Protein AF-A0A954L598-F1 (afdb_monomer)

Foldseek 3Di:
DQQLVVLVLLVVLQWAKAFDDQVVQGGPDPDCVVSLPEHDDSVRSCVGRVDGLFMKTFAWVSRQQKKKKKADPLNPCVVQLLVQLCVPCVVLSQQWWWKAALLNIIITMAHEPDTWDAKDQQAKDKDWDDDQDWDQDSNDTFGWDDDPPTTITIDRRIMMHGRRGMDTAPPNPRIGTPHDDSSDHYYDYPQSVLSSSVSSNVNHPDDDDADPDPDDPDDDAFFLLVQCLVDNDLVVVQVVQPWDFPDDDQKTFIAAHPDDDGGAWIQHPQKIAGQDCPRPVDHHRHIDGSLQSQCCRPPVNPSVVSRVVSVVVVGTDPPPDPDDDPCVVVVDDDDDDDDDDPDDDPPDDDDDDDPVPDDDDDFDAPDPPQGTPPDDHDDDDDPPPCSVLVVLLSQQLQQVQAADPVGRPDGGDRAAAEDEDDDDDVVPPNVVSNVVSVHPVVRYHYDPFDWDDDPVDIDTDHDDPVPCVVVVVVVVVD

Structure (mmCIF, N/CA/C/O backbone):
data_AF-A0A954L598-F1
#
_entry.id   AF-A0A954L598-F1
#
loop_
_atom_site.group_PDB
_atom_site.id
_atom_site.type_symbol
_atom_site.label_atom_id
_atom_site.label_alt_id
_atom_site.label_comp_id
_atom_site.label_asym_id
_atom_site.label_entity_id
_atom_site.label_seq_id
_atom_site.pdbx_PDB_ins_code
_atom_site.Cartn_x
_atom_site.Cartn_y
_atom_site.Cartn_z
_atom_site.occupancy
_atom_site.B_iso_or_equiv
_atom_site.auth_seq_id
_atom_site.auth_comp_id
_atom_site.auth_asym_id
_atom_site.auth_atom_id
_atom_site.pdbx_PDB_model_num
ATOM 1 N N . MET A 1 1 ? -14.228 8.601 32.302 1.00 66.19 1 MET A N 1
ATOM 2 C CA . MET A 1 1 ? -15.169 7.748 31.539 1.00 66.19 1 MET A CA 1
ATOM 3 C C . MET A 1 1 ? -14.746 6.294 31.733 1.00 66.19 1 MET A C 1
ATOM 5 O O . MET A 1 1 ? -13.554 6.066 31.870 1.00 66.19 1 MET A O 1
ATOM 9 N N . ASN A 1 2 ? -15.660 5.323 31.835 1.00 88.00 2 ASN A N 1
ATOM 10 C CA . ASN A 1 2 ? -15.264 3.919 32.021 1.00 88.00 2 ASN A CA 1
ATOM 11 C C . ASN A 1 2 ? -14.917 3.296 30.654 1.00 88.00 2 ASN A C 1
ATOM 13 O O . ASN A 1 2 ? -15.823 3.017 29.868 1.00 88.00 2 ASN A O 1
ATOM 17 N N . LEU A 1 3 ? -13.622 3.088 30.385 1.00 93.56 3 LEU A N 1
ATOM 18 C CA . LEU A 1 3 ? -13.125 2.556 29.108 1.00 93.56 3 LEU A CA 1
ATOM 19 C C . LEU A 1 3 ? -13.702 1.177 28.769 1.00 93.56 3 LEU A C 1
ATOM 21 O O . LEU A 1 3 ? -14.008 0.924 27.608 1.00 93.56 3 LEU A O 1
ATOM 25 N N . THR A 1 4 ? -13.938 0.321 29.769 1.00 95.69 4 THR A N 1
ATOM 26 C CA . THR A 1 4 ? -14.554 -0.999 29.550 1.00 95.69 4 THR A CA 1
ATOM 27 C C . THR A 1 4 ? -15.958 -0.857 28.959 1.00 95.69 4 THR A C 1
ATOM 29 O O . THR A 1 4 ? -16.292 -1.534 27.989 1.00 95.69 4 THR A O 1
ATOM 32 N N . ILE A 1 5 ? -16.776 0.058 29.492 1.00 94.88 5 ILE A N 1
ATOM 33 C CA . ILE A 1 5 ? -18.140 0.297 28.989 1.00 94.88 5 ILE A CA 1
ATOM 34 C C . ILE A 1 5 ? -18.102 0.850 27.558 1.00 94.88 5 ILE A C 1
ATOM 36 O O . ILE A 1 5 ? -18.894 0.427 26.715 1.00 94.88 5 ILE A O 1
ATOM 40 N N . CYS A 1 6 ? -17.190 1.779 27.263 1.00 95.06 6 CYS A N 1
ATOM 41 C CA . CYS A 1 6 ? -17.055 2.341 25.917 1.00 95.06 6 CYS A CA 1
ATOM 42 C C . CYS A 1 6 ? -16.589 1.290 24.904 1.00 95.06 6 CYS A C 1
ATOM 44 O O . CYS A 1 6 ? -17.212 1.146 23.854 1.00 95.06 6 CYS A O 1
ATOM 46 N N . ALA A 1 7 ? -15.583 0.485 25.254 1.00 96.94 7 ALA A N 1
ATOM 47 C CA . ALA A 1 7 ? -15.103 -0.601 24.408 1.00 96.94 7 ALA A CA 1
ATOM 48 C C . ALA A 1 7 ? -16.210 -1.626 24.109 1.00 96.94 7 ALA A C 1
ATOM 50 O O . ALA A 1 7 ? -16.426 -1.975 22.951 1.00 96.94 7 ALA A O 1
ATOM 51 N N . GLN A 1 8 ? -16.994 -2.033 25.115 1.00 96.88 8 GLN A N 1
ATOM 52 C CA . GLN A 1 8 ? -18.155 -2.911 24.910 1.00 96.88 8 GLN A CA 1
ATOM 53 C C . GLN A 1 8 ? -19.194 -2.291 23.964 1.00 96.88 8 GLN A C 1
ATOM 55 O O . GLN A 1 8 ? -19.768 -2.990 23.129 1.00 96.88 8 GLN A O 1
ATOM 60 N N . ARG A 1 9 ? -19.449 -0.979 24.064 1.00 96.69 9 ARG A N 1
ATOM 61 C CA . ARG A 1 9 ? -20.370 -0.281 23.150 1.00 96.69 9 ARG A CA 1
ATOM 62 C C . ARG A 1 9 ? -19.859 -0.278 21.712 1.00 96.69 9 ARG A C 1
ATOM 64 O O . ARG A 1 9 ? -20.655 -0.517 20.811 1.00 96.69 9 ARG A O 1
ATOM 71 N N . TYR A 1 10 ? -18.567 -0.043 21.504 1.00 97.62 10 TYR A N 1
ATOM 72 C CA . TYR A 1 10 ? -17.951 -0.055 20.175 1.00 97.62 10 TYR A CA 1
ATOM 73 C C . TYR A 1 10 ? -17.941 -1.464 19.564 1.00 97.62 10 TYR A C 1
ATOM 75 O O . TYR A 1 10 ? -18.291 -1.645 18.402 1.00 97.62 10 TYR A O 1
ATOM 83 N N . VAL A 1 11 ? -17.651 -2.501 20.353 1.00 97.88 11 VAL A N 1
ATOM 84 C CA . VAL A 1 11 ? -17.749 -3.890 19.874 1.00 97.88 11 VAL A CA 1
ATOM 85 C C . VAL A 1 11 ? -19.178 -4.230 19.453 1.00 97.88 11 VAL A C 1
ATOM 87 O O . VAL A 1 11 ? -19.388 -4.811 18.390 1.00 97.88 11 VAL A O 1
ATOM 90 N N . ARG A 1 12 ? -20.183 -3.793 20.223 1.00 97.44 12 ARG A N 1
ATOM 91 C CA . ARG A 1 12 ? -21.602 -3.972 19.870 1.00 97.44 12 ARG A CA 1
ATOM 92 C C . ARG A 1 12 ? -22.028 -3.199 18.619 1.00 97.44 12 ARG A C 1
ATOM 94 O O . ARG A 1 12 ? -22.969 -3.636 17.965 1.00 97.44 12 ARG A O 1
ATOM 101 N N . SER A 1 13 ? -21.356 -2.100 18.262 1.00 97.00 13 SER A N 1
ATOM 102 C CA . SER A 1 13 ? -21.560 -1.418 16.972 1.00 97.00 13 SER A CA 1
ATOM 103 C C . SER A 1 13 ? -20.771 -2.057 15.822 1.00 97.00 13 SER A C 1
ATOM 105 O O . SER A 1 13 ? -20.839 -1.585 14.684 1.00 97.00 13 SER A O 1
ATOM 107 N N . GLY A 1 14 ? -20.060 -3.158 16.083 1.00 97.75 14 GLY A N 1
ATOM 108 C CA . GLY A 1 14 ? -19.303 -3.916 15.092 1.00 97.75 14 GLY A CA 1
ATOM 109 C C . GLY A 1 14 ? -17.900 -3.369 14.849 1.00 97.75 14 GLY A C 1
ATOM 110 O O . GLY A 1 14 ? -17.445 -3.391 13.711 1.00 97.75 14 GLY A O 1
ATOM 111 N N . LEU A 1 15 ? -17.244 -2.822 15.875 1.00 98.44 15 LEU A N 1
ATOM 112 C CA . LEU A 1 15 ? -15.854 -2.363 15.813 1.00 98.44 15 LEU A CA 1
ATOM 113 C C . LEU A 1 15 ? -14.928 -3.329 16.552 1.00 98.44 15 LEU A C 1
ATOM 115 O O . LEU A 1 15 ? -15.213 -3.749 17.673 1.00 98.44 15 LEU A O 1
ATOM 119 N N . SER A 1 16 ? -13.791 -3.659 15.948 1.00 98.31 16 SER A N 1
ATOM 120 C CA . SER A 1 16 ? -12.743 -4.442 16.603 1.00 98.31 16 SER A CA 1
ATOM 121 C C . SER A 1 16 ? -11.878 -3.525 17.467 1.00 98.31 16 SER A C 1
ATOM 123 O O . SER A 1 16 ? -11.130 -2.704 16.941 1.00 98.31 16 SER A O 1
ATOM 125 N N . VAL A 1 17 ? -12.020 -3.624 18.791 1.00 97.88 17 VAL A N 1
ATOM 126 C CA . VAL A 1 17 ? -11.477 -2.656 19.761 1.00 97.88 17 VAL A CA 1
ATOM 127 C C . VAL A 1 17 ? -10.458 -3.315 20.679 1.00 97.88 17 VAL A C 1
ATOM 129 O O . VAL A 1 17 ? -10.731 -4.360 21.264 1.00 97.88 17 VAL A O 1
ATOM 132 N N . LEU A 1 18 ? -9.304 -2.682 20.863 1.00 97.88 18 LEU A N 1
ATOM 133 C CA . LEU A 1 18 ? -8.198 -3.217 21.653 1.00 97.88 18 LEU A CA 1
ATOM 134 C C . LEU A 1 18 ? -7.721 -2.193 22.680 1.00 97.88 18 LEU A C 1
ATOM 136 O O . LEU A 1 18 ? -7.722 -0.991 22.409 1.00 97.88 18 LEU A O 1
ATOM 140 N N . ALA A 1 19 ? -7.290 -2.668 23.849 1.00 97.38 19 ALA A N 1
ATOM 141 C CA . ALA A 1 19 ? -6.628 -1.815 24.830 1.00 97.38 19 ALA A CA 1
ATOM 142 C C . ALA A 1 19 ? -5.317 -1.282 24.243 1.00 97.38 19 ALA A C 1
ATOM 144 O O . ALA A 1 19 ? -4.569 -2.031 23.607 1.00 97.38 19 ALA A O 1
ATOM 145 N N . ALA A 1 20 ? -5.054 0.005 24.446 1.00 96.62 20 ALA A N 1
ATOM 146 C CA . ALA A 1 20 ? -3.918 0.703 23.865 1.00 96.62 20 ALA A CA 1
ATOM 147 C C . ALA A 1 20 ? -3.072 1.394 24.935 1.00 96.62 20 ALA A C 1
ATOM 149 O O . ALA A 1 20 ? -3.578 1.792 25.982 1.00 96.62 20 ALA A O 1
ATOM 150 N N . ASP A 1 21 ? -1.790 1.533 24.622 1.00 94.25 21 ASP A N 1
ATOM 151 C CA . ASP A 1 21 ? -0.814 2.372 25.306 1.00 94.25 21 ASP A CA 1
ATOM 152 C C . ASP A 1 21 ? -0.795 3.733 24.582 1.00 94.25 21 ASP A C 1
ATOM 154 O O . ASP A 1 21 ? -0.328 3.791 23.436 1.00 94.25 21 ASP A O 1
ATOM 158 N N . PRO A 1 22 ? -1.367 4.811 25.162 1.00 93.12 22 PRO A N 1
ATOM 159 C CA . PRO A 1 22 ? -1.463 6.098 24.474 1.00 93.12 22 PRO A CA 1
ATOM 160 C C . PRO A 1 22 ? -0.104 6.741 24.144 1.00 93.12 22 PRO A C 1
ATOM 162 O O . PRO A 1 22 ? 0.040 7.192 23.004 1.00 93.12 22 PRO A O 1
ATOM 165 N N . PRO A 1 23 ? 0.895 6.769 25.056 1.00 89.75 23 PRO A N 1
ATOM 166 C CA . PRO A 1 23 ? 2.250 7.226 24.731 1.00 89.75 23 PRO A CA 1
ATOM 167 C C . PRO A 1 23 ? 2.890 6.493 23.547 1.00 89.75 23 PRO A C 1
ATOM 169 O O . PRO A 1 23 ? 3.415 7.135 22.639 1.00 89.75 23 PRO A O 1
ATOM 172 N N . GLU A 1 24 ? 2.808 5.161 23.524 1.00 88.75 24 GLU A N 1
ATOM 173 C CA . GLU A 1 24 ? 3.436 4.336 22.479 1.00 88.75 24 GLU A CA 1
ATOM 174 C C . GLU A 1 24 ? 2.565 4.178 21.219 1.00 88.75 24 GLU A C 1
ATOM 176 O O . GLU A 1 24 ? 3.002 3.595 20.224 1.00 88.75 24 GLU A O 1
ATOM 181 N N . LYS A 1 25 ? 1.317 4.665 21.258 1.00 89.38 25 LYS A N 1
ATOM 182 C CA . LYS A 1 25 ? 0.313 4.580 20.184 1.00 89.38 25 LYS A CA 1
ATOM 183 C C . LYS A 1 25 ? 0.142 3.164 19.614 1.00 89.38 25 LYS A C 1
ATOM 185 O O . LYS A 1 25 ? 0.029 2.979 18.402 1.00 89.38 25 LYS A O 1
ATOM 190 N N . ARG A 1 26 ? 0.112 2.146 20.482 1.00 91.62 26 ARG A N 1
ATOM 191 C CA . ARG A 1 26 ? 0.008 0.728 20.080 1.00 91.62 26 ARG A CA 1
ATOM 192 C C . ARG A 1 26 ? -0.887 -0.094 21.012 1.00 91.62 26 ARG A C 1
ATOM 194 O O . ARG A 1 26 ? -1.046 0.282 22.172 1.00 91.62 26 ARG A O 1
ATOM 201 N N . PRO A 1 27 ? -1.436 -1.236 20.556 1.00 95.00 27 PRO A N 1
ATOM 202 C CA . PRO A 1 27 ? -2.149 -2.155 21.434 1.00 95.00 27 PRO A CA 1
ATOM 203 C C . PRO A 1 27 ? -1.236 -2.706 22.537 1.00 95.00 27 PRO A C 1
ATOM 205 O O . PRO A 1 27 ? -0.077 -3.026 22.276 1.00 95.00 27 PRO A O 1
ATOM 208 N N . THR A 1 28 ? -1.767 -2.891 23.746 1.00 95.25 28 THR A N 1
ATOM 209 C CA . THR A 1 28 ? -1.032 -3.503 24.875 1.00 95.25 28 THR A CA 1
ATOM 210 C C . THR A 1 28 ? -0.975 -5.032 24.796 1.00 95.25 28 THR A C 1
ATOM 212 O O . THR A 1 28 ? -0.297 -5.684 25.590 1.00 95.25 28 THR A O 1
ATOM 215 N N . LEU A 1 29 ? -1.693 -5.627 23.841 1.00 92.50 29 LEU A N 1
ATOM 216 C CA . LEU A 1 29 ? -1.797 -7.072 23.682 1.00 92.50 29 LEU A CA 1
ATOM 217 C C . LEU A 1 29 ? -0.501 -7.665 23.091 1.00 92.50 29 LEU A C 1
ATOM 219 O O . LEU A 1 29 ? 0.036 -7.108 22.132 1.00 92.50 29 LEU A O 1
ATOM 223 N N . PRO A 1 30 ? -0.060 -8.859 23.543 1.00 87.62 30 PRO A N 1
ATOM 224 C CA . PRO A 1 30 ? 1.108 -9.547 22.976 1.00 87.62 30 PRO A CA 1
ATOM 225 C C . PRO A 1 30 ? 0.971 -9.872 21.482 1.00 87.62 30 PRO A C 1
ATOM 227 O O . PRO A 1 30 ? 1.957 -9.923 20.751 1.00 87.62 30 PRO A O 1
ATOM 230 N N . SER A 1 31 ? -0.259 -10.118 21.025 1.00 91.38 31 SER A N 1
ATOM 231 C CA . SER A 1 31 ? -0.584 -10.334 19.618 1.00 91.38 31 SER A CA 1
ATOM 232 C C . SER A 1 31 ? -1.977 -9.801 19.329 1.00 91.38 31 SER A C 1
ATOM 234 O O . SER A 1 31 ? -2.950 -10.216 19.958 1.00 91.38 31 SER A O 1
ATOM 236 N N . TRP A 1 32 ? -2.070 -8.892 18.361 1.00 93.94 32 TRP A N 1
ATOM 237 C CA . TRP A 1 32 ? -3.334 -8.279 17.959 1.00 93.94 32 TRP A CA 1
ATOM 238 C C . TRP A 1 32 ? -3.793 -8.677 16.549 1.00 93.94 32 TRP A C 1
ATOM 240 O O . TRP A 1 32 ? -4.948 -8.454 16.195 1.00 93.94 32 TRP A O 1
ATOM 250 N N . LYS A 1 33 ? -2.927 -9.326 15.755 1.00 94.25 33 LYS A N 1
ATOM 251 C CA . LYS A 1 33 ? -3.237 -9.771 14.383 1.00 94.25 33 LYS A CA 1
ATOM 252 C C . LYS A 1 33 ? -4.537 -10.581 14.262 1.00 94.25 33 LYS A C 1
ATOM 254 O O . LYS A 1 33 ? -5.265 -10.341 13.305 1.00 94.25 33 LYS A O 1
ATOM 259 N N . PRO A 1 34 ? -4.899 -11.484 15.201 1.00 96.75 34 PRO A N 1
ATOM 260 C CA . PRO A 1 34 ? -6.174 -12.202 15.115 1.00 96.75 34 PRO A CA 1
ATOM 261 C C . PRO A 1 34 ? -7.403 -11.281 15.059 1.00 96.75 34 PRO A C 1
ATOM 263 O O . PRO A 1 34 ? -8.409 -11.635 14.449 1.00 96.75 34 PRO A O 1
ATOM 266 N N . PHE A 1 35 ? -7.320 -10.085 15.648 1.00 97.38 35 PHE A N 1
ATOM 267 C CA . PHE A 1 35 ? -8.411 -9.106 15.692 1.00 97.38 35 PHE A CA 1
ATOM 268 C C . PHE A 1 35 ? -8.533 -8.260 14.420 1.00 97.38 35 PHE A C 1
ATOM 270 O O . PHE A 1 35 ? -9.409 -7.403 14.344 1.00 97.38 35 PHE A O 1
ATOM 277 N N . GLN A 1 36 ? -7.708 -8.535 13.403 1.00 96.62 36 GLN A N 1
ATOM 278 C CA . GLN A 1 36 ? -7.957 -8.111 12.021 1.00 96.62 36 GLN A CA 1
ATOM 279 C C . GLN A 1 36 ? -9.009 -8.989 11.325 1.00 96.62 36 GLN A C 1
ATOM 281 O O . GLN A 1 36 ? -9.460 -8.656 10.236 1.00 96.62 36 GLN A O 1
ATOM 286 N N . HIS A 1 37 ? -9.409 -10.114 11.931 1.00 96.81 37 HIS A N 1
ATOM 287 C CA . HIS A 1 37 ? -10.336 -11.074 11.317 1.00 96.81 37 HIS A CA 1
ATOM 288 C C . HIS A 1 37 ? -11.535 -11.441 12.198 1.00 96.81 37 HIS A C 1
ATOM 290 O O . HIS A 1 37 ? -12.454 -12.112 11.733 1.00 96.81 37 HIS A O 1
ATOM 296 N N . ARG A 1 38 ? -11.556 -11.014 13.465 1.00 97.62 38 ARG A N 1
ATOM 297 C CA . ARG A 1 38 ? -12.697 -11.201 14.369 1.00 97.62 38 ARG A CA 1
ATOM 298 C C . ARG A 1 38 ? -12.819 -10.055 15.362 1.00 97.62 38 ARG A C 1
ATOM 300 O O . ARG A 1 38 ? -11.821 -9.433 15.718 1.00 97.62 38 ARG A O 1
ATOM 307 N N . LEU A 1 39 ? -14.027 -9.866 15.879 1.00 98.31 39 LEU A N 1
ATOM 308 C CA . LEU A 1 39 ? -14.262 -8.994 17.022 1.00 98.31 39 LEU A CA 1
ATOM 309 C C . LEU A 1 39 ? -13.761 -9.655 18.323 1.00 98.31 39 LEU A C 1
ATOM 311 O O . LEU A 1 39 ? -13.785 -10.890 18.448 1.00 98.31 39 LEU A O 1
ATOM 315 N N . PRO A 1 40 ? -13.297 -8.859 19.298 1.00 97.56 40 PRO A N 1
ATOM 316 C CA . PRO A 1 40 ? -13.027 -9.348 20.642 1.00 97.56 40 PRO A CA 1
ATOM 317 C C . PRO A 1 40 ? -14.329 -9.717 21.365 1.00 97.56 40 PRO A C 1
ATOM 319 O O . PRO A 1 40 ? -15.397 -9.167 21.096 1.00 97.56 40 PRO A O 1
ATOM 322 N N . THR A 1 41 ? -14.242 -10.664 22.291 1.00 97.12 41 THR A N 1
ATOM 323 C CA . THR A 1 41 ? -15.366 -11.093 23.134 1.00 97.12 41 THR A CA 1
ATOM 324 C C . THR A 1 41 ? -15.552 -10.169 24.340 1.00 97.12 41 THR A C 1
ATOM 326 O O . THR A 1 41 ? -14.618 -9.491 24.764 1.00 97.12 41 THR A O 1
ATOM 329 N N . ASP A 1 42 ? -16.732 -10.188 24.966 1.00 95.25 42 ASP A N 1
ATOM 330 C CA . ASP A 1 42 ? -16.986 -9.403 26.186 1.00 95.25 42 ASP A CA 1
ATOM 331 C C . ASP A 1 42 ? -15.999 -9.744 27.318 1.00 95.25 42 ASP A C 1
ATOM 333 O O . ASP A 1 42 ? -15.532 -8.848 28.018 1.00 95.25 42 ASP A O 1
ATOM 337 N N . SER A 1 43 ? -15.633 -11.025 27.467 1.00 95.69 43 SER A N 1
ATOM 338 C CA . SER A 1 43 ? -14.649 -11.464 28.467 1.00 95.69 43 SER A CA 1
ATOM 339 C C . SER A 1 43 ? -13.258 -10.899 28.189 1.00 95.69 43 SER A C 1
ATOM 341 O O . SER A 1 43 ? -12.576 -10.465 29.115 1.00 95.69 43 SER A O 1
ATOM 343 N N . GLU A 1 44 ? -12.839 -10.903 26.923 1.00 96.56 44 GLU A N 1
ATOM 344 C CA . GLU A 1 44 ? -11.575 -10.311 26.485 1.00 96.56 44 GLU A CA 1
ATOM 345 C C . GLU A 1 44 ? -11.553 -8.800 26.762 1.00 96.56 44 GLU A C 1
ATOM 347 O O . GLU A 1 44 ? -10.612 -8.300 27.375 1.00 96.56 44 GLU A O 1
ATOM 352 N N . ILE A 1 45 ? -12.628 -8.083 26.414 1.00 97.00 45 ILE A N 1
ATOM 353 C CA . ILE A 1 45 ? -12.760 -6.646 26.690 1.00 97.00 45 ILE A CA 1
ATOM 354 C C . ILE A 1 45 ? -12.677 -6.358 28.192 1.00 97.00 45 ILE A C 1
ATOM 356 O O . ILE A 1 45 ? -11.906 -5.494 28.606 1.00 97.00 45 ILE A O 1
ATOM 360 N N . THR A 1 46 ? -13.427 -7.083 29.025 1.00 94.94 46 THR A N 1
ATOM 361 C CA . THR A 1 46 ? -13.377 -6.899 30.483 1.00 94.94 46 THR A CA 1
ATOM 362 C C . THR A 1 46 ? -11.982 -7.166 31.044 1.00 94.94 46 THR A C 1
ATOM 364 O O . THR A 1 46 ? -11.533 -6.433 31.924 1.00 94.94 46 THR A O 1
ATOM 367 N N . GLN A 1 47 ? -11.277 -8.173 30.523 1.00 94.81 47 GLN A N 1
ATOM 368 C CA . GLN A 1 47 ? -9.915 -8.480 30.947 1.00 94.81 47 GLN A CA 1
ATOM 369 C C . GLN A 1 47 ? -8.929 -7.365 30.576 1.00 94.81 47 GLN A C 1
ATOM 371 O O . GLN A 1 47 ? -8.121 -6.968 31.412 1.00 94.81 47 GLN A O 1
ATOM 376 N N . TRP A 1 48 ? -8.965 -6.864 29.340 1.00 95.69 48 TRP A N 1
ATOM 377 C CA . TRP A 1 48 ? -7.964 -5.904 28.865 1.00 95.69 48 TRP A CA 1
ATOM 378 C C . TRP A 1 48 ? -8.199 -4.489 29.388 1.00 95.69 48 TRP A C 1
ATOM 380 O O . TRP A 1 48 ? -7.247 -3.796 29.735 1.00 95.69 48 TRP A O 1
ATOM 390 N N . PHE A 1 49 ? -9.459 -4.055 29.469 1.00 95.19 49 PHE A N 1
ATOM 391 C CA . PHE A 1 49 ? -9.809 -2.673 29.806 1.00 95.19 49 PHE A CA 1
ATOM 392 C C . PHE A 1 49 ? -9.957 -2.401 31.306 1.00 95.19 49 PHE A C 1
ATOM 394 O O . PHE A 1 49 ? -10.207 -1.258 31.689 1.00 95.19 49 PHE A O 1
ATOM 401 N N . GLY A 1 50 ? -9.766 -3.411 32.162 1.00 86.19 50 GLY A N 1
ATOM 402 C CA . GLY A 1 50 ? -9.758 -3.232 33.616 1.00 86.19 50 GLY A CA 1
ATOM 403 C C . GLY A 1 50 ? -8.608 -2.352 34.128 1.00 86.19 50 GLY A C 1
ATOM 404 O O . GLY A 1 50 ? -8.740 -1.746 35.188 1.00 86.19 50 GLY A O 1
ATOM 405 N N . ALA A 1 51 ? -7.509 -2.259 33.371 1.00 85.75 51 ALA A N 1
ATOM 406 C CA . ALA A 1 51 ? -6.326 -1.457 33.698 1.00 85.75 51 ALA A CA 1
ATOM 407 C C . ALA A 1 51 ? -5.749 -0.712 32.476 1.00 85.75 51 ALA A C 1
ATOM 409 O O . ALA A 1 51 ? -4.570 -0.378 32.463 1.00 85.75 51 ALA A O 1
ATOM 410 N N . ALA A 1 52 ? -6.547 -0.511 31.423 1.00 92.12 52 ALA A N 1
ATOM 411 C CA . ALA A 1 52 ? -6.087 0.167 30.213 1.00 92.12 52 ALA A CA 1
ATOM 412 C C . ALA A 1 52 ? -6.142 1.691 30.367 1.00 92.12 52 ALA A C 1
ATOM 414 O O . ALA A 1 52 ? -7.111 2.220 30.911 1.00 92.12 52 ALA A O 1
ATOM 415 N N . ASP A 1 53 ? -5.156 2.378 29.792 1.00 92.75 53 ASP A N 1
ATOM 416 C CA . ASP A 1 53 ? -5.086 3.845 29.748 1.00 92.75 53 ASP A CA 1
ATOM 417 C C . ASP A 1 53 ? -5.633 4.430 28.435 1.00 92.75 53 ASP A C 1
ATOM 419 O O . ASP A 1 53 ? -5.801 5.641 28.301 1.00 92.75 53 ASP A O 1
ATOM 423 N N . GLY A 1 54 ? -5.946 3.575 27.459 1.00 96.19 54 GLY A N 1
ATOM 424 C CA . GLY A 1 54 ? -6.506 3.970 26.174 1.00 96.19 54 GLY A CA 1
ATOM 425 C C . GLY A 1 54 ? -7.125 2.815 25.405 1.00 96.19 54 GLY A C 1
ATOM 426 O O . GLY A 1 54 ? -7.069 1.651 25.812 1.00 96.19 54 GLY A O 1
ATOM 427 N N . LEU A 1 55 ? -7.717 3.153 24.265 1.00 96.81 55 LEU A N 1
ATOM 428 C CA . LEU A 1 55 ? -8.324 2.212 23.338 1.00 96.81 55 LEU A CA 1
ATOM 429 C C . LEU A 1 55 ? -7.950 2.553 21.896 1.00 96.81 55 LEU A C 1
ATOM 431 O O . LEU A 1 55 ? -7.728 3.708 21.540 1.00 96.81 55 LEU A O 1
ATOM 435 N N . CYS A 1 56 ? -7.907 1.530 21.056 1.00 97.56 56 CYS A N 1
ATOM 436 C CA . CYS A 1 56 ? -7.747 1.685 19.620 1.00 97.56 56 CYS A CA 1
ATOM 437 C C . CYS A 1 56 ? -8.713 0.775 18.862 1.00 97.56 56 CYS A C 1
ATOM 439 O O . CYS A 1 56 ? -9.173 -0.238 19.392 1.00 97.56 56 CYS A O 1
ATOM 441 N N . ILE A 1 57 ? -9.021 1.148 17.623 1.00 98.31 57 ILE A N 1
ATOM 442 C CA . ILE A 1 57 ? -9.873 0.390 16.710 1.00 98.31 57 ILE A CA 1
ATOM 443 C C . ILE A 1 57 ? -9.010 -0.161 15.576 1.00 98.31 57 ILE A C 1
ATOM 445 O O . ILE A 1 57 ? -8.210 0.568 14.986 1.00 98.31 57 ILE A O 1
ATOM 449 N N . VAL A 1 58 ? -9.200 -1.440 15.247 1.00 98.38 58 VAL A N 1
ATOM 450 C CA . VAL A 1 58 ? -8.658 -2.046 14.025 1.00 98.38 58 VAL A CA 1
ATOM 451 C C . VAL A 1 58 ? -9.558 -1.660 12.854 1.00 98.38 58 VAL A C 1
ATOM 453 O O . VAL A 1 58 ? -10.752 -1.962 12.863 1.00 98.38 58 VAL A O 1
ATOM 456 N N . THR A 1 59 ? -9.012 -0.983 11.851 1.00 98.44 59 THR A N 1
ATOM 457 C CA . THR A 1 59 ? -9.747 -0.532 10.659 1.00 98.44 59 THR A CA 1
ATOM 458 C C . THR A 1 59 ? -9.831 -1.642 9.601 1.00 98.44 59 THR A C 1
ATOM 460 O O . THR A 1 59 ? -9.119 -2.647 9.670 1.00 98.44 59 THR A O 1
ATOM 463 N N . GLY A 1 60 ? -10.727 -1.491 8.623 1.00 96.88 60 GLY A N 1
ATOM 464 C CA . GLY A 1 60 ? -10.970 -2.483 7.574 1.00 96.88 60 GLY A CA 1
ATOM 465 C C . GLY A 1 60 ? -12.242 -3.311 7.744 1.00 96.88 60 GLY A C 1
ATOM 466 O O . GLY A 1 60 ? -13.175 -2.936 8.463 1.00 96.88 60 GLY A O 1
ATOM 467 N N . ALA A 1 61 ? -12.278 -4.451 7.056 1.00 97.19 61 ALA A N 1
ATOM 468 C CA . ALA A 1 61 ? -13.419 -5.353 6.939 1.00 97.19 61 ALA A CA 1
ATOM 469 C C . ALA A 1 61 ? -13.932 -5.835 8.303 1.00 97.19 61 ALA A C 1
ATOM 471 O O . ALA A 1 61 ? -15.144 -5.877 8.520 1.00 97.19 61 ALA A O 1
ATOM 472 N N . VAL A 1 62 ? -13.030 -6.113 9.254 1.00 98.19 62 VAL A N 1
ATOM 473 C CA . VAL A 1 62 ? -13.395 -6.558 10.612 1.00 98.19 62 VAL A CA 1
ATOM 474 C C . VAL A 1 62 ? -14.259 -5.548 11.371 1.00 98.19 62 VAL A C 1
ATOM 476 O O . VAL A 1 62 ? -15.060 -5.944 12.213 1.00 98.19 62 VAL A O 1
ATOM 479 N N . SER A 1 63 ? -14.133 -4.261 11.039 1.00 98.56 63 SER A N 1
ATOM 480 C CA . SER A 1 63 ? -14.886 -3.158 11.644 1.00 98.56 63 SER A CA 1
ATOM 481 C C . SER A 1 63 ? -15.987 -2.614 10.721 1.00 98.56 63 SER A C 1
ATOM 483 O O . SER A 1 63 ? -16.438 -1.473 10.867 1.00 98.56 63 SER A O 1
ATOM 485 N N . GLY A 1 64 ? -16.432 -3.430 9.757 1.00 97.56 64 GLY A N 1
ATOM 486 C CA . GLY A 1 64 ? -17.474 -3.080 8.791 1.00 97.56 64 GLY A CA 1
ATOM 487 C C . GLY A 1 64 ? -16.978 -2.157 7.681 1.00 97.56 64 GLY A C 1
ATOM 488 O O . GLY A 1 64 ? -17.646 -1.176 7.372 1.00 97.56 64 GLY A O 1
ATOM 489 N N . ASN A 1 65 ? -15.801 -2.451 7.116 1.00 97.19 65 ASN A N 1
ATOM 490 C CA . ASN A 1 65 ? -15.102 -1.617 6.126 1.00 97.19 65 ASN A CA 1
ATOM 491 C C . ASN A 1 65 ? -14.828 -0.194 6.639 1.00 97.19 65 ASN A C 1
ATOM 493 O O . ASN A 1 65 ? -14.987 0.781 5.901 1.00 97.19 65 ASN A O 1
ATOM 497 N N . LEU A 1 66 ? -14.462 -0.074 7.918 1.00 98.69 66 LEU A N 1
ATOM 498 C CA . LEU A 1 66 ? -14.070 1.201 8.514 1.00 98.69 66 LEU A CA 1
ATOM 499 C C . LEU A 1 66 ? -12.787 1.705 7.852 1.00 98.69 66 LEU A C 1
ATOM 501 O O . LEU A 1 66 ? -11.796 0.978 7.797 1.00 98.69 66 LEU A O 1
ATOM 505 N N . GLU A 1 67 ? -12.790 2.959 7.429 1.00 98.25 67 GLU A N 1
ATOM 506 C CA . GLU A 1 67 ? -11.600 3.687 7.012 1.00 98.25 67 GLU A CA 1
ATOM 507 C C . GLU A 1 67 ? -11.574 5.043 7.713 1.00 98.25 67 GLU A C 1
ATOM 509 O O . GLU A 1 67 ? -12.613 5.670 7.940 1.00 98.25 67 GLU A O 1
ATOM 514 N N . VAL A 1 68 ? -10.377 5.475 8.098 1.00 98.69 68 VAL A N 1
ATOM 515 C CA . VAL A 1 68 ? -10.178 6.749 8.794 1.00 98.69 68 VAL A CA 1
ATOM 516 C C . VAL A 1 68 ? -9.174 7.583 8.023 1.00 98.69 68 VAL A C 1
ATOM 518 O O . VAL A 1 68 ? -8.088 7.100 7.718 1.00 98.69 68 VAL A O 1
ATOM 521 N N . LEU A 1 69 ? -9.526 8.823 7.700 1.00 98.50 69 LEU A N 1
ATOM 522 C CA . LEU A 1 69 ? -8.571 9.818 7.225 1.00 98.50 69 LEU A CA 1
ATOM 523 C C . LEU A 1 69 ? -7.861 10.428 8.428 1.00 98.50 69 LEU A C 1
ATOM 525 O O . LEU A 1 69 ? -8.513 10.990 9.303 1.00 98.50 69 LEU A O 1
ATOM 529 N N . ASP A 1 70 ? -6.543 10.303 8.453 1.00 97.94 70 ASP A N 1
ATOM 530 C CA . ASP A 1 70 ? -5.649 10.814 9.485 1.00 97.94 70 ASP A CA 1
ATOM 531 C C . ASP A 1 70 ? -4.975 12.088 8.958 1.00 97.94 70 ASP A C 1
ATOM 533 O O . ASP A 1 70 ? -4.141 12.033 8.046 1.00 97.94 70 ASP A O 1
ATOM 537 N N . PHE A 1 71 ? -5.415 13.238 9.472 1.00 97.69 71 PHE A N 1
ATOM 538 C CA . PHE A 1 71 ? -4.884 14.563 9.164 1.00 97.69 71 PHE A CA 1
ATOM 539 C C . PHE A 1 71 ? -3.784 14.903 10.164 1.00 97.69 71 PHE A C 1
ATOM 541 O O . PHE A 1 71 ? -4.047 15.322 11.294 1.00 97.69 71 PHE A O 1
ATOM 548 N N . ASP A 1 72 ? -2.548 14.754 9.709 1.00 92.69 72 ASP A N 1
ATOM 549 C CA . ASP A 1 72 ? -1.340 15.024 10.475 1.00 92.69 72 ASP A CA 1
ATOM 550 C C . ASP A 1 72 ? -0.974 16.524 10.451 1.00 92.69 72 ASP A C 1
ATOM 552 O O . ASP A 1 72 ? -1.733 17.366 9.968 1.00 92.69 72 ASP A O 1
ATOM 556 N N . ALA A 1 73 ? 0.189 16.883 11.011 1.00 90.12 73 ALA A N 1
ATOM 557 C CA . ALA A 1 73 ? 0.718 18.255 11.015 1.00 90.12 73 ALA A CA 1
ATOM 558 C C . ALA A 1 73 ? -0.286 19.294 11.564 1.00 90.12 73 ALA A C 1
ATOM 560 O O . ALA A 1 73 ? -0.573 20.305 10.924 1.00 90.12 73 ALA A O 1
ATOM 561 N N . ALA A 1 74 ? -0.841 19.012 12.750 1.00 91.19 74 ALA A N 1
ATOM 562 C CA . ALA A 1 74 ? -1.872 19.823 13.409 1.00 91.19 74 ALA A CA 1
ATOM 563 C C . ALA A 1 74 ? -3.131 20.061 12.548 1.00 91.19 74 ALA A C 1
ATOM 565 O O . ALA A 1 74 ? -3.823 21.069 12.701 1.00 91.19 74 ALA A O 1
ATOM 566 N N . GLY A 1 75 ? -3.409 19.154 11.605 1.00 92.00 75 GLY A N 1
ATOM 567 C CA . GLY A 1 75 ? -4.600 19.209 10.770 1.00 92.00 75 GLY A CA 1
ATOM 568 C C . GLY A 1 75 ? -4.613 20.376 9.785 1.00 92.00 75 GLY A C 1
ATOM 569 O O . GLY A 1 75 ? -5.690 20.790 9.364 1.00 92.00 75 GLY A O 1
ATOM 570 N N . GLU A 1 76 ? -3.457 20.923 9.395 1.00 95.25 76 GLU A N 1
ATOM 571 C CA . GLU A 1 76 ? -3.387 22.125 8.545 1.00 95.25 76 GLU A CA 1
ATOM 572 C C . GLU A 1 76 ? -4.145 21.986 7.208 1.00 95.25 76 GLU A C 1
ATOM 574 O O . GLU A 1 76 ? -4.670 22.969 6.682 1.00 95.25 76 GLU A O 1
ATOM 579 N N . LEU A 1 77 ? -4.258 20.759 6.679 1.00 97.00 77 LEU A N 1
ATOM 580 C CA . LEU A 1 77 ? -4.999 20.468 5.451 1.00 97.00 77 LEU A CA 1
ATOM 581 C C . LEU A 1 77 ? -6.479 20.118 5.674 1.00 97.00 77 LEU A C 1
ATOM 583 O O . LEU A 1 77 ? -7.212 19.968 4.698 1.00 97.00 77 LEU A O 1
ATOM 587 N N . PHE A 1 78 ? -6.954 20.025 6.918 1.00 98.00 78 PHE A N 1
ATOM 588 C CA . PHE A 1 78 ? -8.349 19.686 7.209 1.00 98.00 78 PHE A CA 1
ATOM 589 C C . PHE A 1 78 ? -9.317 20.757 6.700 1.00 98.00 78 PHE A C 1
ATOM 591 O O . PHE A 1 78 ? -10.248 20.438 5.972 1.00 98.00 78 PHE A O 1
ATOM 598 N N . SER A 1 79 ? -9.086 22.033 7.018 1.00 97.50 79 SER A N 1
ATOM 599 C CA . SER A 1 79 ? -9.961 23.134 6.587 1.00 97.50 79 SER A CA 1
ATOM 600 C C . SER A 1 79 ? -10.111 23.247 5.059 1.00 97.50 79 SER A C 1
ATOM 602 O O . SER A 1 79 ? -11.251 23.303 4.588 1.00 97.50 79 SER A O 1
ATOM 604 N N . PRO A 1 80 ? -9.027 23.265 4.248 1.00 97.56 80 PRO A N 1
ATOM 605 C CA . PRO A 1 80 ? -9.171 23.289 2.791 1.00 97.56 80 PRO A CA 1
ATOM 606 C C . PRO A 1 80 ? -9.809 22.005 2.241 1.00 97.56 80 PRO A C 1
ATOM 608 O O . PRO A 1 80 ? -10.602 22.085 1.303 1.00 97.56 80 PRO A O 1
ATOM 611 N N . TRP A 1 81 ? -9.529 20.842 2.838 1.00 98.19 81 TRP A N 1
ATOM 612 C CA . TRP A 1 81 ? -10.173 19.581 2.466 1.00 98.19 81 TRP A CA 1
ATOM 613 C C . TRP A 1 81 ? -11.681 19.607 2.729 1.00 98.19 81 TRP A C 1
ATOM 615 O O . TRP A 1 81 ? -12.470 19.317 1.830 1.00 98.19 81 TRP A O 1
ATOM 625 N N . TYR A 1 82 ? -12.083 20.022 3.932 1.00 97.88 82 TYR A N 1
ATOM 626 C CA . TYR A 1 82 ? -13.477 20.115 4.355 1.00 97.88 82 TYR A CA 1
ATOM 627 C C . TYR A 1 82 ? -14.251 21.040 3.420 1.00 97.88 82 TYR A C 1
ATOM 629 O O . TYR A 1 82 ? -15.304 20.664 2.915 1.00 97.88 82 TYR A O 1
ATOM 637 N N . ALA A 1 83 ? -13.708 22.226 3.124 1.00 97.44 83 ALA A N 1
ATOM 638 C CA . ALA A 1 83 ? -14.330 23.169 2.200 1.00 97.44 83 ALA A CA 1
ATOM 639 C C . ALA A 1 83 ? -14.497 22.578 0.786 1.00 97.44 83 ALA A C 1
ATOM 641 O O . ALA A 1 83 ? -15.548 22.750 0.165 1.00 97.44 83 ALA A O 1
ATOM 642 N N . ALA A 1 84 ? -13.492 21.848 0.285 1.00 94.25 84 ALA A N 1
ATOM 643 C CA . ALA A 1 84 ? -13.545 21.208 -1.028 1.00 94.25 84 ALA A CA 1
ATOM 644 C C . ALA A 1 84 ? -14.610 20.100 -1.101 1.00 94.25 84 ALA A C 1
ATOM 646 O O . ALA A 1 84 ? -15.345 20.031 -2.090 1.00 94.25 84 ALA A O 1
ATOM 647 N N . VAL A 1 85 ? -14.733 19.271 -0.058 1.00 96.62 85 VAL A N 1
ATOM 648 C CA . VAL A 1 85 ? -15.783 18.242 0.040 1.00 96.62 85 VAL A CA 1
ATOM 649 C C . VAL A 1 85 ? -17.157 18.890 0.190 1.00 96.62 85 VAL A C 1
ATOM 651 O O . VAL A 1 85 ? -18.045 18.595 -0.604 1.00 96.62 85 VAL A O 1
ATOM 654 N N . ALA A 1 86 ? -17.322 19.824 1.130 1.00 96.69 86 ALA A N 1
ATOM 655 C CA . ALA A 1 86 ? -18.591 20.499 1.406 1.00 96.69 86 ALA A CA 1
ATOM 656 C C . ALA A 1 86 ? -19.150 21.238 0.180 1.00 96.69 86 ALA A C 1
ATOM 658 O O . ALA A 1 86 ? -20.359 21.284 -0.023 1.00 96.69 86 ALA A O 1
ATOM 659 N N . SER A 1 87 ? -18.276 21.787 -0.671 1.00 94.81 87 SER A N 1
ATOM 660 C CA . SER A 1 87 ? -18.690 22.454 -1.912 1.00 94.81 87 SER A CA 1
ATOM 661 C C . SER A 1 87 ? -19.298 21.507 -2.958 1.00 94.81 87 SER A C 1
ATOM 663 O O . SER A 1 87 ? -20.043 21.957 -3.826 1.00 94.81 87 SER A O 1
ATOM 665 N N . GLN A 1 88 ? -18.981 20.212 -2.883 1.00 92.44 88 GLN A N 1
ATOM 666 C CA . GLN A 1 88 ? -19.408 19.188 -3.841 1.00 92.44 88 GLN A CA 1
ATOM 667 C C . GLN A 1 88 ? -20.489 18.265 -3.263 1.00 92.44 88 GLN A C 1
ATOM 669 O O . GLN A 1 88 ? -21.380 17.838 -3.992 1.00 92.44 88 GLN A O 1
ATOM 674 N N . ALA A 1 89 ? -20.415 17.969 -1.965 1.00 93.56 89 ALA A N 1
ATOM 675 C CA . ALA A 1 89 ? -21.322 17.091 -1.238 1.00 93.56 89 ALA A CA 1
ATOM 676 C C . ALA A 1 89 ? -21.479 17.579 0.221 1.00 93.56 89 ALA A C 1
ATOM 678 O O . ALA A 1 89 ? -20.876 17.004 1.131 1.00 93.56 89 ALA A O 1
ATOM 679 N N . PRO A 1 90 ? -22.265 18.645 0.471 1.00 93.62 90 PRO A N 1
ATOM 680 C CA . PRO A 1 90 ? -22.463 19.183 1.821 1.00 93.62 90 PRO A CA 1
ATOM 681 C C . PRO A 1 90 ? -23.113 18.151 2.755 1.00 93.62 90 PRO A C 1
ATOM 683 O O . PRO A 1 90 ? -22.629 17.931 3.859 1.00 93.62 90 PRO A O 1
ATOM 686 N N . ASP A 1 91 ? -24.107 17.409 2.261 1.00 95.06 91 ASP A N 1
ATOM 687 C CA . ASP A 1 91 ? -24.765 16.356 3.040 1.00 95.06 91 ASP A CA 1
ATOM 688 C C . ASP A 1 91 ? -23.804 15.226 3.436 1.00 95.06 91 ASP A C 1
ATOM 690 O O . ASP A 1 91 ? -24.045 14.545 4.424 1.00 95.06 91 ASP A O 1
ATOM 694 N N . LEU A 1 92 ? -22.716 14.995 2.687 1.00 95.88 92 LEU A N 1
ATOM 695 C CA . LEU A 1 92 ? -21.726 13.970 3.023 1.00 95.88 92 LEU A CA 1
ATOM 696 C C . LEU A 1 92 ? -20.868 14.397 4.211 1.00 95.88 92 LEU A C 1
ATOM 698 O O . LEU A 1 92 ? -20.611 13.576 5.087 1.00 95.88 92 LEU A O 1
ATOM 702 N N . VAL A 1 93 ? -20.398 15.646 4.236 1.00 95.38 93 VAL A N 1
ATOM 703 C CA . VAL A 1 93 ? -19.449 16.090 5.263 1.00 95.38 93 VAL A CA 1
ATOM 704 C C . VAL A 1 93 ? -20.105 16.192 6.645 1.00 95.38 93 VAL A C 1
ATOM 706 O O . VAL A 1 93 ? -19.473 15.848 7.643 1.00 95.38 93 VAL A O 1
ATOM 709 N N . ASP A 1 94 ? -21.393 16.542 6.696 1.00 94.94 94 ASP A N 1
ATOM 710 C CA . ASP A 1 94 ? -22.157 16.727 7.939 1.00 94.94 94 ASP A CA 1
ATOM 711 C C . ASP A 1 94 ? -22.397 15.418 8.717 1.00 94.94 94 ASP A C 1
ATOM 713 O O . ASP A 1 94 ? -22.646 15.444 9.919 1.00 94.94 94 ASP A O 1
ATOM 717 N N . ARG A 1 95 ? -22.306 14.257 8.052 1.00 96.69 95 ARG A N 1
ATOM 718 C CA . ARG A 1 95 ? -22.509 12.925 8.669 1.00 96.69 95 ARG A CA 1
ATOM 719 C C . ARG A 1 95 ? -21.216 12.229 9.082 1.00 96.69 95 ARG A C 1
ATOM 721 O O . ARG A 1 95 ? -21.289 11.166 9.695 1.00 96.69 95 ARG A O 1
ATOM 728 N N . LEU A 1 96 ? -20.046 12.755 8.714 1.00 98.06 96 LEU A N 1
ATOM 729 C CA . LEU A 1 96 ? -18.764 12.122 9.044 1.00 98.06 96 LEU A CA 1
ATOM 730 C C . LEU A 1 96 ? -18.493 12.189 10.549 1.00 98.06 96 LEU A C 1
ATOM 732 O O . LEU A 1 96 ? -18.865 13.156 11.211 1.00 98.06 96 LEU A O 1
ATOM 736 N N . VAL A 1 97 ? -17.813 11.174 11.087 1.00 98.50 97 VAL A N 1
ATOM 737 C CA . VAL A 1 97 ? -17.315 11.219 12.467 1.00 98.50 97 VAL A CA 1
ATOM 738 C C . VAL A 1 97 ? -15.992 11.962 12.463 1.00 98.50 97 VAL A C 1
ATOM 740 O O . VAL A 1 97 ? -15.076 11.554 11.753 1.00 98.50 97 VAL A O 1
ATOM 743 N N . ILE A 1 98 ? -15.891 13.041 13.236 1.00 98.38 98 ILE A N 1
ATOM 744 C CA . ILE A 1 98 ? -14.692 13.881 13.300 1.00 98.38 98 ILE A CA 1
ATOM 745 C C . ILE A 1 98 ? -14.232 13.957 14.748 1.00 98.38 98 ILE A C 1
ATOM 747 O O . ILE A 1 98 ? -15.003 14.338 15.630 1.00 98.38 98 ILE A O 1
ATOM 751 N N . GLU A 1 99 ? -12.972 13.622 14.994 1.00 97.62 99 GLU A N 1
ATOM 752 C CA . GLU A 1 99 ? -12.330 13.803 16.295 1.00 97.62 99 GLU A CA 1
ATOM 753 C C . GLU A 1 99 ? -10.996 14.530 16.151 1.00 97.62 99 GLU A C 1
ATOM 755 O O . GLU A 1 99 ? -10.286 14.391 15.153 1.00 97.62 99 GLU A O 1
ATOM 760 N N . ARG A 1 100 ? -10.650 15.302 17.177 1.00 97.62 100 ARG A N 1
ATOM 761 C CA . ARG A 1 100 ? -9.329 15.901 17.338 1.00 97.62 100 ARG A CA 1
ATOM 762 C C . ARG A 1 100 ? -8.420 14.918 18.069 1.00 97.62 100 ARG A C 1
ATOM 764 O O . ARG A 1 100 ? -8.848 14.274 19.021 1.00 97.62 100 ARG A O 1
ATOM 771 N N . SER A 1 101 ? -7.170 14.827 17.632 1.00 94.75 101 SER A N 1
ATOM 772 C CA . SER A 1 101 ? -6.107 14.038 18.262 1.00 94.75 101 SER A CA 1
ATOM 773 C C . SER A 1 101 ? -5.273 14.881 19.249 1.00 94.75 101 SER A C 1
ATOM 775 O O . SER A 1 101 ? -5.290 16.113 19.167 1.00 94.75 101 SER A O 1
ATOM 777 N N . PRO A 1 102 ? -4.435 14.260 20.106 1.00 92.62 102 PRO A N 1
ATOM 778 C CA . PRO A 1 102 ? -3.599 14.984 21.072 1.00 92.62 102 PRO A CA 1
ATOM 779 C C . PRO A 1 102 ? -2.554 15.926 20.453 1.00 92.62 102 PRO A C 1
ATOM 781 O O . PRO A 1 102 ? -1.991 16.765 21.148 1.00 92.62 102 PRO A O 1
ATOM 784 N N . SER A 1 103 ? -2.241 15.752 19.167 1.00 90.31 103 SER A N 1
ATOM 785 C CA . SER A 1 103 ? -1.259 16.558 18.430 1.00 90.31 103 SER A CA 1
ATOM 786 C C . SER A 1 103 ? -1.927 17.617 17.544 1.00 90.31 103 SER A C 1
ATOM 788 O O . SER A 1 103 ? -1.339 18.033 16.549 1.00 90.31 103 SER A O 1
ATOM 790 N N . ASP A 1 104 ? -3.177 17.982 17.852 1.00 92.44 104 ASP A N 1
ATOM 791 C CA . ASP A 1 104 ? -4.048 18.876 17.072 1.00 92.44 104 ASP A CA 1
ATOM 792 C C . ASP A 1 104 ? -4.377 18.402 15.643 1.00 92.44 104 ASP A C 1
ATOM 794 O O . ASP A 1 104 ? -5.086 19.088 14.911 1.00 92.44 104 ASP A O 1
ATOM 798 N N . GLY A 1 105 ? -3.920 17.210 15.247 1.00 95.06 105 GLY A N 1
ATOM 799 C CA . GLY A 1 105 ? -4.401 16.526 14.047 1.00 95.06 105 GLY A CA 1
ATOM 800 C C . GLY A 1 105 ? -5.870 16.120 14.176 1.00 95.06 105 GLY A C 1
ATOM 801 O O . GLY A 1 105 ? -6.422 16.143 15.280 1.00 95.06 105 GLY A O 1
ATOM 802 N N . LEU A 1 106 ? -6.490 15.703 13.076 1.00 97.88 106 LEU A N 1
ATOM 803 C CA . LEU A 1 106 ? -7.880 15.239 13.067 1.00 97.88 106 LEU A CA 1
ATOM 804 C C . LEU A 1 106 ? -8.005 13.841 12.478 1.00 97.88 106 LEU A C 1
ATOM 806 O O . LEU A 1 106 ? -7.335 13.506 11.506 1.00 97.88 106 LEU A O 1
ATOM 810 N N . HIS A 1 107 ? -8.928 13.056 13.018 1.00 98.50 107 HIS A N 1
ATOM 811 C CA . HIS A 1 107 ? -9.415 11.853 12.364 1.00 98.50 107 HIS A CA 1
ATOM 812 C C . HIS A 1 107 ? -10.801 12.110 11.782 1.00 98.50 107 HIS A C 1
ATOM 814 O O . HIS A 1 107 ? -11.667 12.671 12.454 1.00 98.50 107 HIS A O 1
ATOM 820 N N . VAL A 1 108 ? -11.020 11.650 10.551 1.00 98.62 108 VAL A N 1
ATOM 821 C CA . VAL A 1 108 ? -12.341 11.617 9.918 1.00 98.62 108 VAL A CA 1
ATOM 822 C C . VAL A 1 108 ? -12.691 10.175 9.578 1.00 98.62 108 VAL A C 1
ATOM 824 O O . VAL A 1 108 ? -12.073 9.574 8.700 1.00 98.62 108 VAL A O 1
ATOM 827 N N . ALA A 1 109 ? -13.664 9.608 10.285 1.00 98.62 109 ALA A N 1
ATOM 828 C CA . ALA A 1 109 ? -14.008 8.193 10.226 1.00 98.62 109 ALA A CA 1
ATOM 829 C C . ALA A 1 109 ? -15.356 7.939 9.535 1.00 98.62 109 ALA A C 1
ATOM 831 O O . ALA A 1 109 ? -16.342 8.651 9.746 1.00 98.62 109 ALA A O 1
ATOM 832 N N . TYR A 1 110 ? -15.395 6.882 8.723 1.00 98.62 110 TYR A N 1
ATOM 833 C CA . TYR A 1 110 ? -16.586 6.408 8.017 1.00 98.62 110 TYR A CA 1
ATOM 834 C C . TYR A 1 110 ? -16.479 4.912 7.688 1.00 98.62 110 TYR A C 1
ATOM 836 O O . TYR A 1 110 ? -15.397 4.327 7.691 1.00 98.62 110 TYR A O 1
ATOM 844 N N . ARG A 1 111 ? -17.606 4.270 7.371 1.00 98.56 111 ARG A N 1
ATOM 845 C CA . ARG A 1 111 ? -17.637 2.926 6.772 1.00 98.56 111 ARG A CA 1
ATOM 846 C C . ARG A 1 111 ? -17.858 3.025 5.275 1.00 98.56 111 ARG A C 1
ATOM 848 O O . ARG A 1 111 ? -18.638 3.857 4.837 1.00 98.56 111 ARG A O 1
ATOM 855 N N . CYS A 1 112 ? -17.234 2.154 4.494 1.00 93.25 112 CYS A N 1
ATOM 856 C CA . CYS A 1 112 ? -17.490 2.048 3.057 1.00 93.25 112 CYS A CA 1
ATOM 857 C C . CYS A 1 112 ? -18.478 0.906 2.750 1.00 93.25 112 CYS A C 1
ATOM 859 O O . CYS A 1 112 ? -18.399 -0.172 3.344 1.00 93.25 112 CYS A O 1
ATOM 861 N N . GLU A 1 113 ? -19.372 1.091 1.775 1.00 92.62 113 GLU A N 1
ATOM 862 C CA . GLU A 1 113 ? -20.245 0.011 1.269 1.00 92.62 113 GLU A CA 1
ATOM 863 C C . GLU A 1 113 ? -19.458 -1.198 0.729 1.00 92.62 113 GLU A C 1
ATOM 865 O O . GLU A 1 113 ? -19.949 -2.329 0.725 1.00 92.62 113 GLU A O 1
ATOM 870 N N . HIS A 1 114 ? -18.220 -0.973 0.287 1.00 83.81 114 HIS A N 1
ATOM 871 C CA . HIS A 1 114 ? -17.336 -1.994 -0.266 1.00 83.81 114 HIS A CA 1
ATOM 872 C C . HIS A 1 114 ? -16.044 -2.135 0.546 1.00 83.81 114 HIS A C 1
ATOM 874 O O . HIS A 1 114 ? -15.629 -1.175 1.201 1.00 83.81 114 HIS A O 1
ATOM 880 N N . PRO A 1 115 ? -15.367 -3.299 0.468 1.00 84.19 115 PRO A N 1
ATOM 881 C CA . PRO A 1 115 ? -14.064 -3.488 1.092 1.00 84.19 115 PRO A CA 1
ATOM 882 C C . PRO A 1 115 ? -13.075 -2.382 0.716 1.00 84.19 115 PRO A C 1
ATOM 884 O O . PRO A 1 115 ? -12.957 -2.001 -0.453 1.00 84.19 115 PRO A O 1
ATOM 887 N N . VAL A 1 116 ? -12.357 -1.887 1.719 1.00 83.50 116 VAL A N 1
ATOM 888 C CA . VAL A 1 116 ? -11.284 -0.903 1.550 1.00 83.50 116 VAL A CA 1
ATOM 889 C C . VAL A 1 116 ? -9.943 -1.616 1.395 1.00 83.50 116 VAL A C 1
ATOM 891 O O . VAL A 1 116 ? -9.774 -2.756 1.822 1.00 83.50 116 VAL A O 1
ATOM 894 N N . CYS A 1 117 ? -8.979 -0.967 0.747 1.00 82.69 117 CYS A N 1
ATOM 895 C CA . CYS A 1 117 ? -7.608 -1.472 0.695 1.00 82.69 117 CYS A CA 1
ATOM 896 C C . CYS A 1 117 ? -6.841 -1.099 1.969 1.00 82.69 117 CYS A C 1
ATOM 898 O O . CYS A 1 117 ? -7.377 -0.425 2.846 1.00 82.69 117 CYS A O 1
ATOM 900 N N . GLY A 1 118 ? -5.573 -1.507 2.059 1.00 84.75 118 GLY A N 1
ATOM 901 C CA . GLY A 1 118 ? -4.668 -1.007 3.095 1.00 84.75 118 GLY A CA 1
ATOM 902 C C . GLY A 1 118 ? -4.471 0.514 3.027 1.00 84.75 118 GLY A C 1
ATOM 903 O O . GLY A 1 118 ? -4.917 1.178 2.088 1.00 84.75 118 GLY A O 1
ATOM 904 N N . SER A 1 119 ? -3.782 1.047 4.033 1.00 89.00 119 SER A N 1
ATOM 905 C CA . SER A 1 119 ? -3.513 2.478 4.200 1.00 89.00 119 SER A CA 1
ATOM 906 C C . SER A 1 119 ? -2.871 3.136 2.973 1.00 89.00 119 SER A C 1
ATOM 908 O O . SER A 1 119 ? -1.895 2.629 2.416 1.00 89.00 119 SER A O 1
ATOM 910 N N . LEU A 1 120 ? -3.395 4.299 2.586 1.00 86.69 120 LEU A N 1
ATOM 911 C CA . LEU A 1 120 ? -2.934 5.103 1.456 1.00 86.69 120 LEU A CA 1
ATOM 912 C C . LEU A 1 120 ? -2.367 6.434 1.946 1.00 86.69 120 LEU A C 1
ATOM 914 O O . LEU A 1 120 ? -2.975 7.095 2.779 1.00 86.69 120 LEU A O 1
ATOM 918 N N . LYS A 1 121 ? -1.252 6.885 1.370 1.00 88.81 121 LYS A N 1
ATOM 919 C CA . LYS A 1 121 ? -0.777 8.264 1.559 1.00 88.81 121 LYS A CA 1
ATOM 920 C C . LYS A 1 121 ? -1.459 9.153 0.531 1.00 88.81 121 LYS A C 1
ATOM 922 O O . LYS A 1 121 ? -1.311 8.898 -0.660 1.00 88.81 121 LYS A O 1
ATOM 927 N N . LEU A 1 122 ? -2.207 10.155 0.984 1.00 89.00 122 LEU A N 1
ATOM 928 C CA . LEU A 1 122 ? -3.030 10.992 0.110 1.00 89.00 122 LEU A CA 1
ATOM 929 C C . LEU A 1 122 ? -2.395 12.354 -0.150 1.00 89.00 122 LEU A C 1
ATOM 931 O O . LEU A 1 122 ? -2.341 12.791 -1.290 1.00 89.00 122 LEU A O 1
ATOM 935 N N . ALA A 1 123 ? -1.873 13.005 0.886 1.00 92.62 123 ALA A N 1
ATOM 936 C CA . ALA A 1 123 ? -1.199 14.290 0.749 1.00 92.62 123 ALA A CA 1
ATOM 937 C C . ALA A 1 123 ? 0.176 14.232 1.400 1.00 92.62 123 ALA A C 1
ATOM 939 O O . ALA A 1 123 ? 0.317 13.766 2.534 1.00 92.62 123 ALA A O 1
ATOM 940 N N . GLN A 1 124 ? 1.195 14.700 0.681 1.00 92.81 124 GLN A N 1
ATOM 941 C CA . GLN A 1 124 ? 2.562 14.741 1.182 1.00 92.81 124 GLN A CA 1
ATOM 942 C C . GLN A 1 124 ? 3.242 16.076 0.880 1.00 92.81 124 GLN A C 1
ATOM 944 O O . GLN A 1 124 ? 2.976 16.695 -0.149 1.00 92.81 124 GLN A O 1
ATOM 949 N N . ARG A 1 125 ? 4.178 16.475 1.747 1.00 92.69 125 ARG A N 1
ATOM 950 C CA . ARG A 1 125 ? 5.093 17.608 1.547 1.00 92.69 125 ARG A CA 1
ATOM 951 C C . ARG A 1 125 ? 6.528 17.109 1.487 1.00 92.69 125 ARG A C 1
ATOM 953 O O . ARG A 1 125 ? 6.959 16.316 2.323 1.00 92.69 125 ARG A O 1
ATOM 960 N N . ARG A 1 126 ? 7.281 17.598 0.503 1.00 91.38 126 ARG A N 1
ATOM 961 C CA . ARG A 1 126 ? 8.725 17.374 0.407 1.00 91.38 126 ARG A CA 1
ATOM 962 C C . ARG A 1 126 ? 9.455 18.471 1.170 1.00 91.38 126 ARG A C 1
ATOM 964 O O . ARG A 1 126 ? 9.240 19.647 0.902 1.00 91.38 126 ARG A O 1
ATOM 971 N N . MET A 1 127 ? 10.359 18.076 2.055 1.00 92.25 127 MET A N 1
ATOM 972 C CA . MET A 1 127 ? 11.271 18.985 2.739 1.00 92.25 127 MET A CA 1
ATOM 973 C C . MET A 1 127 ? 12.709 18.575 2.464 1.00 92.25 127 MET A C 1
ATOM 975 O O . MET A 1 127 ? 13.091 17.436 2.733 1.00 92.25 127 MET A O 1
ATOM 979 N N . ASP A 1 128 ? 13.497 19.509 1.939 1.00 93.31 128 ASP A N 1
ATOM 980 C CA . ASP A 1 128 ? 14.940 19.342 1.815 1.00 93.31 128 ASP A CA 1
ATOM 981 C C . ASP A 1 128 ? 15.574 19.527 3.204 1.00 93.31 128 ASP A C 1
ATOM 983 O O . ASP A 1 128 ? 15.257 20.476 3.924 1.00 93.31 128 ASP A O 1
ATOM 987 N N . VAL A 1 129 ? 16.470 18.620 3.582 1.00 93.31 129 VAL A N 1
ATOM 988 C CA . VAL A 1 129 ? 17.198 18.642 4.856 1.00 93.31 129 VAL A CA 1
ATOM 989 C C . VAL A 1 129 ? 18.707 18.583 4.597 1.00 93.31 129 VAL A C 1
ATOM 991 O O . VAL A 1 129 ? 19.134 18.093 3.549 1.00 93.31 129 VAL A O 1
ATOM 994 N N . PRO A 1 130 ? 19.543 19.118 5.503 1.00 91.62 130 PRO A N 1
ATOM 995 C CA . PRO A 1 130 ? 20.970 19.274 5.228 1.00 91.62 130 PRO A CA 1
ATOM 996 C C . PRO A 1 130 ? 21.748 17.950 5.256 1.00 91.62 130 PRO A C 1
ATOM 998 O O . PRO A 1 130 ? 22.756 17.829 4.560 1.00 91.62 130 PRO A O 1
ATOM 1001 N N . THR A 1 131 ? 21.309 16.962 6.043 1.00 92.38 131 THR A N 1
ATOM 1002 C CA . THR A 1 131 ? 22.020 15.689 6.246 1.00 92.38 131 THR A CA 1
ATOM 1003 C C . THR A 1 131 ? 21.070 14.491 6.193 1.00 92.38 131 THR A C 1
ATOM 1005 O O . THR A 1 131 ? 19.849 14.644 6.168 1.00 92.38 131 THR A O 1
ATOM 1008 N N . GLY A 1 132 ? 21.642 13.285 6.150 1.00 90.94 132 GLY A N 1
ATOM 1009 C CA . GLY A 1 132 ? 20.898 12.024 6.233 1.00 90.94 132 GLY A CA 1
ATOM 1010 C C . GLY A 1 132 ? 20.583 11.577 7.662 1.00 90.94 132 GLY A C 1
ATOM 1011 O O . GLY A 1 132 ? 20.061 10.479 7.847 1.00 90.94 132 GLY A O 1
ATOM 1012 N N . ASP A 1 133 ? 20.924 12.392 8.662 1.00 93.75 133 ASP A N 1
ATOM 1013 C CA . ASP A 1 133 ? 20.667 12.083 10.067 1.00 93.75 133 ASP A CA 1
ATOM 1014 C C . ASP A 1 133 ? 19.171 12.181 10.371 1.00 93.75 133 ASP 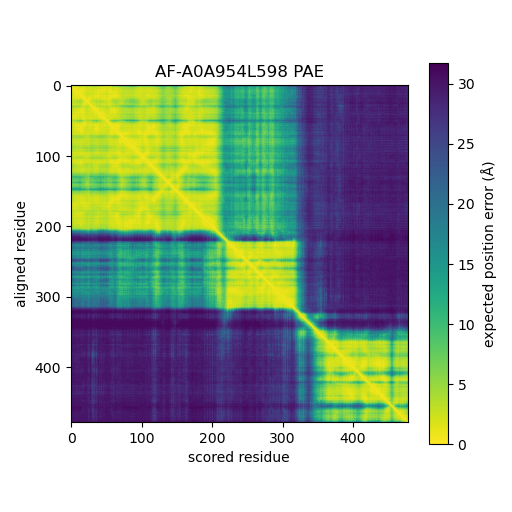A C 1
ATOM 1016 O O . ASP A 1 133 ? 18.426 12.878 9.682 1.00 93.75 133 ASP A O 1
ATOM 1020 N N . GLN A 1 134 ? 18.712 11.485 11.412 1.00 93.69 134 GLN A N 1
ATOM 1021 C CA . GLN A 1 134 ? 17.316 11.602 11.822 1.00 93.69 134 GLN A CA 1
ATOM 1022 C C . GLN A 1 134 ? 16.993 13.040 12.229 1.00 93.69 134 GLN A C 1
ATOM 1024 O O . GLN A 1 134 ? 17.734 13.664 12.988 1.00 93.69 134 GLN A O 1
ATOM 1029 N N . VAL A 1 135 ? 15.858 13.538 11.747 1.00 93.00 135 VAL A N 1
ATOM 1030 C CA . VAL A 1 135 ? 15.374 14.888 12.037 1.00 93.00 135 VAL A CA 1
ATOM 1031 C C . VAL A 1 135 ? 14.009 14.813 12.700 1.00 93.00 135 VAL A C 1
ATOM 1033 O O . VAL A 1 135 ? 13.145 14.042 12.279 1.00 93.00 135 VAL A O 1
ATOM 1036 N N . GLU A 1 136 ? 13.810 15.621 13.733 1.00 92.25 136 GLU A N 1
ATOM 1037 C CA . GLU A 1 136 ? 12.499 15.800 14.343 1.00 92.25 136 GLU A CA 1
ATOM 1038 C C . GLU A 1 136 ? 11.735 16.882 13.581 1.00 92.25 136 GLU A C 1
ATOM 1040 O O . GLU A 1 136 ? 12.213 18.009 13.431 1.00 92.25 136 GLU A O 1
ATOM 1045 N N . ILE A 1 137 ? 10.551 16.544 13.077 1.00 87.56 137 ILE A N 1
ATOM 1046 C CA . ILE A 1 137 ? 9.660 17.487 12.402 1.00 87.56 137 ILE A CA 1
ATOM 1047 C C . ILE A 1 137 ? 8.268 17.317 13.001 1.00 87.56 137 ILE A C 1
ATOM 1049 O O . ILE A 1 137 ? 7.742 16.208 13.050 1.00 87.56 137 ILE A O 1
ATOM 1053 N N . ALA A 1 138 ? 7.687 18.417 13.487 1.00 79.00 138 ALA A N 1
ATOM 1054 C CA . ALA A 1 138 ? 6.373 18.429 14.137 1.00 79.00 138 ALA A CA 1
ATOM 1055 C C . ALA A 1 138 ? 6.217 17.360 15.246 1.00 79.00 138 ALA A C 1
ATOM 1057 O O . ALA A 1 138 ? 5.179 16.709 15.353 1.00 79.00 138 ALA A O 1
ATOM 1058 N N . GLY A 1 139 ? 7.264 17.149 16.056 1.00 78.56 139 GLY A N 1
ATOM 1059 C CA . GLY A 1 139 ? 7.246 16.192 17.169 1.00 78.56 139 GLY A CA 1
ATOM 1060 C C . GLY A 1 139 ? 7.388 14.719 16.768 1.00 78.56 139 GLY A C 1
ATOM 1061 O O . GLY A 1 139 ? 7.241 13.841 17.616 1.00 78.56 139 GLY A O 1
ATOM 1062 N N . LYS A 1 140 ? 7.645 14.417 15.487 1.00 83.44 140 LYS A N 1
ATOM 1063 C CA . LYS A 1 140 ? 7.883 13.056 14.988 1.00 83.44 140 LYS A CA 1
ATOM 1064 C C . LYS A 1 140 ? 9.300 12.937 14.432 1.00 83.44 140 LYS A C 1
ATOM 1066 O O . LYS A 1 140 ? 9.791 13.827 13.742 1.00 83.44 140 LYS A O 1
ATOM 1071 N N . MET A 1 141 ? 9.951 11.810 14.710 1.00 89.19 141 MET A N 1
ATOM 1072 C CA . MET A 1 141 ? 11.261 11.495 14.141 1.00 89.19 141 MET A CA 1
ATOM 1073 C C . MET A 1 141 ? 11.109 10.978 12.712 1.00 89.19 141 MET A C 1
ATOM 1075 O O . MET A 1 141 ? 10.381 10.017 12.456 1.00 89.19 141 MET A O 1
ATOM 1079 N N . HIS A 1 142 ? 11.837 11.587 11.784 1.00 89.94 142 HIS A N 1
ATOM 1080 C CA . HIS A 1 142 ? 11.868 11.205 10.381 1.00 89.94 142 HIS A CA 1
ATOM 1081 C C . HIS A 1 142 ? 13.277 10.785 9.969 1.00 89.94 142 HIS A C 1
ATOM 1083 O O . HIS A 1 142 ? 14.268 11.392 10.369 1.00 89.94 142 HIS A O 1
ATOM 1089 N N . VAL A 1 143 ? 13.353 9.749 9.130 1.00 92.19 143 VAL A N 1
ATOM 1090 C CA . VAL A 1 143 ? 14.597 9.303 8.494 1.00 92.19 143 VAL A CA 1
ATOM 1091 C C . VAL A 1 143 ? 14.645 9.896 7.085 1.00 92.19 143 VAL A C 1
ATOM 1093 O O . VAL A 1 143 ? 13.831 9.491 6.242 1.00 92.19 143 VAL A O 1
ATOM 1096 N N . PRO A 1 144 ? 15.553 10.847 6.806 1.00 93.69 144 PRO A N 1
ATOM 1097 C CA . PRO A 1 144 ? 15.713 11.385 5.467 1.00 93.69 144 PRO A CA 1
ATOM 1098 C C . PRO A 1 144 ? 16.125 10.308 4.467 1.00 93.69 144 PRO A C 1
ATOM 1100 O O . PRO A 1 144 ? 16.811 9.337 4.788 1.00 93.69 144 PRO A O 1
ATOM 1103 N N . ARG A 1 145 ? 15.720 10.497 3.217 1.00 90.19 145 ARG A N 1
ATOM 1104 C CA . ARG A 1 145 ? 16.101 9.648 2.089 1.00 90.19 145 ARG A CA 1
ATOM 1105 C C . ARG A 1 145 ? 16.941 10.456 1.121 1.00 90.19 145 ARG A C 1
ATOM 1107 O O . ARG A 1 145 ? 16.750 11.662 0.984 1.00 90.19 145 ARG A O 1
ATOM 1114 N N . ARG A 1 146 ? 17.874 9.788 0.451 1.00 87.38 146 ARG A N 1
ATOM 1115 C CA . ARG A 1 146 ? 18.691 10.423 -0.577 1.00 87.38 146 ARG A CA 1
ATOM 1116 C C . ARG A 1 146 ? 17.884 10.540 -1.864 1.00 87.38 146 ARG A C 1
ATOM 1118 O O . ARG A 1 146 ? 17.379 9.533 -2.353 1.00 87.38 146 ARG A O 1
ATOM 1125 N N . ASP A 1 147 ? 17.793 11.749 -2.401 1.00 81.88 147 ASP A N 1
ATOM 1126 C CA . ASP A 1 147 ? 17.200 12.029 -3.706 1.00 81.88 147 ASP A CA 1
ATOM 1127 C C . ASP A 1 147 ? 18.136 12.948 -4.504 1.00 81.88 147 ASP A C 1
ATOM 1129 O O . ASP A 1 147 ? 18.253 14.148 -4.235 1.00 81.88 147 ASP A O 1
ATOM 1133 N N . GLY A 1 148 ? 18.879 12.347 -5.437 1.00 82.88 148 GLY A N 1
ATOM 1134 C CA . GLY A 1 148 ? 20.014 12.985 -6.103 1.00 82.88 148 GLY A CA 1
ATOM 1135 C C . GLY A 1 148 ? 21.106 13.404 -5.109 1.00 82.88 148 GLY A C 1
ATOM 1136 O O . GLY A 1 148 ? 21.608 12.590 -4.324 1.00 82.88 148 GLY A O 1
ATOM 1137 N N . ASP A 1 149 ? 21.455 14.689 -5.146 1.00 85.75 149 ASP A N 1
ATOM 1138 C CA . ASP A 1 149 ? 22.460 15.306 -4.269 1.00 85.75 149 ASP A CA 1
ATOM 1139 C C . ASP A 1 149 ? 21.871 15.862 -2.962 1.00 85.75 149 ASP A C 1
ATOM 1141 O O . ASP A 1 149 ? 22.596 16.438 -2.152 1.00 85.75 149 ASP A O 1
ATOM 1145 N N . LYS A 1 150 ? 20.560 15.703 -2.742 1.00 90.12 150 LYS A N 1
ATOM 1146 C CA . LYS A 1 150 ? 19.858 16.233 -1.571 1.00 90.12 150 LYS A CA 1
ATOM 1147 C C . LYS A 1 150 ? 19.369 15.120 -0.652 1.00 90.12 150 LYS A C 1
ATOM 1149 O O . LYS A 1 150 ? 19.068 14.006 -1.086 1.00 90.12 150 LYS A O 1
ATOM 1154 N N . TRP A 1 151 ? 19.235 15.459 0.624 1.00 93.44 151 TRP A N 1
ATOM 1155 C CA . TRP A 1 151 ? 18.493 14.661 1.590 1.00 93.44 151 TRP A CA 1
ATOM 1156 C C . TRP A 1 151 ? 17.091 15.224 1.728 1.00 93.44 151 TRP A C 1
ATOM 1158 O O . TRP A 1 151 ? 16.911 16.439 1.797 1.00 93.44 151 TRP A O 1
ATOM 1168 N N . VAL A 1 152 ? 16.095 14.344 1.731 1.00 92.62 152 VAL A N 1
ATOM 1169 C CA . VAL A 1 152 ? 14.693 14.752 1.748 1.00 92.62 152 VAL A CA 1
ATOM 1170 C C . VAL A 1 152 ? 13.877 13.960 2.745 1.00 92.62 152 VAL A C 1
ATOM 1172 O O . VAL A 1 152 ? 14.048 12.751 2.901 1.00 92.62 152 VAL A O 1
ATOM 1175 N N . VAL A 1 153 ? 12.929 14.642 3.370 1.00 93.06 153 VAL A N 1
ATOM 1176 C CA . VAL A 1 153 ? 11.844 14.027 4.126 1.00 93.06 153 VAL A CA 1
ATOM 1177 C C . VAL A 1 153 ? 10.547 14.232 3.354 1.00 93.06 153 VAL A C 1
ATOM 1179 O O . VAL A 1 153 ? 10.243 15.336 2.906 1.00 93.06 153 VAL A O 1
ATOM 1182 N N . LEU A 1 154 ? 9.781 13.153 3.192 1.00 90.38 154 LEU A N 1
ATOM 1183 C CA . LEU A 1 154 ? 8.404 13.218 2.714 1.00 90.38 154 LEU A CA 1
ATOM 1184 C C . LEU A 1 154 ? 7.481 13.145 3.925 1.00 90.38 154 LEU A C 1
ATOM 1186 O O . LEU A 1 154 ? 7.238 12.058 4.455 1.00 90.38 154 LEU A O 1
ATOM 1190 N N . LEU A 1 155 ? 6.995 14.302 4.362 1.00 92.31 155 LEU A N 1
ATOM 1191 C CA . LEU A 1 155 ? 5.979 14.382 5.400 1.00 92.31 155 LEU A CA 1
ATOM 1192 C C . LEU A 1 155 ? 4.649 13.909 4.828 1.00 92.31 155 LEU A C 1
ATOM 1194 O O . LEU A 1 155 ? 4.227 14.391 3.779 1.00 92.31 155 LEU A O 1
ATOM 1198 N N . THR A 1 156 ? 3.998 12.972 5.506 1.00 93.06 156 THR A N 1
ATOM 1199 C CA . THR A 1 156 ? 2.605 12.621 5.226 1.00 93.06 156 THR A CA 1
ATOM 1200 C C . THR A 1 156 ? 1.716 13.617 5.965 1.00 93.06 156 THR A C 1
ATOM 1202 O O . THR A 1 156 ? 1.851 13.758 7.174 1.00 93.06 156 THR A O 1
ATOM 1205 N N . LEU A 1 157 ? 0.859 14.328 5.235 1.00 95.44 157 LEU A N 1
ATOM 1206 C CA . LEU A 1 157 ? -0.077 15.315 5.783 1.00 95.44 157 LEU A CA 1
ATOM 1207 C C . LEU A 1 157 ? -1.489 14.739 5.911 1.00 95.44 157 LEU A C 1
ATOM 1209 O O . LEU A 1 157 ? -2.208 15.069 6.846 1.00 95.44 157 LEU A O 1
ATOM 1213 N N . ILE A 1 158 ? -1.878 13.876 4.969 1.00 96.62 158 ILE A N 1
ATOM 1214 C CA . ILE A 1 158 ? -3.129 13.117 5.025 1.00 96.62 158 ILE A CA 1
ATOM 1215 C C . ILE A 1 158 ? -2.832 11.679 4.603 1.00 96.62 158 ILE A C 1
ATOM 1217 O O . ILE A 1 158 ? -2.248 11.449 3.536 1.00 96.62 158 ILE A O 1
ATOM 1221 N N . GLU A 1 159 ? -3.260 10.707 5.401 1.00 95.56 159 GLU A N 1
ATOM 1222 C CA . GLU A 1 159 ? -3.286 9.291 5.024 1.00 95.56 159 GLU A CA 1
ATOM 1223 C C . GLU A 1 159 ? -4.608 8.622 5.388 1.00 95.56 159 GLU A C 1
ATOM 1225 O O . GLU A 1 159 ? -5.361 9.121 6.215 1.00 95.56 159 GLU A O 1
ATOM 1230 N N . THR A 1 160 ? -4.903 7.481 4.768 1.00 96.44 160 THR A N 1
ATOM 1231 C CA . THR A 1 160 ? -5.963 6.594 5.245 1.00 96.44 160 THR A CA 1
ATOM 1232 C C . THR A 1 160 ? -5.399 5.572 6.222 1.00 96.44 160 THR A C 1
ATOM 1234 O O . THR A 1 160 ? -4.273 5.091 6.086 1.00 96.44 160 THR A O 1
ATOM 1237 N N . ARG A 1 161 ? -6.222 5.168 7.181 1.00 97.69 161 ARG A N 1
ATOM 1238 C CA . ARG A 1 161 ? -6.078 3.946 7.967 1.00 97.69 161 ARG A CA 1
ATOM 1239 C C . ARG A 1 161 ? -7.119 2.968 7.434 1.00 97.69 161 ARG A C 1
ATOM 1241 O O . ARG A 1 161 ? -8.295 3.054 7.781 1.00 97.69 161 ARG A O 1
ATOM 1248 N N . GLY A 1 162 ? -6.678 2.129 6.497 1.00 93.62 162 GLY A N 1
ATOM 1249 C CA . GLY A 1 162 ? -7.513 1.181 5.753 1.00 93.62 162 GLY A CA 1
ATOM 1250 C C . GLY A 1 162 ? -7.483 -0.232 6.344 1.00 93.62 162 GLY A C 1
ATOM 1251 O O . GLY A 1 162 ? -7.353 -0.404 7.552 1.00 93.62 162 GLY A O 1
ATOM 1252 N N . GLU A 1 163 ? -7.579 -1.260 5.507 1.00 94.38 163 GLU A N 1
ATOM 1253 C CA . GLU A 1 163 ? -7.540 -2.669 5.922 1.00 94.38 163 GLU A CA 1
ATOM 1254 C C . GLU A 1 163 ? -6.318 -2.990 6.796 1.00 94.38 163 GLU A C 1
ATOM 1256 O O . GLU A 1 163 ? -5.176 -2.736 6.403 1.00 94.38 163 GLU A O 1
ATOM 1261 N N . GLY A 1 164 ? -6.564 -3.544 7.988 1.00 93.69 164 GLY A N 1
ATOM 1262 C CA . GLY A 1 164 ? -5.520 -3.930 8.942 1.00 93.69 164 GLY A CA 1
ATOM 1263 C C . GLY A 1 164 ? -4.830 -2.758 9.651 1.00 93.69 164 GLY A C 1
ATOM 1264 O O . GLY A 1 164 ? -3.865 -2.981 10.386 1.00 93.69 164 GLY A O 1
ATOM 1265 N N . GLY A 1 165 ? -5.298 -1.526 9.439 1.00 95.06 165 GLY A N 1
ATOM 1266 C CA . GLY A 1 165 ? -4.825 -0.337 10.142 1.00 95.06 165 GLY A CA 1
ATOM 1267 C C . GLY A 1 165 ? -5.291 -0.276 11.600 1.00 95.06 165 GLY A C 1
ATOM 1268 O O . GLY A 1 165 ? -6.119 -1.066 12.055 1.00 95.06 165 GLY A O 1
ATOM 1269 N N . LEU A 1 166 ? -4.730 0.676 12.344 1.00 95.75 166 LEU A N 1
ATOM 1270 C CA . LEU A 1 166 ? -5.053 0.945 13.742 1.00 95.75 166 LEU A CA 1
ATOM 1271 C C . LEU A 1 166 ? -5.200 2.451 13.949 1.00 95.75 166 LEU A C 1
ATOM 1273 O O . LEU A 1 166 ? -4.370 3.218 13.461 1.00 95.75 166 LEU A O 1
ATOM 1277 N N . VAL A 1 167 ? -6.217 2.851 14.710 1.00 97.12 167 VAL A N 1
ATOM 1278 C CA . VAL A 1 167 ? -6.409 4.233 15.174 1.00 97.12 167 VAL A CA 1
ATOM 1279 C C . VAL A 1 167 ? -6.690 4.249 16.665 1.00 97.12 167 VAL A C 1
ATOM 1281 O O . VAL A 1 167 ? -7.513 3.474 17.145 1.00 97.12 167 VAL A O 1
ATOM 1284 N N . LEU A 1 168 ? -6.012 5.120 17.409 1.00 97.31 168 LEU A N 1
ATOM 1285 C CA . LEU A 1 168 ? -6.480 5.513 18.738 1.00 97.31 168 LEU A CA 1
ATOM 1286 C C . LEU A 1 168 ? -7.625 6.512 18.550 1.00 97.31 168 LEU A C 1
ATOM 1288 O O . LEU A 1 168 ? -7.605 7.283 17.596 1.00 97.31 168 LEU A O 1
ATOM 1292 N N . CYS A 1 169 ? -8.613 6.480 19.436 1.00 96.44 169 CYS A N 1
ATOM 1293 C CA . CYS A 1 169 ? -9.787 7.344 19.336 1.00 96.44 169 CYS A CA 1
ATOM 1294 C C . CYS A 1 169 ? -10.422 7.604 20.706 1.00 96.44 169 CYS A C 1
ATOM 1296 O O . CYS A 1 169 ? -10.004 7.029 21.723 1.00 96.44 169 CYS A O 1
ATOM 1298 N N . ASP A 1 170 ? -11.440 8.463 20.733 1.00 95.44 170 ASP A N 1
ATOM 1299 C CA . ASP A 1 170 ? -12.252 8.731 21.921 1.00 95.44 170 ASP A CA 1
ATOM 1300 C C . ASP A 1 170 ? -12.794 7.433 22.570 1.00 95.44 170 ASP A C 1
ATOM 1302 O O . ASP A 1 170 ? -13.278 6.538 21.861 1.00 95.44 170 ASP A O 1
ATOM 1306 N N . PRO A 1 171 ? -12.782 7.313 23.917 1.00 95.38 171 PRO A N 1
ATOM 1307 C CA . PRO A 1 171 ? -12.337 8.307 24.912 1.00 95.38 171 PRO A CA 1
ATOM 1308 C C . PRO A 1 171 ? -10.895 8.120 25.419 1.00 95.38 171 PRO A C 1
ATOM 1310 O O . PRO A 1 171 ? -10.625 8.318 26.608 1.00 95.38 171 PRO A O 1
ATOM 1313 N N . THR A 1 172 ? -9.959 7.699 24.566 1.00 96.56 172 THR A N 1
ATOM 1314 C CA . THR A 1 172 ? -8.529 7.714 24.927 1.00 96.56 172 THR A CA 1
ATOM 1315 C C . THR A 1 172 ? -8.096 9.143 25.280 1.00 96.56 172 THR A C 1
ATOM 1317 O O . THR A 1 172 ? -8.463 10.064 24.550 1.00 96.56 172 THR A O 1
ATOM 1320 N N . PRO A 1 173 ? -7.317 9.374 26.357 1.00 94.94 173 PRO A N 1
ATOM 1321 C CA . PRO A 1 173 ? -6.921 10.722 26.756 1.00 94.94 173 PRO A CA 1
ATOM 1322 C C . PRO A 1 173 ? -6.308 11.541 25.609 1.00 94.94 173 PRO A C 1
ATOM 1324 O O . PRO A 1 173 ? -5.376 11.093 24.941 1.00 94.94 173 PRO A O 1
ATOM 1327 N N . GLY A 1 174 ? -6.841 12.749 25.402 1.00 93.75 174 GLY A N 1
ATOM 1328 C CA . GLY A 1 174 ? -6.425 13.684 24.353 1.00 93.75 174 GLY A CA 1
ATOM 1329 C C . GLY A 1 174 ? -7.081 13.471 22.983 1.00 93.75 174 GLY A C 1
ATOM 1330 O O . GLY A 1 174 ? -6.820 14.262 22.082 1.00 93.75 174 GLY A O 1
ATOM 1331 N N . TYR A 1 175 ? -7.923 12.445 22.820 1.00 96.44 175 TYR A N 1
ATOM 1332 C CA . TYR A 1 175 ? -8.822 12.325 21.671 1.00 96.44 175 TYR A CA 1
ATOM 1333 C C . TYR A 1 175 ? -10.197 12.877 22.041 1.00 96.44 175 TYR A C 1
ATOM 1335 O O . TYR A 1 175 ? -10.766 12.480 23.057 1.00 96.44 175 TYR A O 1
ATOM 1343 N N . GLU A 1 176 ? -10.718 13.795 21.232 1.00 96.50 176 GLU A N 1
ATOM 1344 C CA . GLU A 1 176 ? -11.967 14.507 21.515 1.00 96.50 176 GLU A CA 1
ATOM 1345 C C . GLU A 1 176 ? -12.890 14.483 20.296 1.00 96.50 176 GLU A C 1
ATOM 1347 O O . GLU A 1 176 ? -12.581 15.074 19.257 1.00 96.50 176 GLU A O 1
ATOM 1352 N N . LEU A 1 177 ? -14.047 13.825 20.425 1.00 96.81 177 LEU A N 1
ATOM 1353 C CA . LEU A 1 177 ? -15.089 13.847 19.397 1.00 96.81 177 LEU A CA 1
ATOM 1354 C C . LEU A 1 177 ? -15.635 15.268 19.213 1.00 96.81 177 LEU A C 1
ATOM 1356 O O . LEU A 1 177 ? -16.101 15.902 20.159 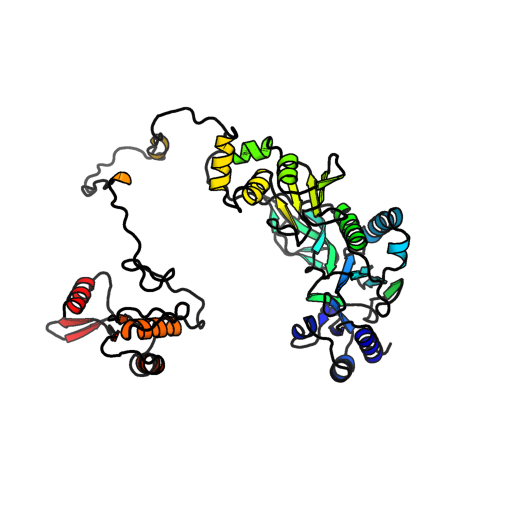1.00 96.81 177 LEU A O 1
ATOM 1360 N N . GLN A 1 178 ? -15.607 15.741 17.970 1.00 96.8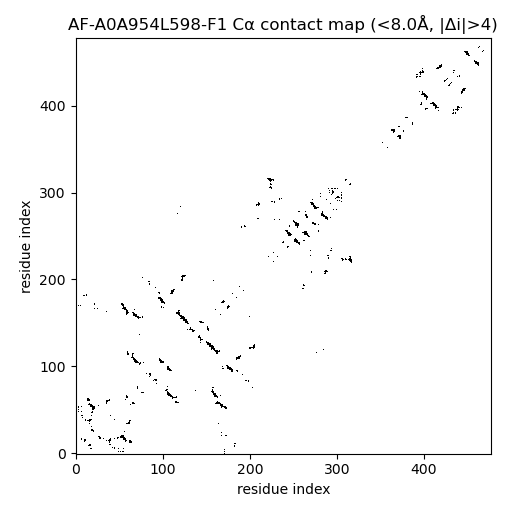8 178 GLN A N 1
ATOM 1361 C CA . GLN A 1 178 ? -16.125 17.045 17.559 1.00 96.88 178 GLN A CA 1
ATOM 1362 C C . GLN A 1 178 ? -17.446 16.921 16.793 1.00 96.88 178 GLN A C 1
ATOM 1364 O O . GLN A 1 178 ? -18.283 17.818 16.872 1.00 96.88 178 GLN A O 1
ATOM 1369 N N . GLN A 1 179 ? -17.633 15.816 16.069 1.00 97.06 179 GLN A N 1
ATOM 1370 C CA . GLN A 1 179 ? -18.808 15.560 15.243 1.00 97.06 179 GLN A CA 1
ATOM 1371 C C . GLN A 1 179 ? -19.147 14.066 15.240 1.00 97.06 179 GLN A C 1
ATOM 1373 O O . GLN A 1 179 ? -18.258 13.228 15.072 1.00 97.06 179 GLN A O 1
ATOM 1378 N N . GLU A 1 180 ? -20.437 13.753 15.384 1.00 95.81 180 GLU A N 1
ATOM 1379 C CA . GLU A 1 180 ? -20.980 12.390 15.413 1.00 95.81 180 GLU A CA 1
ATOM 1380 C C . GLU A 1 180 ? -20.274 11.454 16.425 1.00 95.81 180 GLU A C 1
ATOM 1382 O O . GLU A 1 180 ? -19.659 11.891 17.398 1.00 95.81 180 GLU A O 1
ATOM 1387 N N . SER A 1 181 ? -20.454 10.137 16.289 1.00 94.69 181 SER A N 1
ATOM 1388 C CA . SER A 1 181 ? -19.902 9.140 17.211 1.00 94.69 181 SER A CA 1
ATOM 1389 C C . SER A 1 181 ? -19.517 7.855 16.487 1.00 94.69 181 SER A C 1
ATOM 1391 O O . SER A 1 181 ? -20.246 7.385 15.616 1.00 94.69 181 SER A O 1
ATOM 1393 N N . TYR A 1 182 ? -18.447 7.197 16.944 1.00 96.19 182 TYR A N 1
ATOM 1394 C CA . TYR A 1 182 ? -18.028 5.871 16.465 1.00 96.19 182 TYR A CA 1
ATOM 1395 C C . TYR A 1 182 ? -19.093 4.769 16.619 1.00 96.19 182 TYR A C 1
ATOM 1397 O O . TYR A 1 182 ? -19.027 3.736 15.951 1.00 96.19 182 TYR A O 1
ATOM 1405 N N . VAL A 1 183 ? -20.105 4.966 17.471 1.00 95.69 183 VAL A N 1
ATOM 1406 C CA . VAL A 1 183 ? -21.230 4.022 17.598 1.00 95.69 183 VAL A CA 1
ATOM 1407 C C . VAL A 1 183 ? -22.173 4.092 16.388 1.00 95.69 183 VAL A C 1
ATOM 1409 O O . VAL A 1 183 ? -22.822 3.097 16.074 1.00 95.69 183 VAL A O 1
ATOM 1412 N N . ASN A 1 184 ? -22.232 5.236 15.699 1.00 93.25 184 ASN A N 1
ATOM 1413 C CA . ASN A 1 184 ? -23.121 5.500 14.567 1.00 93.25 184 ASN A CA 1
ATOM 1414 C C . ASN A 1 184 ? -22.327 5.991 13.346 1.00 93.25 184 ASN A C 1
ATOM 1416 O O . ASN A 1 184 ? -22.560 7.081 12.831 1.00 93.25 184 ASN A O 1
ATOM 1420 N N . LEU A 1 185 ? -21.354 5.192 12.904 1.00 97.19 185 LEU A N 1
ATOM 1421 C CA . LEU A 1 185 ? -20.553 5.530 11.729 1.00 97.19 185 LEU A CA 1
ATOM 1422 C C . LEU A 1 185 ? -21.425 5.573 10.465 1.00 97.19 185 LEU A C 1
ATOM 1424 O O . LEU A 1 185 ? -22.134 4.595 10.190 1.00 97.19 185 LEU A O 1
ATOM 1428 N N . PRO A 1 186 ? -21.334 6.640 9.652 1.00 97.56 186 PRO A N 1
ATOM 1429 C CA . PRO A 1 186 ? -22.008 6.674 8.366 1.00 97.56 186 PRO A CA 1
ATOM 1430 C C . PRO A 1 186 ? -21.432 5.600 7.442 1.00 97.56 186 PRO A C 1
ATOM 1432 O O . PRO A 1 186 ? -20.221 5.379 7.402 1.00 97.56 186 PRO A O 1
ATOM 1435 N N . VAL A 1 187 ? -22.302 4.968 6.657 1.00 98.12 187 VAL A N 1
ATOM 1436 C CA . VAL A 1 187 ? -21.883 4.174 5.499 1.00 98.12 187 VAL A CA 1
ATOM 1437 C C . VAL A 1 187 ? -21.867 5.098 4.286 1.00 98.12 187 VAL A C 1
ATOM 1439 O O . VAL A 1 187 ? -22.890 5.717 3.988 1.00 98.12 187 VAL A O 1
ATOM 1442 N N . VAL A 1 188 ? -20.713 5.233 3.638 1.00 96.12 188 VAL A N 1
ATOM 1443 C CA . VAL A 1 188 ? -20.505 6.033 2.427 1.00 96.12 188 VAL A CA 1
ATOM 1444 C C . VAL A 1 188 ? -20.430 5.129 1.201 1.00 96.12 188 VAL A C 1
ATOM 1446 O O . VAL A 1 188 ? -19.872 4.026 1.250 1.00 96.12 188 VAL A O 1
ATOM 1449 N N . THR A 1 189 ? -20.975 5.618 0.094 1.00 90.75 189 THR A N 1
ATOM 1450 C CA . THR A 1 189 ? -20.916 4.949 -1.206 1.00 90.75 189 THR A CA 1
ATOM 1451 C C . THR A 1 189 ? -19.501 4.978 -1.783 1.00 90.75 189 THR A C 1
ATOM 1453 O O . THR A 1 189 ? -18.636 5.750 -1.356 1.00 90.75 189 THR A O 1
ATOM 1456 N N . ALA A 1 190 ? -19.255 4.168 -2.815 1.00 78.25 190 ALA A N 1
ATOM 1457 C CA . ALA A 1 190 ? -17.983 4.194 -3.540 1.00 78.25 190 ALA A CA 1
ATOM 1458 C C . ALA A 1 190 ? -17.645 5.591 -4.097 1.00 78.25 190 ALA A C 1
ATOM 1460 O O . ALA A 1 190 ? -16.495 6.019 -4.018 1.00 78.25 190 ALA A O 1
ATOM 1461 N N . ALA A 1 191 ? -18.646 6.300 -4.626 1.00 76.56 191 ALA A N 1
ATOM 1462 C CA . ALA A 1 191 ? -18.479 7.627 -5.211 1.00 76.56 191 ALA A CA 1
ATOM 1463 C C . ALA A 1 191 ? -18.182 8.694 -4.148 1.00 76.56 191 ALA A C 1
ATOM 1465 O O . ALA A 1 191 ? -17.294 9.524 -4.335 1.00 76.56 191 ALA A O 1
ATOM 1466 N N . GLU A 1 192 ? -18.871 8.637 -3.006 1.00 91.50 192 GLU A N 1
ATOM 1467 C CA . GLU A 1 192 ? -18.588 9.506 -1.861 1.00 91.50 192 GLU A CA 1
ATOM 1468 C C . GLU A 1 192 ? -17.175 9.263 -1.324 1.00 91.50 192 GLU A C 1
ATOM 1470 O O . GLU A 1 192 ? -16.418 10.211 -1.134 1.00 91.50 192 GLU A O 1
ATOM 1475 N N . ARG A 1 193 ? -16.769 7.997 -1.154 1.00 90.44 193 ARG A N 1
ATOM 1476 C CA . ARG A 1 193 ? -15.397 7.655 -0.758 1.00 90.44 193 ARG A CA 1
ATOM 1477 C C . ARG A 1 193 ? -14.374 8.210 -1.746 1.00 90.44 193 ARG A C 1
ATOM 1479 O O . ARG A 1 193 ? -13.383 8.804 -1.331 1.00 90.44 193 ARG A O 1
ATOM 1486 N N . ASP A 1 194 ? -14.598 8.024 -3.044 1.00 80.00 194 ASP A N 1
ATOM 1487 C CA . ASP A 1 194 ? -13.705 8.548 -4.078 1.00 80.00 194 ASP A CA 1
ATOM 1488 C C . ASP A 1 194 ? -13.564 10.071 -3.999 1.00 80.00 194 ASP A C 1
ATOM 1490 O O . ASP A 1 194 ? -12.451 10.576 -4.148 1.00 80.00 194 ASP A O 1
ATOM 1494 N N . LEU A 1 195 ? -14.659 10.789 -3.727 1.00 85.00 195 LEU A N 1
ATOM 1495 C CA . LEU A 1 195 ? -14.637 12.232 -3.502 1.00 85.00 195 LEU A CA 1
ATOM 1496 C C . LEU A 1 195 ? -13.765 12.589 -2.289 1.00 85.00 195 LEU A C 1
ATOM 1498 O O . LEU A 1 195 ? -12.880 13.430 -2.426 1.00 85.00 195 LEU A O 1
ATOM 1502 N N . LEU A 1 196 ? -13.951 11.925 -1.140 1.00 93.69 196 LEU A N 1
ATOM 1503 C CA . LEU A 1 196 ? -13.160 12.168 0.080 1.00 93.69 196 LEU A CA 1
ATOM 1504 C C . LEU A 1 196 ? -11.654 11.963 -0.153 1.00 93.69 196 LEU A C 1
ATOM 1506 O O . LEU A 1 196 ? -10.833 12.762 0.303 1.00 93.69 196 LEU A O 1
ATOM 1510 N N . LEU A 1 197 ? -11.289 10.890 -0.864 1.00 88.19 197 LEU A N 1
ATOM 1511 C CA . LEU A 1 197 ? -9.891 10.574 -1.161 1.00 88.19 197 LEU A CA 1
ATOM 1512 C C . LEU A 1 197 ? -9.296 11.514 -2.209 1.00 88.19 197 LEU A C 1
ATOM 1514 O O . LEU A 1 197 ? -8.139 11.916 -2.084 1.00 88.19 197 LEU A O 1
ATOM 1518 N N . GLN A 1 198 ? -10.062 11.874 -3.240 1.00 81.19 198 GLN A N 1
ATOM 1519 C CA . GLN A 1 198 ? -9.599 12.796 -4.271 1.00 81.19 198 GLN A CA 1
ATOM 1520 C C . GLN A 1 198 ? -9.344 14.183 -3.699 1.00 81.19 198 GLN A C 1
ATOM 1522 O O . GLN A 1 198 ? -8.288 14.746 -3.975 1.00 81.19 198 GLN A O 1
ATOM 1527 N N . THR A 1 199 ? -10.282 14.752 -2.942 1.00 89.19 199 THR A N 1
ATOM 1528 C CA . THR A 1 199 ? -10.102 16.100 -2.389 1.00 89.19 199 THR A CA 1
ATOM 1529 C C . THR A 1 199 ? -8.877 16.155 -1.484 1.00 89.19 199 THR A C 1
ATOM 1531 O O . THR A 1 199 ? -8.158 17.147 -1.503 1.00 89.19 199 THR A O 1
ATOM 1534 N N . ALA A 1 200 ? -8.571 15.075 -0.756 1.00 92.12 200 ALA A N 1
ATOM 1535 C CA . ALA A 1 200 ? -7.330 14.959 0.009 1.00 92.12 200 ALA A CA 1
ATOM 1536 C C . ALA A 1 200 ? -6.100 14.877 -0.908 1.00 92.12 200 ALA A C 1
ATOM 1538 O O . ALA A 1 200 ? -5.121 15.587 -0.690 1.00 92.12 200 ALA A O 1
ATOM 1539 N N . TRP A 1 201 ? -6.162 14.060 -1.964 1.00 84.75 201 TRP A N 1
ATOM 1540 C CA . TRP A 1 201 ? -5.088 13.927 -2.950 1.00 84.75 201 TRP A CA 1
ATOM 1541 C C . TRP A 1 201 ? -4.758 15.245 -3.665 1.00 84.75 201 TRP A C 1
ATOM 1543 O O . TRP A 1 201 ? -3.594 15.554 -3.911 1.00 84.75 201 TRP A O 1
ATOM 1553 N N . GLU A 1 202 ? -5.767 16.052 -3.996 1.00 85.19 202 GLU A N 1
ATOM 1554 C CA . GLU A 1 202 ? -5.585 17.333 -4.688 1.00 85.19 202 GLU A CA 1
ATOM 1555 C C . GLU A 1 202 ? -4.825 18.374 -3.856 1.00 85.19 202 GLU A C 1
ATOM 1557 O O . GLU A 1 202 ? -4.244 19.294 -4.433 1.00 85.19 202 GLU A O 1
ATOM 1562 N N . LEU A 1 203 ? -4.757 18.192 -2.534 1.00 90.88 203 LEU A N 1
ATOM 1563 C CA . LEU A 1 203 ? -3.986 19.035 -1.620 1.00 90.88 203 LEU A CA 1
ATOM 1564 C C . LEU A 1 203 ? -2.522 18.600 -1.478 1.00 90.88 203 LEU A C 1
ATOM 1566 O O . LEU A 1 203 ? -1.770 19.235 -0.741 1.00 90.88 203 LEU A O 1
ATOM 1570 N N . THR A 1 204 ? -2.090 17.529 -2.156 1.00 89.25 204 THR A N 1
ATOM 1571 C CA . THR A 1 204 ? -0.690 17.102 -2.089 1.00 89.25 204 THR A CA 1
ATOM 1572 C C . THR A 1 204 ? 0.250 18.163 -2.670 1.00 89.25 204 THR A C 1
ATOM 1574 O O . THR A 1 204 ? 0.076 18.639 -3.795 1.00 89.25 204 THR A O 1
ATOM 1577 N N . GLU A 1 205 ? 1.301 18.497 -1.924 1.00 90.00 205 GLU A N 1
ATOM 1578 C CA . GLU A 1 205 ? 2.369 19.401 -2.373 1.00 90.00 205 GLU A CA 1
ATOM 1579 C C . GLU A 1 205 ? 3.480 18.645 -3.106 1.00 90.00 205 GLU A C 1
ATOM 1581 O O . GLU A 1 205 ? 4.248 19.217 -3.880 1.00 90.00 205 GLU A O 1
ATOM 1586 N N . TYR A 1 206 ? 3.565 17.336 -2.876 1.00 82.56 206 TYR A N 1
ATOM 1587 C CA . TYR A 1 206 ? 4.504 16.443 -3.526 1.00 82.56 206 TYR A CA 1
ATOM 1588 C C . TYR A 1 206 ? 3.781 15.524 -4.506 1.00 82.56 206 TYR A C 1
ATOM 1590 O O . TYR A 1 206 ? 2.840 14.810 -4.150 1.00 82.56 206 TYR A O 1
ATOM 1598 N N . ARG A 1 207 ? 4.270 15.506 -5.747 1.00 74.25 207 ARG A N 1
ATOM 1599 C CA . ARG A 1 207 ? 3.878 14.525 -6.757 1.00 74.25 207 ARG A CA 1
ATOM 1600 C C . ARG A 1 207 ? 5.062 13.601 -7.020 1.00 74.25 207 ARG A C 1
ATOM 1602 O O . ARG A 1 207 ? 6.142 14.104 -7.341 1.00 74.25 207 ARG A O 1
ATOM 1609 N N . PRO A 1 208 ? 4.892 12.279 -6.878 1.00 66.88 208 PRO A N 1
ATOM 1610 C CA . PRO A 1 208 ? 5.968 11.348 -7.154 1.00 66.88 208 PRO A CA 1
ATOM 1611 C C . PRO A 1 208 ? 6.350 11.418 -8.631 1.00 66.88 208 PRO A C 1
ATOM 1613 O O . PRO A 1 208 ? 5.499 11.401 -9.522 1.00 66.88 208 PRO A O 1
ATOM 1616 N N . VAL A 1 209 ? 7.652 11.498 -8.875 1.00 68.75 209 VAL A N 1
ATOM 1617 C CA . VAL A 1 209 ? 8.228 11.332 -10.209 1.00 68.75 209 VAL A CA 1
ATOM 1618 C C . VAL A 1 209 ? 8.263 9.826 -10.495 1.00 68.75 209 VAL A C 1
ATOM 1620 O O . VAL A 1 209 ? 8.525 9.058 -9.565 1.00 68.75 209 VAL A O 1
ATOM 1623 N N . PRO A 1 210 ? 7.987 9.367 -11.730 1.00 68.38 210 PRO A N 1
ATOM 1624 C CA . PRO A 1 210 ? 8.159 7.963 -12.079 1.00 68.38 210 PRO A CA 1
ATOM 1625 C C . PRO A 1 210 ? 9.557 7.493 -11.697 1.00 68.38 210 PRO A C 1
ATOM 1627 O O . PRO A 1 210 ? 10.536 8.192 -11.969 1.00 68.38 210 PRO A O 1
ATOM 1630 N N . GLU A 1 211 ? 9.656 6.311 -11.090 1.00 62.50 211 GLU A N 1
ATOM 1631 C CA . GLU A 1 211 ? 10.961 5.709 -10.843 1.00 62.50 211 GLU A CA 1
ATOM 1632 C C . GLU A 1 211 ? 11.711 5.587 -12.177 1.00 62.50 211 GLU A C 1
ATOM 1634 O O . GLU A 1 211 ? 11.146 5.079 -13.156 1.00 62.50 211 GLU A O 1
ATOM 1639 N N . PRO A 1 212 ? 12.967 6.057 -12.257 1.00 55.53 212 PRO A N 1
ATOM 1640 C CA . PRO A 1 212 ? 13.751 5.874 -13.460 1.00 55.53 212 PRO A CA 1
ATOM 1641 C C . PRO A 1 212 ? 13.958 4.375 -13.682 1.00 55.53 212 PRO A C 1
ATOM 1643 O O . PRO A 1 212 ? 14.534 3.679 -12.847 1.00 55.53 212 PRO A O 1
ATOM 1646 N N . THR A 1 213 ? 13.493 3.872 -14.825 1.00 53.22 213 THR A N 1
ATOM 1647 C CA . THR A 1 213 ? 13.810 2.513 -15.284 1.00 53.22 213 THR A CA 1
ATOM 1648 C C . THR A 1 213 ? 15.333 2.326 -15.256 1.00 53.22 213 THR A C 1
ATOM 1650 O O . THR A 1 213 ? 16.024 3.222 -15.750 1.00 53.22 213 THR A O 1
ATOM 1653 N N . PRO A 1 214 ? 15.883 1.212 -14.729 1.00 44.06 214 PRO A N 1
ATOM 1654 C CA . PRO A 1 214 ? 17.324 0.974 -14.709 1.00 44.06 214 PRO A CA 1
ATOM 1655 C C . PRO A 1 214 ? 17.921 1.177 -16.103 1.00 44.06 214 PRO A C 1
ATOM 1657 O O . PRO A 1 214 ? 17.600 0.447 -17.040 1.00 44.06 214 PRO A O 1
ATOM 1660 N N . ILE A 1 215 ? 18.750 2.210 -16.252 1.00 45.62 215 ILE A N 1
ATOM 1661 C CA . ILE A 1 215 ? 19.352 2.586 -17.530 1.00 45.62 215 ILE A CA 1
ATOM 1662 C C . ILE A 1 215 ? 20.608 1.722 -17.733 1.00 45.62 215 ILE A C 1
ATOM 1664 O O . ILE A 1 215 ? 21.543 1.829 -16.935 1.00 45.62 215 ILE A O 1
ATOM 1668 N N . PRO A 1 216 ? 20.699 0.892 -18.791 1.00 45.88 216 PRO A N 1
ATOM 1669 C CA . PRO A 1 216 ? 21.991 0.383 -19.247 1.00 45.88 216 PRO A CA 1
ATOM 1670 C C . PRO A 1 216 ? 22.882 1.575 -19.627 1.00 45.88 216 PRO A C 1
ATOM 1672 O O . PRO A 1 216 ? 22.389 2.512 -20.246 1.00 45.88 216 PRO A O 1
ATOM 1675 N N . ARG A 1 217 ? 24.174 1.551 -19.265 1.00 41.12 217 ARG A N 1
ATOM 1676 C CA . ARG A 1 217 ? 25.156 2.660 -19.382 1.00 41.12 217 ARG A CA 1
ATOM 1677 C C . ARG A 1 217 ? 25.516 3.101 -20.826 1.00 41.12 217 ARG A C 1
ATOM 1679 O O . ARG A 1 217 ? 26.685 3.332 -21.115 1.00 41.12 217 ARG A O 1
ATOM 1686 N N . SER A 1 218 ? 24.561 3.213 -21.742 1.00 46.34 218 SER A N 1
ATOM 1687 C CA . SER A 1 218 ? 24.755 3.794 -23.077 1.00 46.34 218 SER A CA 1
ATOM 1688 C C . SER A 1 218 ? 24.099 5.173 -23.162 1.00 46.34 218 SER A C 1
ATOM 1690 O O . SER A 1 218 ? 23.035 5.379 -22.578 1.00 46.34 218 SER A O 1
ATOM 1692 N N . GLU A 1 219 ? 24.727 6.102 -23.886 1.00 46.06 219 GLU A N 1
ATOM 1693 C CA . GLU A 1 219 ? 24.268 7.489 -24.028 1.00 46.06 219 GLU A CA 1
ATOM 1694 C C . GLU A 1 219 ? 22.816 7.622 -24.550 1.00 46.06 219 GLU A C 1
ATOM 1696 O O . GLU A 1 219 ? 22.323 6.728 -25.242 1.00 46.06 219 GLU A O 1
ATOM 1701 N N . PRO A 1 220 ? 22.110 8.728 -24.233 1.00 47.41 220 PRO A N 1
ATOM 1702 C CA . PRO A 1 220 ? 20.648 8.830 -24.333 1.00 47.41 220 PRO A CA 1
ATOM 1703 C C . PRO A 1 220 ? 20.069 9.008 -25.748 1.00 47.41 220 PRO A C 1
ATOM 1705 O O . PRO A 1 220 ? 18.852 9.111 -25.887 1.00 47.41 220 PRO A O 1
ATOM 1708 N N . MET A 1 221 ? 20.881 9.110 -26.803 1.00 52.75 221 MET A N 1
ATOM 1709 C CA . MET A 1 221 ? 20.359 9.494 -28.122 1.00 52.75 221 MET A CA 1
ATOM 1710 C C . MET A 1 221 ? 19.677 8.323 -28.846 1.00 52.75 221 MET A C 1
ATOM 1712 O O . MET A 1 221 ? 20.249 7.250 -29.022 1.00 52.75 221 MET A O 1
ATOM 1716 N N . GLY A 1 222 ? 18.422 8.541 -29.258 1.00 68.88 222 GLY A N 1
ATOM 1717 C CA . GLY A 1 222 ? 17.723 7.716 -30.249 1.00 68.88 222 GLY A CA 1
ATOM 1718 C C . GLY A 1 222 ? 16.987 6.464 -29.751 1.00 68.88 222 GLY A C 1
ATOM 1719 O O . GLY A 1 222 ? 16.581 5.639 -30.576 1.00 68.88 222 GLY A O 1
ATOM 1720 N N . ARG A 1 223 ? 16.775 6.274 -28.440 1.00 82.62 223 ARG A N 1
ATOM 1721 C CA . ARG A 1 223 ? 16.066 5.083 -27.926 1.00 82.62 223 ARG A CA 1
ATOM 1722 C C . ARG A 1 223 ? 14.543 5.178 -28.144 1.00 82.62 223 ARG A C 1
ATOM 1724 O O . ARG A 1 223 ? 13.950 6.192 -27.780 1.00 82.62 223 ARG A O 1
ATOM 1731 N N . PRO A 1 224 ? 13.876 4.108 -28.628 1.00 90.56 224 PRO A N 1
ATOM 1732 C CA . PRO A 1 224 ? 12.425 4.109 -28.852 1.00 90.56 224 PRO A CA 1
ATOM 1733 C C . PRO A 1 224 ? 11.593 4.458 -27.612 1.00 90.56 224 PRO A C 1
ATOM 1735 O O . PRO A 1 224 ? 10.601 5.171 -27.721 1.00 90.56 224 PRO A O 1
ATOM 1738 N N . GLY A 1 225 ? 12.003 3.987 -26.429 1.00 89.25 225 GLY A N 1
ATOM 1739 C CA . GLY A 1 225 ? 11.314 4.292 -25.172 1.00 89.25 225 GLY A CA 1
ATOM 1740 C C . GLY A 1 225 ? 11.410 5.767 -24.772 1.00 89.25 225 GLY A C 1
ATOM 1741 O O . GLY A 1 225 ? 10.417 6.340 -24.334 1.00 89.25 225 GLY A O 1
ATOM 1742 N N . ASP A 1 226 ? 12.566 6.406 -24.976 1.00 88.19 226 ASP A N 1
ATOM 1743 C CA . ASP A 1 226 ? 12.752 7.834 -24.676 1.00 88.19 226 ASP A CA 1
ATOM 1744 C C . ASP A 1 226 ? 11.966 8.710 -25.655 1.00 88.19 226 ASP A C 1
ATOM 1746 O O . ASP A 1 226 ? 11.296 9.657 -25.246 1.00 88.19 226 ASP A O 1
ATOM 1750 N N . ASP A 1 227 ? 11.973 8.349 -26.939 1.00 90.00 227 ASP A N 1
ATOM 1751 C CA . ASP A 1 227 ? 11.162 9.024 -27.953 1.00 90.00 227 ASP A CA 1
ATOM 1752 C C . ASP A 1 227 ? 9.658 8.865 -27.658 1.00 90.00 227 ASP A C 1
ATOM 1754 O O . ASP A 1 227 ? 8.893 9.829 -27.700 1.00 90.00 227 ASP A O 1
ATOM 1758 N N . PHE A 1 228 ? 9.209 7.680 -27.234 1.00 92.94 228 PHE A N 1
ATOM 1759 C CA . PHE A 1 228 ? 7.823 7.496 -26.798 1.00 92.94 228 PHE A CA 1
ATOM 1760 C C . PHE A 1 228 ? 7.494 8.285 -25.522 1.00 92.94 228 PHE A C 1
ATOM 1762 O O . PHE A 1 228 ? 6.418 8.882 -25.423 1.00 92.94 228 PHE A O 1
ATOM 1769 N N . ASN A 1 229 ? 8.428 8.380 -24.572 1.00 91.00 229 ASN A N 1
ATOM 1770 C CA . ASN A 1 229 ? 8.294 9.275 -23.424 1.00 91.00 229 ASN A CA 1
ATOM 1771 C C . ASN A 1 229 ? 8.113 10.732 -23.859 1.00 91.00 229 ASN A C 1
ATOM 1773 O O . ASN A 1 229 ? 7.263 11.416 -23.292 1.00 91.00 229 ASN A O 1
ATOM 1777 N N . ALA A 1 230 ? 8.823 11.181 -24.896 1.00 88.44 230 ALA A N 1
ATOM 1778 C CA . ALA A 1 230 ? 8.761 12.550 -25.396 1.00 88.44 230 ALA A CA 1
ATOM 1779 C C . ALA A 1 230 ? 7.494 12.863 -26.212 1.00 88.44 230 ALA A C 1
ATOM 1781 O O . ALA A 1 230 ? 6.888 13.915 -26.009 1.00 88.44 230 ALA A O 1
ATOM 1782 N N . ARG A 1 231 ? 7.067 11.971 -27.120 1.00 92.19 231 ARG A N 1
ATOM 1783 C CA . ARG A 1 231 ? 5.978 12.262 -28.082 1.00 92.19 231 ARG A CA 1
ATOM 1784 C C . ARG A 1 231 ? 4.896 11.187 -28.237 1.00 92.19 231 ARG A C 1
ATOM 1786 O O . ARG A 1 231 ? 3.962 11.388 -29.006 1.00 92.19 231 ARG A O 1
ATOM 1793 N N . GLY A 1 232 ? 4.979 10.057 -27.537 1.00 91.19 232 GLY A N 1
ATOM 1794 C CA . GLY A 1 232 ? 3.938 9.020 -27.537 1.00 91.19 232 GLY A CA 1
ATOM 1795 C C . GLY A 1 232 ? 2.581 9.542 -27.048 1.00 91.19 232 GLY A C 1
ATOM 1796 O O . GLY A 1 232 ? 2.531 10.427 -26.191 1.00 91.19 232 GLY A O 1
ATOM 1797 N N . ASN A 1 233 ? 1.477 9.017 -27.585 1.00 92.94 233 ASN A N 1
ATOM 1798 C CA . ASN A 1 233 ? 0.128 9.415 -27.172 1.00 92.94 233 ASN A CA 1
ATOM 1799 C C . ASN A 1 233 ? -0.401 8.469 -26.082 1.00 92.94 233 ASN A C 1
ATOM 1801 O O . ASN A 1 233 ? -1.016 7.445 -26.375 1.00 92.94 233 ASN A O 1
ATOM 1805 N N . VAL A 1 234 ? -0.137 8.815 -24.820 1.00 93.62 234 VAL A N 1
ATOM 1806 C CA . VAL A 1 234 ? -0.540 8.000 -23.660 1.00 93.62 234 VAL A CA 1
ATOM 1807 C C . VAL A 1 234 ? -2.050 7.988 -23.469 1.00 93.62 234 VAL A C 1
ATOM 1809 O O . VAL A 1 234 ? -2.609 6.950 -23.140 1.00 93.62 234 VAL A O 1
ATOM 1812 N N . SER A 1 235 ? -2.724 9.112 -23.709 1.00 93.44 235 SER A N 1
ATOM 1813 C CA . SER A 1 235 ? -4.175 9.219 -23.558 1.00 93.44 235 SER A CA 1
ATOM 1814 C C . SER A 1 235 ? -4.903 8.271 -24.519 1.00 93.44 235 SER A C 1
ATOM 1816 O O . SER A 1 235 ? -5.791 7.530 -24.101 1.00 93.44 235 SER A O 1
ATOM 1818 N N . ALA A 1 236 ? -4.475 8.209 -25.785 1.00 94.19 236 ALA A N 1
ATOM 1819 C CA . ALA A 1 236 ? -5.028 7.261 -26.754 1.00 94.19 236 ALA A CA 1
ATOM 1820 C C . ALA A 1 236 ? -4.753 5.799 -26.364 1.00 94.19 236 ALA A C 1
ATOM 1822 O O . ALA A 1 236 ? -5.633 4.951 -26.500 1.00 94.19 236 ALA A O 1
ATOM 1823 N N . LEU A 1 237 ? -3.557 5.515 -25.838 1.00 95.50 237 LEU A N 1
ATOM 1824 C CA . LEU A 1 237 ? -3.197 4.190 -25.334 1.00 95.50 237 LEU A CA 1
ATOM 1825 C C . LEU A 1 237 ? -4.070 3.779 -24.135 1.00 95.50 237 LEU A C 1
ATOM 1827 O O . LEU A 1 237 ? -4.564 2.662 -24.074 1.00 95.50 237 LEU A O 1
ATOM 1831 N N . LEU A 1 238 ? -4.318 4.676 -23.183 1.00 96.25 238 LEU A N 1
ATOM 1832 C CA . LEU A 1 238 ? -5.212 4.391 -22.059 1.00 96.25 238 LEU A CA 1
ATOM 1833 C C . LEU A 1 238 ? -6.638 4.093 -22.547 1.00 96.25 238 LEU A C 1
ATOM 1835 O O . LEU A 1 238 ? -7.252 3.119 -22.106 1.00 96.25 238 LEU A O 1
ATOM 1839 N N . GLN A 1 239 ? -7.142 4.880 -23.501 1.00 96.38 239 GLN A N 1
ATOM 1840 C CA . GLN A 1 239 ? -8.462 4.670 -24.102 1.00 96.38 239 GLN A CA 1
ATOM 1841 C C . GLN A 1 239 ? -8.587 3.321 -24.813 1.00 96.38 239 GLN A C 1
ATOM 1843 O O . GLN A 1 239 ? -9.612 2.656 -24.654 1.00 96.38 239 GLN A O 1
ATOM 1848 N N . SER A 1 240 ? -7.562 2.884 -25.557 1.00 95.81 240 SER A N 1
ATOM 1849 C CA . SER A 1 240 ? -7.591 1.575 -26.225 1.00 95.81 240 SER A CA 1
ATOM 1850 C C . SER A 1 240 ? -7.646 0.409 -25.235 1.00 95.81 240 SER A C 1
ATOM 1852 O O . SER A 1 240 ? -8.165 -0.651 -25.571 1.00 95.81 240 SER A O 1
ATOM 1854 N N . HIS A 1 241 ? -7.189 0.628 -23.999 1.00 95.88 241 HIS A N 1
ATOM 1855 C CA . HIS A 1 241 ? -7.257 -0.323 -22.885 1.00 95.88 241 HIS A CA 1
ATOM 1856 C C . HIS A 1 241 ? -8.443 -0.070 -21.938 1.00 95.88 241 HIS A C 1
ATOM 1858 O O . HIS A 1 241 ? -8.431 -0.501 -20.786 1.00 95.88 241 HIS A O 1
ATOM 1864 N N . GLY A 1 242 ? -9.487 0.622 -22.409 1.00 94.06 242 GLY A N 1
ATOM 1865 C CA . GLY A 1 242 ? -10.764 0.770 -21.701 1.00 94.06 242 GLY A CA 1
ATOM 1866 C C . GLY A 1 242 ? -10.772 1.807 -20.576 1.00 94.06 242 GLY A C 1
ATOM 1867 O O . GLY A 1 242 ? -11.712 1.841 -19.779 1.00 94.06 242 GLY A O 1
ATOM 1868 N N . TRP A 1 243 ? -9.739 2.643 -20.474 1.00 95.94 243 TRP A N 1
ATOM 1869 C CA . TRP A 1 243 ? -9.764 3.782 -19.564 1.00 95.94 243 TRP A CA 1
ATOM 1870 C C . TRP A 1 243 ? -10.559 4.936 -20.168 1.00 95.94 243 TRP A C 1
ATOM 1872 O O . TRP A 1 243 ? -10.502 5.210 -21.367 1.00 95.94 243 TRP A O 1
ATOM 1882 N N . HIS A 1 244 ? -11.271 5.667 -19.317 1.00 95.06 244 HIS A N 1
ATOM 1883 C CA . HIS A 1 244 ? -12.111 6.780 -19.744 1.00 95.06 244 HIS A CA 1
ATOM 1884 C C . HIS A 1 244 ? -11.651 8.083 -19.107 1.00 95.06 244 HIS A C 1
ATOM 1886 O O . HIS A 1 244 ? -11.491 8.160 -17.889 1.00 95.06 244 HIS A O 1
ATOM 1892 N N . ILE A 1 245 ? -11.503 9.126 -19.920 1.00 93.88 245 ILE A N 1
ATOM 1893 C CA . ILE A 1 245 ? -11.286 10.477 -19.410 1.00 93.88 245 ILE A CA 1
ATOM 1894 C C . ILE A 1 245 ? -12.578 10.981 -18.753 1.00 93.88 245 ILE A C 1
ATOM 1896 O O . ILE A 1 245 ? -13.656 10.923 -19.343 1.00 93.88 245 ILE A O 1
ATOM 1900 N N . VAL A 1 246 ? -12.470 11.432 -17.507 1.00 88.38 246 VAL A N 1
ATOM 1901 C CA . VAL A 1 246 ? -13.573 12.006 -16.719 1.00 88.38 246 VAL A CA 1
ATOM 1902 C C . VAL A 1 246 ? -13.500 13.528 -16.738 1.00 88.38 246 VAL A C 1
ATOM 1904 O O . VAL A 1 246 ? -14.519 14.196 -16.881 1.00 88.38 246 VAL A O 1
ATOM 1907 N N . ARG A 1 247 ? -12.285 14.079 -16.641 1.00 84.88 247 ARG A N 1
ATOM 1908 C CA . ARG A 1 247 ? -12.007 15.516 -16.746 1.00 84.88 247 ARG A CA 1
ATOM 1909 C C . ARG A 1 247 ? -10.730 15.721 -17.553 1.00 84.88 247 ARG A C 1
ATOM 1911 O O . ARG A 1 247 ? -9.723 15.086 -17.257 1.00 84.88 247 ARG A O 1
ATOM 1918 N N . GLY A 1 248 ? -10.784 16.574 -18.573 1.00 82.56 248 GLY A N 1
ATOM 1919 C CA . GLY A 1 248 ? -9.612 16.990 -19.351 1.00 82.56 248 GLY A CA 1
ATOM 1920 C C . GLY A 1 248 ? -8.983 18.283 -18.825 1.00 82.56 248 GLY A C 1
ATOM 1921 O O . GLY A 1 248 ? -9.492 18.883 -17.879 1.00 82.56 248 GLY A O 1
ATOM 1922 N N . GLY A 1 249 ? -7.899 18.724 -19.462 1.00 80.56 249 GLY A N 1
ATOM 1923 C CA . GLY A 1 249 ? -7.151 19.934 -19.102 1.00 80.56 249 GLY A CA 1
ATOM 1924 C C . GLY A 1 249 ? -5.671 19.631 -18.865 1.00 80.56 249 GLY A C 1
ATOM 1925 O O . GLY A 1 249 ? -5.187 18.589 -19.291 1.00 80.56 249 GLY A O 1
ATOM 1926 N N . GLU A 1 250 ? -4.956 20.521 -18.167 1.00 76.62 250 GLU A N 1
ATOM 1927 C CA . GLU A 1 250 ? -3.544 20.290 -17.793 1.00 76.62 250 GLU A CA 1
ATOM 1928 C C . GLU A 1 250 ? -3.362 19.069 -16.876 1.00 76.62 250 GLU A C 1
ATOM 1930 O O . GLU A 1 250 ? -2.350 18.375 -16.944 1.00 76.62 250 GLU A O 1
ATOM 1935 N N . ASN A 1 251 ? -4.357 18.805 -16.025 1.00 79.25 251 ASN A N 1
ATOM 1936 C CA . ASN A 1 251 ? -4.480 17.579 -15.247 1.00 79.25 251 ASN A CA 1
ATOM 1937 C C . ASN A 1 251 ? -5.644 16.776 -15.819 1.00 79.25 251 ASN A C 1
ATOM 1939 O O . ASN A 1 251 ? -6.803 17.129 -15.590 1.00 79.25 251 ASN A O 1
ATOM 1943 N N . GLU A 1 252 ? -5.354 15.698 -16.536 1.00 90.06 252 GLU A N 1
ATOM 1944 C CA . GLU A 1 252 ? -6.389 14.776 -16.988 1.00 90.06 252 GLU A CA 1
ATOM 1945 C C . GLU A 1 252 ? -6.724 13.773 -15.879 1.00 90.06 252 GLU A C 1
ATOM 1947 O O . GLU A 1 252 ? -5.839 13.264 -15.189 1.00 90.06 252 GLU A O 1
ATOM 1952 N N . TYR A 1 253 ? -8.004 13.455 -15.726 1.00 86.50 253 TYR A N 1
ATOM 1953 C CA . TYR A 1 253 ? -8.522 12.540 -14.713 1.00 86.50 253 TYR A CA 1
ATOM 1954 C C . TYR A 1 253 ? -9.107 11.315 -15.399 1.00 86.50 253 TYR A C 1
ATOM 1956 O O . TYR A 1 253 ? -9.991 11.433 -16.248 1.00 86.50 253 TYR A O 1
ATOM 1964 N N . TRP A 1 254 ? -8.616 10.140 -15.021 1.00 93.19 254 TRP A N 1
ATOM 1965 C CA . TRP A 1 254 ? -8.806 8.898 -15.759 1.00 93.19 254 TRP A CA 1
ATOM 1966 C C . TRP A 1 254 ? -9.486 7.835 -14.907 1.00 93.19 254 TRP A C 1
ATOM 1968 O O . TRP A 1 254 ? -8.973 7.429 -13.865 1.00 93.19 254 TRP A O 1
ATOM 1978 N N . ARG A 1 255 ? -10.642 7.353 -15.357 1.00 92.75 255 ARG A N 1
ATOM 1979 C CA . ARG A 1 255 ? -11.392 6.250 -14.750 1.00 92.75 255 ARG A CA 1
ATOM 1980 C C . ARG A 1 255 ? -10.941 4.925 -15.344 1.00 92.75 255 ARG A C 1
ATOM 1982 O O . ARG A 1 255 ? -10.885 4.782 -16.564 1.00 92.75 255 ARG A O 1
ATOM 1989 N N . ARG A 1 256 ? -10.638 3.969 -14.465 1.00 92.56 256 ARG A N 1
ATOM 1990 C CA . ARG A 1 256 ? -10.205 2.623 -14.853 1.00 92.56 256 ARG A CA 1
ATOM 1991 C C . ARG A 1 256 ? -11.344 1.801 -15.477 1.00 92.56 256 ARG A C 1
ATOM 1993 O O . ARG A 1 256 ? -12.509 2.052 -15.146 1.00 92.56 256 ARG A O 1
ATOM 2000 N N . PRO A 1 257 ? -11.024 0.774 -16.283 1.00 91.81 257 PRO A N 1
ATOM 2001 C CA . PRO A 1 257 ? -12.002 -0.191 -16.771 1.00 91.81 257 PRO A CA 1
ATOM 2002 C C . PRO A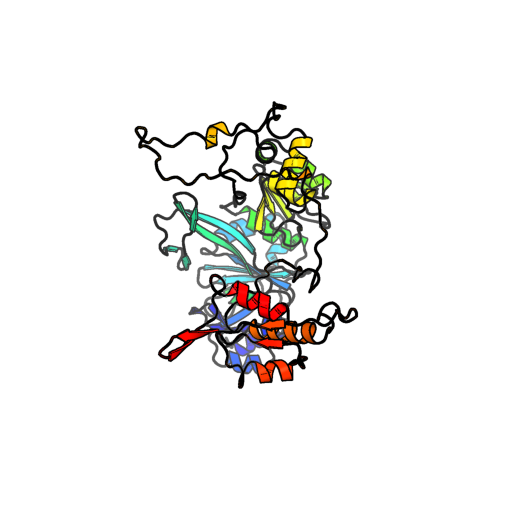 1 257 ? -12.813 -0.820 -15.629 1.00 91.81 257 PRO A C 1
ATOM 2004 O O . PRO A 1 257 ? -12.272 -1.169 -14.577 1.00 91.81 257 PRO A O 1
ATOM 2007 N N . GLY A 1 258 ? -14.123 -0.961 -15.834 1.00 83.50 258 GLY A N 1
ATOM 2008 C CA . GLY A 1 258 ? -15.035 -1.578 -14.864 1.00 83.50 258 GLY A CA 1
ATOM 2009 C C . GLY A 1 258 ? -15.440 -0.695 -13.676 1.00 83.50 258 GLY A C 1
ATOM 2010 O O . GLY A 1 258 ? -16.217 -1.146 -12.840 1.00 83.50 258 GLY A O 1
ATOM 2011 N N . LYS A 1 259 ? -14.958 0.553 -13.584 1.00 82.75 259 LYS A N 1
ATOM 2012 C CA . LYS A 1 259 ? -15.448 1.541 -12.609 1.00 82.75 259 LYS A CA 1
ATOM 2013 C C . LYS A 1 259 ? -16.549 2.399 -13.246 1.00 82.75 259 LYS A C 1
ATOM 2015 O O . LYS A 1 259 ? -16.387 2.853 -14.377 1.00 82.75 259 LYS A O 1
ATOM 2020 N N . THR A 1 260 ? -17.655 2.627 -12.536 1.00 75.38 260 THR A N 1
ATOM 2021 C CA . THR A 1 260 ? -18.827 3.363 -13.050 1.00 75.38 260 THR A CA 1
ATOM 2022 C C . THR A 1 260 ? -18.797 4.856 -12.740 1.00 75.38 260 THR A C 1
ATOM 2024 O O . THR A 1 260 ? -19.232 5.640 -13.575 1.00 75.38 260 THR A O 1
ATOM 2027 N N . GLU A 1 261 ? -18.222 5.283 -11.616 1.00 70.38 261 GLU A N 1
ATOM 2028 C CA . GLU A 1 261 ? -18.169 6.692 -11.184 1.00 70.38 261 GLU A CA 1
ATOM 2029 C C . GLU A 1 261 ? -16.773 7.077 -10.666 1.00 70.38 261 GLU A C 1
ATOM 2031 O O . GLU A 1 261 ? -15.934 6.205 -10.452 1.00 70.38 261 GLU A O 1
ATOM 2036 N N . GLY A 1 262 ? -16.485 8.377 -10.538 1.00 69.88 262 GLY A N 1
ATOM 2037 C CA . GLY A 1 262 ? -15.164 8.890 -10.140 1.00 69.88 262 GLY A CA 1
ATOM 2038 C C . GLY A 1 262 ? -14.036 8.592 -11.144 1.00 69.88 262 GLY A C 1
ATOM 2039 O O . GLY A 1 262 ? -14.266 8.127 -12.258 1.00 69.88 262 GLY A O 1
ATOM 2040 N N . TRP A 1 263 ? -12.782 8.838 -10.761 1.00 82.88 263 TRP A N 1
ATOM 2041 C CA . TRP A 1 263 ? -11.585 8.426 -11.518 1.00 82.88 263 TRP A CA 1
ATOM 2042 C C . TRP A 1 263 ? -10.642 7.614 -10.614 1.00 82.88 263 TRP A C 1
ATOM 2044 O O . TRP A 1 263 ? -10.919 7.353 -9.443 1.00 82.88 263 TRP A O 1
ATOM 2054 N N . SER A 1 264 ? -9.564 7.104 -11.194 1.00 86.50 264 SER A N 1
ATOM 2055 C CA . SER A 1 264 ? -8.631 6.141 -10.591 1.00 86.50 264 SER A CA 1
ATOM 2056 C C . SER A 1 264 ? -7.165 6.520 -10.782 1.00 86.50 264 SER A C 1
ATOM 2058 O O . SER A 1 264 ? -6.292 5.942 -10.133 1.00 86.50 264 SER A O 1
ATOM 2060 N N . ALA A 1 265 ? -6.904 7.457 -11.688 1.00 89.06 265 ALA A N 1
ATOM 2061 C CA . ALA A 1 265 ? -5.582 7.951 -12.004 1.00 89.06 265 ALA A CA 1
ATOM 2062 C C . ALA A 1 265 ? -5.651 9.405 -12.482 1.00 89.06 265 ALA A C 1
ATOM 2064 O O . ALA A 1 265 ? -6.704 9.880 -12.918 1.00 89.06 265 ALA A O 1
ATOM 2065 N N . THR A 1 266 ? -4.515 10.089 -12.433 1.00 87.00 266 THR A N 1
ATOM 2066 C CA . THR A 1 266 ? -4.317 11.390 -13.081 1.00 87.00 266 THR A CA 1
ATOM 2067 C C . THR A 1 266 ? -3.186 11.297 -14.091 1.00 87.00 266 THR A C 1
ATOM 2069 O O . THR A 1 266 ? -2.169 10.677 -13.791 1.00 87.00 266 THR A O 1
ATOM 2072 N N . LEU A 1 267 ? -3.326 11.947 -15.244 1.00 88.38 267 LEU A N 1
ATOM 2073 C CA . LEU A 1 267 ? -2.246 12.147 -16.207 1.00 88.38 267 LEU A CA 1
ATOM 2074 C C . LEU A 1 267 ? -1.904 13.642 -16.231 1.00 88.38 267 LEU A C 1
ATOM 2076 O O . LEU A 1 267 ? -2.716 14.461 -16.657 1.00 88.38 267 LEU A O 1
ATOM 2080 N N . LYS A 1 268 ? -0.719 13.993 -15.726 1.00 84.00 268 LYS A N 1
ATOM 2081 C CA . LYS A 1 268 ? -0.175 15.362 -15.721 1.00 84.00 268 LYS A CA 1
ATOM 2082 C C . LYS A 1 268 ? 1.272 15.314 -16.181 1.00 84.00 268 LYS A C 1
ATOM 2084 O O . LYS A 1 268 ? 1.990 14.408 -15.774 1.00 84.00 268 LYS A O 1
ATOM 2089 N N . ASP A 1 269 ? 1.705 16.269 -17.002 1.00 83.44 269 ASP A N 1
ATOM 2090 C CA . ASP A 1 269 ? 3.102 16.370 -17.455 1.00 83.44 269 ASP A CA 1
ATOM 2091 C C . ASP A 1 269 ? 3.604 15.040 -18.052 1.00 83.44 269 ASP A C 1
ATOM 2093 O O . ASP A 1 269 ? 4.752 14.636 -17.881 1.00 83.44 269 ASP A O 1
ATOM 2097 N N . ARG A 1 270 ? 2.694 14.331 -18.743 1.00 86.94 270 ARG A N 1
ATOM 2098 C CA . ARG A 1 270 ? 2.889 13.000 -19.351 1.00 86.94 270 ARG A CA 1
ATOM 2099 C C . ARG A 1 270 ? 3.144 11.857 -18.354 1.00 86.94 270 ARG A C 1
ATOM 2101 O O . ARG A 1 270 ? 3.435 10.744 -18.782 1.00 86.94 270 ARG A O 1
ATOM 2108 N N . VAL A 1 271 ? 2.987 12.093 -17.054 1.00 88.62 271 VAL A N 1
ATOM 2109 C CA . VAL A 1 271 ? 3.099 11.088 -15.992 1.00 88.62 271 VAL A CA 1
ATOM 2110 C C . VAL A 1 271 ? 1.719 10.600 -15.579 1.00 88.62 271 VAL A C 1
ATOM 2112 O O . VAL A 1 271 ? 0.888 11.383 -15.114 1.00 88.62 271 VAL A O 1
ATOM 2115 N N . LEU A 1 272 ? 1.487 9.295 -15.721 1.00 90.75 272 LEU A N 1
ATOM 2116 C CA . LEU A 1 272 ? 0.295 8.646 -15.192 1.00 90.75 272 LEU A CA 1
ATOM 2117 C C . LEU A 1 272 ? 0.539 8.291 -13.726 1.00 90.75 272 LEU A C 1
ATOM 2119 O O . LEU A 1 272 ? 1.385 7.453 -13.428 1.00 90.75 272 LEU A O 1
ATOM 2123 N N . TYR A 1 273 ? -0.212 8.893 -12.813 1.00 85.31 273 TYR A N 1
ATOM 2124 C CA . TYR A 1 273 ? -0.222 8.505 -11.409 1.00 85.31 273 TYR A CA 1
ATOM 2125 C C . TYR A 1 273 ? -1.487 7.722 -11.088 1.00 85.31 273 TYR A C 1
ATOM 2127 O O . TYR A 1 273 ? -2.591 8.247 -11.239 1.00 85.31 273 TYR A O 1
ATOM 2135 N N . VAL A 1 274 ? -1.329 6.478 -10.639 1.00 83.81 274 VAL A N 1
ATOM 2136 C CA . VAL A 1 274 ? -2.445 5.585 -10.321 1.00 83.81 274 VAL A CA 1
ATOM 2137 C C . VAL A 1 274 ? -2.550 5.446 -8.813 1.00 83.81 274 VAL A C 1
ATOM 2139 O O . VAL A 1 274 ? -1.647 4.921 -8.176 1.00 83.81 274 VAL A O 1
ATOM 2142 N N . PHE A 1 275 ? -3.660 5.892 -8.232 1.00 74.44 275 PHE A N 1
ATOM 2143 C CA . PHE A 1 275 ? -3.915 5.786 -6.788 1.00 74.44 275 PHE A CA 1
ATOM 2144 C C . PHE A 1 275 ? -4.949 4.703 -6.444 1.00 74.44 275 PHE A C 1
ATOM 2146 O O . PHE A 1 275 ? -5.152 4.382 -5.278 1.00 74.44 275 PHE A O 1
ATOM 2153 N N . SER A 1 276 ? -5.611 4.116 -7.445 1.00 79.38 276 SER A N 1
ATOM 2154 C CA . SER A 1 276 ? -6.579 3.039 -7.228 1.00 79.38 276 SER A CA 1
ATOM 2155 C C . SER A 1 276 ? -5.894 1.678 -7.077 1.00 79.38 276 SER A C 1
ATOM 2157 O O . SER A 1 276 ? -5.105 1.278 -7.925 1.00 79.38 276 SER A O 1
ATOM 2159 N N . SER A 1 277 ? -6.263 0.929 -6.037 1.00 68.81 277 SER A N 1
ATOM 2160 C CA . SER A 1 277 ? -5.775 -0.431 -5.749 1.00 68.81 277 SER A CA 1
ATOM 2161 C C . SER A 1 277 ? -6.287 -1.516 -6.699 1.00 68.81 277 SER A C 1
ATOM 2163 O O . SER A 1 277 ? -5.714 -2.596 -6.749 1.00 68.81 277 SER A O 1
ATOM 2165 N N . ASN A 1 278 ? -7.321 -1.225 -7.494 1.00 77.31 278 ASN A N 1
ATOM 2166 C CA . ASN A 1 278 ? -7.938 -2.166 -8.435 1.00 77.31 278 ASN A CA 1
ATOM 2167 C C . ASN A 1 278 ? -7.680 -1.778 -9.898 1.00 77.31 278 ASN A C 1
ATOM 2169 O O . ASN A 1 278 ? -8.560 -1.911 -10.747 1.00 77.31 278 ASN A O 1
ATOM 2173 N N . ALA A 1 279 ? -6.493 -1.250 -10.191 1.00 85.44 279 ALA A N 1
ATOM 2174 C CA . ALA A 1 279 ? -6.128 -0.708 -11.499 1.00 85.44 279 ALA A CA 1
ATOM 2175 C C . ALA A 1 279 ? -5.067 -1.546 -12.234 1.00 85.44 279 ALA A C 1
ATOM 2177 O O . ALA A 1 279 ? -4.258 -0.988 -12.969 1.00 85.44 279 ALA A O 1
ATOM 2178 N N . ALA A 1 280 ? -5.080 -2.874 -12.061 1.00 84.19 280 ALA A N 1
ATOM 2179 C CA . ALA A 1 280 ? -4.164 -3.779 -12.758 1.00 84.19 280 ALA A CA 1
ATOM 2180 C C . ALA A 1 280 ? -4.096 -3.465 -14.274 1.00 84.19 280 ALA A C 1
ATOM 2182 O O . ALA A 1 280 ? -5.139 -3.205 -14.882 1.00 84.19 280 ALA A O 1
ATOM 2183 N N . PRO A 1 281 ? -2.898 -3.469 -14.890 1.00 92.19 281 PRO A N 1
ATOM 2184 C CA . PRO A 1 281 ? -1.606 -3.908 -14.345 1.00 92.19 281 PRO A CA 1
ATOM 2185 C C . PRO A 1 281 ? -0.873 -2.868 -13.475 1.00 92.19 281 PRO A C 1
ATOM 2187 O O . PRO A 1 281 ? 0.258 -3.112 -13.066 1.00 92.19 281 PRO A O 1
ATOM 2190 N N . PHE A 1 282 ? -1.477 -1.713 -13.191 1.00 92.00 282 PHE A N 1
ATOM 2191 C CA . PHE A 1 282 ? -0.848 -0.674 -12.382 1.00 92.00 282 PHE A CA 1
ATOM 2192 C C . PHE A 1 282 ? -1.009 -0.933 -10.882 1.00 92.00 282 PHE A C 1
ATOM 2194 O O . PHE A 1 282 ? -2.100 -1.213 -10.382 1.00 92.00 282 PHE A O 1
ATOM 2201 N N . GLU A 1 283 ? 0.091 -0.769 -10.160 1.00 81.88 283 GLU A N 1
ATOM 2202 C CA . GLU A 1 283 ? 0.144 -0.707 -8.704 1.00 81.88 283 GLU A CA 1
ATOM 2203 C C . GLU A 1 283 ? -0.408 0.631 -8.180 1.00 81.88 283 GLU A C 1
ATOM 2205 O O . GLU A 1 283 ? -0.129 1.684 -8.773 1.00 81.88 283 GLU A O 1
ATOM 2210 N N . PRO A 1 284 ? -1.152 0.611 -7.058 1.00 73.94 284 PRO A N 1
ATOM 2211 C CA . PRO A 1 284 ? -1.623 1.820 -6.397 1.00 73.94 284 PRO A CA 1
ATOM 2212 C C . PRO A 1 284 ? -0.471 2.636 -5.818 1.00 73.94 284 PRO A C 1
ATOM 2214 O O . PRO A 1 284 ? 0.511 2.104 -5.307 1.00 73.94 284 PRO A O 1
ATOM 2217 N N . GLY A 1 285 ? -0.641 3.951 -5.835 1.00 71.62 285 GLY A N 1
ATOM 2218 C CA . GLY A 1 285 ? 0.317 4.897 -5.290 1.00 71.62 285 GLY A CA 1
ATOM 2219 C C . GLY A 1 285 ? 1.551 5.112 -6.170 1.00 71.62 285 GLY A C 1
ATOM 2220 O O . GLY A 1 285 ? 2.525 5.695 -5.690 1.00 71.62 285 GLY A O 1
ATOM 2221 N N . ARG A 1 286 ? 1.538 4.656 -7.433 1.00 79.50 286 ARG A N 1
ATOM 2222 C CA . ARG A 1 286 ? 2.715 4.638 -8.315 1.00 79.50 286 ARG A CA 1
ATOM 2223 C C . ARG A 1 286 ? 2.566 5.558 -9.528 1.00 79.50 286 ARG A C 1
ATOM 2225 O O . ARG A 1 286 ? 1.497 5.669 -10.130 1.00 79.50 286 ARG A O 1
ATOM 2232 N N . ALA A 1 287 ? 3.672 6.213 -9.877 1.00 85.88 287 ALA A N 1
ATOM 2233 C CA . ALA A 1 287 ? 3.819 7.037 -11.070 1.00 85.88 287 ALA A CA 1
ATOM 2234 C C . ALA A 1 287 ? 4.469 6.233 -12.207 1.00 85.88 287 ALA A C 1
ATOM 2236 O O . ALA A 1 287 ? 5.462 5.537 -11.991 1.00 85.88 287 ALA A O 1
ATOM 2237 N N . TYR A 1 288 ? 3.946 6.380 -13.421 1.00 90.94 288 TYR A N 1
ATOM 2238 C CA . TYR A 1 288 ? 4.411 5.698 -14.625 1.00 90.94 288 TYR A CA 1
ATOM 2239 C C . TYR A 1 288 ? 4.731 6.711 -15.722 1.00 90.94 288 TYR A C 1
ATOM 2241 O O . TYR A 1 288 ? 3.967 7.646 -15.978 1.00 90.94 288 TYR A O 1
ATOM 2249 N N . SER A 1 289 ? 5.861 6.503 -16.396 1.00 93.19 289 SER A N 1
ATOM 2250 C CA . SER A 1 289 ? 6.196 7.205 -17.635 1.00 93.19 289 SER A CA 1
ATOM 2251 C C . SER A 1 289 ? 5.337 6.690 -18.801 1.00 93.19 289 SER A C 1
ATOM 2253 O O . SER A 1 289 ? 4.830 5.567 -18.724 1.00 93.19 289 SER A O 1
ATOM 2255 N N . PRO A 1 290 ? 5.215 7.437 -19.915 1.00 94.31 290 PRO A N 1
ATOM 2256 C CA . PRO A 1 290 ? 4.537 6.958 -21.122 1.00 94.31 290 PRO A CA 1
ATOM 2257 C C . PRO A 1 290 ? 5.005 5.568 -21.566 1.00 94.31 290 PRO A C 1
ATOM 2259 O O . PRO A 1 290 ? 4.194 4.691 -21.854 1.00 94.31 290 PRO A O 1
ATOM 2262 N N . PHE A 1 291 ? 6.319 5.343 -21.579 1.00 94.69 291 PHE A N 1
ATOM 2263 C CA . PHE A 1 291 ? 6.906 4.065 -21.955 1.00 94.69 291 PHE A CA 1
ATOM 2264 C C . PHE A 1 291 ? 6.594 2.965 -20.939 1.00 94.69 291 PHE A C 1
ATOM 2266 O O . PHE A 1 291 ? 6.324 1.840 -21.344 1.00 94.69 291 PHE A O 1
ATOM 2273 N N . GLY A 1 292 ? 6.568 3.283 -19.641 1.00 93.56 292 GLY A N 1
ATOM 2274 C CA . GLY A 1 292 ? 6.128 2.346 -18.605 1.00 93.56 292 GLY A CA 1
ATOM 2275 C C . GLY A 1 292 ? 4.671 1.920 -18.786 1.00 93.56 292 GLY A C 1
ATOM 2276 O O . GLY A 1 292 ? 4.372 0.730 -18.717 1.00 93.56 292 GLY A O 1
ATOM 2277 N N . VAL A 1 293 ? 3.781 2.868 -19.101 1.00 95.31 293 VAL A N 1
ATOM 2278 C CA . VAL A 1 293 ? 2.373 2.585 -19.429 1.00 95.31 293 VAL A CA 1
ATOM 2279 C C . VAL A 1 293 ? 2.278 1.657 -20.642 1.00 95.31 293 VAL A C 1
ATOM 2281 O O . VAL A 1 293 ? 1.598 0.636 -20.579 1.00 95.31 293 VAL A O 1
ATOM 2284 N N . TYR A 1 294 ? 3.007 1.961 -21.718 1.00 95.69 294 TYR A N 1
ATOM 2285 C CA . TYR A 1 294 ? 3.053 1.124 -22.921 1.00 95.69 294 TYR A CA 1
ATOM 2286 C C . TYR A 1 294 ? 3.606 -0.277 -22.647 1.00 95.69 294 TYR A C 1
ATOM 2288 O O . TYR A 1 294 ? 3.010 -1.264 -23.069 1.00 95.69 294 TYR A O 1
ATOM 2296 N N . ALA A 1 295 ? 4.706 -0.393 -21.904 1.00 94.81 295 ALA A N 1
ATOM 2297 C CA . ALA A 1 295 ? 5.291 -1.686 -21.570 1.00 94.81 295 ALA A CA 1
ATOM 2298 C C . ALA A 1 295 ? 4.324 -2.556 -20.755 1.00 94.81 295 ALA A C 1
ATOM 2300 O O . ALA A 1 295 ? 4.187 -3.741 -21.045 1.00 94.81 295 ALA A O 1
ATOM 2301 N N . LEU A 1 296 ? 3.627 -1.980 -19.771 1.00 94.62 296 LEU A N 1
ATOM 2302 C CA . LEU A 1 296 ? 2.666 -2.713 -18.944 1.00 94.62 296 LEU A CA 1
ATOM 2303 C C . LEU A 1 296 ? 1.428 -3.157 -19.729 1.00 94.62 296 LEU A C 1
ATOM 2305 O O . LEU A 1 296 ? 1.024 -4.311 -19.605 1.00 94.62 296 LEU A O 1
ATOM 2309 N N . LEU A 1 297 ? 0.841 -2.264 -20.530 1.00 95.38 297 LEU A N 1
ATOM 2310 C CA . LEU A 1 297 ? -0.412 -2.536 -21.237 1.00 95.38 297 LEU A CA 1
ATOM 2311 C C . LEU A 1 297 ? -0.229 -3.415 -22.483 1.00 95.38 297 LEU A C 1
ATOM 2313 O O . LEU A 1 297 ? -1.046 -4.297 -22.724 1.00 95.38 297 LEU A O 1
ATOM 2317 N N . GLU A 1 298 ? 0.838 -3.208 -23.258 1.00 95.44 298 GLU A N 1
ATOM 2318 C CA . GLU A 1 298 ? 1.040 -3.891 -24.550 1.00 95.44 298 GLU A CA 1
ATOM 2319 C C . GLU A 1 298 ? 1.995 -5.092 -24.460 1.00 95.44 298 GLU A C 1
ATOM 2321 O O . GLU A 1 298 ? 1.937 -5.991 -25.295 1.00 95.44 298 GLU A O 1
ATOM 2326 N N . HIS A 1 299 ? 2.889 -5.121 -23.462 1.00 92.75 299 HIS A N 1
ATOM 2327 C CA . HIS A 1 299 ? 3.964 -6.125 -23.362 1.00 92.75 299 HIS A CA 1
ATOM 2328 C C . HIS A 1 299 ? 4.067 -6.773 -21.975 1.00 92.75 299 HIS A C 1
ATOM 2330 O O . HIS A 1 299 ? 5.091 -7.374 -21.654 1.00 92.75 299 HIS A O 1
ATOM 2336 N N . SER A 1 300 ? 3.036 -6.646 -21.129 1.00 90.81 300 SER A N 1
ATOM 2337 C CA . SER A 1 300 ? 2.987 -7.243 -19.781 1.00 90.81 300 SER A CA 1
ATOM 2338 C C . SER A 1 300 ? 4.206 -6.912 -18.900 1.00 90.81 300 SER A C 1
ATOM 2340 O O . SER A 1 300 ? 4.631 -7.720 -18.077 1.00 90.81 300 SER A O 1
ATOM 2342 N N . GLY A 1 301 ? 4.787 -5.724 -19.082 1.00 86.69 301 GLY A N 1
ATOM 2343 C CA . GLY A 1 301 ? 5.970 -5.259 -18.357 1.00 86.69 301 GLY A CA 1
ATOM 2344 C C . GLY A 1 301 ? 7.317 -5.657 -18.976 1.00 86.69 301 GLY A C 1
ATOM 2345 O O . GLY A 1 301 ? 8.352 -5.287 -18.424 1.00 86.69 301 GLY A O 1
ATOM 2346 N N . ASP A 1 302 ? 7.357 -6.351 -20.121 1.00 86.69 302 ASP A N 1
ATOM 2347 C CA . ASP A 1 302 ? 8.608 -6.602 -20.853 1.00 86.69 302 ASP A CA 1
ATOM 2348 C C . ASP A 1 302 ? 9.054 -5.336 -21.604 1.00 86.69 302 ASP A C 1
ATOM 2350 O O . ASP A 1 302 ? 8.681 -5.074 -22.751 1.00 86.69 302 ASP A O 1
ATOM 2354 N N . PHE A 1 303 ? 9.904 -4.541 -20.953 1.00 87.25 303 PHE A N 1
ATOM 2355 C CA . PHE A 1 303 ? 10.470 -3.315 -21.520 1.00 87.25 303 PHE A CA 1
ATOM 2356 C C . PHE A 1 303 ? 11.329 -3.560 -22.775 1.00 87.25 303 PHE A C 1
ATOM 2358 O O . PHE A 1 303 ? 11.434 -2.682 -23.634 1.00 87.25 303 PHE A O 1
ATOM 2365 N N . GLY A 1 304 ? 11.936 -4.741 -22.922 1.00 83.75 304 GLY A N 1
ATOM 2366 C CA . GLY A 1 304 ? 12.723 -5.089 -24.104 1.00 83.75 304 GLY A CA 1
ATOM 2367 C C . GLY A 1 304 ? 11.834 -5.341 -25.321 1.00 83.75 304 GLY A C 1
ATOM 2368 O O . GLY A 1 304 ? 12.108 -4.826 -26.409 1.00 83.75 304 GLY A O 1
ATOM 2369 N N . ALA A 1 305 ? 10.754 -6.104 -25.140 1.00 86.88 305 ALA A N 1
ATOM 2370 C CA . ALA A 1 305 ? 9.723 -6.298 -26.159 1.00 86.88 305 ALA A CA 1
ATOM 2371 C C . ALA A 1 305 ? 9.027 -4.978 -26.505 1.00 86.88 305 ALA A C 1
ATOM 2373 O O . ALA A 1 305 ? 8.903 -4.647 -27.687 1.00 86.88 305 ALA A O 1
ATOM 2374 N N . ALA A 1 306 ? 8.716 -4.170 -25.492 1.00 90.38 306 ALA A N 1
ATOM 2375 C CA . ALA A 1 306 ? 8.110 -2.862 -25.664 1.00 90.38 306 ALA A CA 1
ATOM 2376 C C . ALA A 1 306 ? 8.975 -1.925 -26.519 1.00 90.38 306 ALA A C 1
ATOM 2378 O O . ALA A 1 306 ? 8.485 -1.342 -27.486 1.00 90.38 306 ALA A O 1
ATOM 2379 N N . ALA A 1 307 ? 10.279 -1.829 -26.238 1.00 89.12 307 ALA A N 1
ATOM 2380 C CA . ALA A 1 307 ? 11.196 -1.013 -27.033 1.00 89.12 307 ALA A CA 1
ATOM 2381 C C . ALA A 1 307 ? 11.288 -1.484 -28.498 1.00 89.12 307 ALA A C 1
ATOM 2383 O O . ALA A 1 307 ? 11.355 -0.654 -29.407 1.00 89.12 307 ALA A O 1
ATOM 2384 N N . ARG A 1 308 ? 11.265 -2.804 -28.749 1.00 87.75 308 ARG A N 1
ATOM 2385 C CA . ARG A 1 308 ? 11.236 -3.362 -30.115 1.00 87.75 308 ARG A CA 1
ATOM 2386 C C . ARG A 1 308 ? 9.930 -3.031 -30.839 1.00 87.75 308 ARG A C 1
ATOM 2388 O O . ARG A 1 308 ? 9.984 -2.621 -31.995 1.00 87.75 308 ARG A O 1
ATOM 2395 N N . GLY A 1 309 ? 8.787 -3.164 -30.165 1.00 89.31 309 GLY A N 1
ATOM 2396 C CA . GLY A 1 309 ? 7.480 -2.807 -30.723 1.00 89.31 309 GLY A CA 1
ATOM 2397 C C . GLY A 1 309 ? 7.392 -1.320 -31.073 1.00 89.31 309 GLY A C 1
ATOM 2398 O O . GLY A 1 309 ? 7.024 -0.967 -32.188 1.00 89.31 309 GLY A O 1
ATOM 2399 N N . LEU A 1 310 ? 7.846 -0.442 -30.173 1.00 92.50 310 LEU A N 1
ATOM 2400 C CA . LEU A 1 310 ? 7.910 1.000 -30.428 1.00 92.50 310 LEU A CA 1
ATOM 2401 C C . LEU A 1 310 ? 8.788 1.348 -31.632 1.00 92.50 310 LEU A C 1
ATOM 2403 O O . LEU A 1 310 ? 8.425 2.207 -32.431 1.00 92.50 310 LEU A O 1
ATOM 2407 N N . ARG A 1 311 ? 9.909 0.645 -31.814 1.00 88.25 311 ARG A N 1
ATOM 2408 C CA . ARG A 1 311 ? 10.768 0.835 -32.988 1.00 88.25 311 ARG A CA 1
ATOM 2409 C C . ARG A 1 311 ? 10.040 0.515 -34.295 1.00 88.25 311 ARG A C 1
ATOM 2411 O O . ARG A 1 311 ? 10.197 1.245 -35.267 1.00 88.25 311 ARG A O 1
ATOM 2418 N N . GLN A 1 312 ? 9.219 -0.536 -34.320 1.00 87.69 312 GLN A N 1
ATOM 2419 C CA . GLN A 1 312 ? 8.395 -0.881 -35.489 1.00 87.69 312 GLN A CA 1
ATOM 2420 C C . GLN A 1 312 ? 7.306 0.165 -35.762 1.00 87.69 312 GLN A C 1
ATOM 2422 O O . GLN A 1 312 ? 6.962 0.404 -36.915 1.00 87.69 312 GLN A O 1
ATOM 2427 N N . LEU A 1 313 ? 6.817 0.832 -34.714 1.00 88.44 313 LEU A N 1
ATOM 2428 C CA . LEU A 1 313 ? 5.888 1.964 -34.802 1.00 88.44 313 LEU A CA 1
ATOM 2429 C C . LEU A 1 313 ? 6.584 3.295 -35.155 1.00 88.44 313 LEU A C 1
ATOM 2431 O O . LEU A 1 313 ? 5.944 4.346 -35.156 1.00 88.44 313 LEU A O 1
ATOM 2435 N N . GLY A 1 314 ? 7.886 3.266 -35.459 1.00 89.50 314 GLY A N 1
ATOM 2436 C CA . GLY A 1 314 ? 8.654 4.436 -35.878 1.00 89.50 314 GLY A CA 1
ATOM 2437 C C . GLY A 1 314 ? 9.104 5.341 -34.731 1.00 89.50 314 GLY A C 1
ATOM 2438 O O . GLY A 1 314 ? 9.304 6.532 -34.957 1.00 89.50 314 GLY A O 1
ATOM 2439 N N . TYR A 1 315 ? 9.229 4.818 -33.508 1.00 90.00 315 TYR A N 1
ATOM 2440 C CA . TYR A 1 315 ? 9.852 5.530 -32.389 1.00 90.00 315 TYR A CA 1
ATOM 2441 C C . TYR A 1 315 ? 11.350 5.217 -32.271 1.00 90.00 315 TYR A C 1
ATOM 2443 O O . TYR A 1 315 ? 11.777 4.070 -32.421 1.00 90.00 315 TYR A O 1
ATOM 2451 N N . GLY A 1 316 ? 12.141 6.233 -31.925 1.00 85.19 316 GLY A N 1
ATOM 2452 C CA . GLY A 1 316 ? 13.602 6.181 -31.861 1.00 85.19 316 GLY A CA 1
ATOM 2453 C C . GLY A 1 316 ? 14.270 6.505 -33.199 1.00 85.19 316 GLY A C 1
ATOM 2454 O O . GLY A 1 316 ? 13.611 6.653 -34.227 1.00 85.19 316 GLY A O 1
ATOM 2455 N N . GLU A 1 317 ? 15.596 6.621 -33.194 1.00 80.56 317 GLU A N 1
ATOM 2456 C CA . GLU A 1 317 ? 16.340 6.906 -34.422 1.00 80.56 317 GLU A CA 1
ATOM 2457 C C . GLU A 1 317 ? 16.377 5.674 -35.344 1.00 80.56 317 GLU A C 1
ATOM 2459 O O . GLU A 1 317 ? 16.553 4.537 -34.863 1.00 80.56 317 GLU A O 1
ATOM 2464 N N . PRO A 1 318 ? 16.211 5.870 -36.668 1.00 61.53 318 PRO A N 1
ATOM 2465 C CA . PRO A 1 318 ? 16.383 4.801 -37.636 1.00 61.53 318 PRO A CA 1
ATOM 2466 C C . PRO A 1 318 ? 17.823 4.299 -37.549 1.00 61.53 318 PRO A C 1
ATOM 2468 O O . PRO A 1 318 ? 18.769 5.070 -37.680 1.00 61.53 318 PRO A O 1
ATOM 2471 N N . VAL A 1 319 ? 17.996 2.994 -37.328 1.00 56.44 319 VAL A N 1
ATOM 2472 C CA . VAL A 1 319 ? 19.321 2.373 -37.409 1.00 56.44 319 VAL A CA 1
ATOM 2473 C C . VAL A 1 319 ? 19.725 2.395 -38.876 1.00 56.44 319 VAL A C 1
ATOM 2475 O O . VAL A 1 319 ? 19.337 1.528 -39.656 1.00 56.44 319 VAL A O 1
ATOM 2478 N N . THR A 1 320 ? 20.476 3.413 -39.278 1.00 47.50 320 THR A N 1
ATOM 2479 C CA . THR A 1 320 ? 21.179 3.396 -40.554 1.00 47.50 320 THR A CA 1
ATOM 2480 C C . THR A 1 320 ? 22.393 2.490 -40.403 1.00 47.50 320 THR A C 1
ATOM 2482 O O . THR A 1 320 ? 23.413 2.912 -39.865 1.00 47.50 320 THR A O 1
ATOM 2485 N N . SER A 1 321 ? 22.271 1.233 -40.827 1.00 44.94 321 SER A N 1
ATOM 2486 C CA . SER A 1 321 ? 23.233 0.559 -41.718 1.00 44.94 321 SER A CA 1
ATOM 2487 C C . SER A 1 321 ? 23.192 -0.966 -41.592 1.00 44.94 321 SER A C 1
ATOM 2489 O O . SER A 1 321 ? 23.139 -1.541 -40.510 1.00 44.94 321 SER A O 1
ATOM 2491 N N . GLU A 1 322 ? 23.267 -1.599 -42.759 1.00 48.75 322 GLU A N 1
ATOM 2492 C CA . GLU A 1 322 ? 23.538 -3.015 -43.031 1.00 48.75 322 GLU A CA 1
ATOM 2493 C C . GLU A 1 322 ? 24.996 -3.430 -42.742 1.00 48.75 322 GLU A C 1
ATOM 2495 O O . GLU A 1 322 ? 25.533 -4.326 -43.387 1.00 48.75 322 GLU A O 1
ATOM 2500 N N . THR A 1 323 ? 25.687 -2.811 -41.790 1.00 50.91 323 THR A N 1
ATOM 2501 C CA . THR A 1 323 ? 27.096 -3.138 -41.530 1.00 50.91 323 THR A CA 1
ATOM 2502 C C . THR A 1 323 ? 27.321 -3.468 -40.070 1.00 50.91 323 THR A C 1
ATOM 2504 O O . THR A 1 323 ? 26.752 -2.827 -39.191 1.00 50.91 323 THR A O 1
ATOM 2507 N N . ASP A 1 324 ? 28.123 -4.513 -39.861 1.00 55.34 324 ASP A N 1
ATOM 2508 C CA . ASP A 1 324 ? 28.551 -5.071 -38.583 1.00 55.34 324 ASP A CA 1
ATOM 2509 C C . ASP A 1 324 ? 28.706 -4.045 -37.455 1.00 55.34 324 ASP A C 1
ATOM 2511 O O . ASP A 1 324 ? 29.139 -2.909 -37.653 1.00 55.34 324 ASP A O 1
ATOM 2515 N N . VAL A 1 325 ? 28.413 -4.504 -36.236 1.00 61.56 325 VAL A N 1
ATOM 2516 C CA . VAL A 1 325 ? 28.660 -3.761 -34.998 1.00 61.56 325 VAL A CA 1
ATOM 2517 C C . VAL A 1 325 ? 30.117 -3.290 -34.968 1.00 61.56 325 VAL A C 1
ATOM 2519 O O . VAL A 1 325 ? 31.038 -4.104 -34.895 1.00 61.56 325 VAL A O 1
ATOM 2522 N N . ASP A 1 326 ? 30.327 -1.974 -34.989 1.00 57.78 326 ASP A N 1
ATOM 2523 C CA . ASP A 1 326 ? 31.650 -1.369 -34.854 1.00 57.78 326 ASP A CA 1
ATOM 2524 C C . ASP A 1 326 ? 32.176 -1.550 -33.417 1.00 57.78 326 ASP A C 1
ATOM 2526 O O . ASP A 1 326 ? 31.807 -0.831 -32.487 1.00 57.78 326 ASP A O 1
ATOM 2530 N N . LEU A 1 327 ? 33.050 -2.544 -33.228 1.00 59.78 327 LEU A N 1
ATOM 2531 C CA . LEU A 1 327 ? 33.703 -2.845 -31.950 1.00 59.78 327 LEU A CA 1
ATOM 2532 C C . LEU A 1 327 ? 34.990 -2.028 -31.725 1.00 59.78 327 LEU A C 1
ATOM 2534 O O . LEU A 1 327 ? 35.680 -2.249 -30.727 1.00 59.78 327 LEU A O 1
ATOM 2538 N N . THR A 1 328 ? 35.349 -1.082 -32.605 1.00 62.16 328 THR A N 1
ATOM 2539 C CA . THR A 1 328 ? 36.605 -0.314 -32.470 1.00 62.16 328 THR A CA 1
ATOM 2540 C C . THR A 1 328 ? 36.676 0.490 -31.169 1.00 62.16 328 THR A C 1
ATOM 2542 O O . THR A 1 328 ? 37.766 0.697 -30.632 1.00 62.16 328 THR A O 1
ATOM 2545 N N . GLY A 1 329 ? 35.528 0.865 -30.596 1.00 60.66 329 GLY A N 1
ATOM 2546 C CA . GLY A 1 329 ? 35.439 1.489 -29.273 1.00 60.66 329 GLY A CA 1
ATOM 2547 C C . GLY A 1 329 ? 35.936 0.605 -28.119 1.00 60.66 329 GLY A C 1
ATOM 2548 O O . GLY A 1 329 ? 36.492 1.133 -27.161 1.00 60.66 329 GLY A O 1
ATOM 2549 N N . LEU A 1 330 ? 35.811 -0.725 -28.224 1.00 57.06 330 LEU A N 1
ATOM 2550 C CA . LEU A 1 330 ? 36.275 -1.692 -27.212 1.00 57.06 330 LEU A CA 1
ATOM 2551 C C . LEU A 1 330 ? 37.776 -1.999 -27.319 1.00 57.06 330 LEU A C 1
ATOM 2553 O O . LEU A 1 330 ? 38.387 -2.450 -26.354 1.00 57.06 330 LEU A O 1
ATOM 2557 N N . LEU A 1 331 ? 38.376 -1.752 -28.486 1.00 56.69 331 LEU A N 1
ATOM 2558 C CA . LEU A 1 331 ? 39.793 -2.021 -28.756 1.00 56.69 331 LEU A CA 1
ATOM 2559 C C . LEU A 1 331 ? 40.718 -0.863 -28.345 1.00 56.69 331 LEU A C 1
ATOM 2561 O O . LEU A 1 331 ? 41.941 -1.026 -28.328 1.00 56.69 331 LEU A O 1
ATOM 2565 N N . LYS A 1 332 ? 40.171 0.310 -27.995 1.00 52.53 332 LYS A N 1
ATOM 2566 C CA . LYS A 1 332 ? 40.965 1.445 -27.504 1.00 52.53 332 LYS A CA 1
ATOM 2567 C C . LYS A 1 332 ? 41.447 1.164 -26.078 1.00 52.53 332 LYS A C 1
ATOM 2569 O O . LYS A 1 332 ? 40.704 1.328 -25.115 1.00 52.53 332 LYS A O 1
ATOM 2574 N N . ARG A 1 333 ? 42.717 0.767 -25.937 1.00 52.91 333 ARG A N 1
ATOM 2575 C CA . ARG A 1 333 ? 43.395 0.698 -24.631 1.00 52.91 333 ARG A CA 1
ATOM 2576 C C . ARG A 1 333 ? 43.368 2.086 -23.962 1.00 52.91 333 ARG A C 1
ATOM 2578 O O . ARG A 1 333 ? 43.784 3.052 -24.607 1.00 52.91 333 ARG A O 1
ATOM 2585 N N . PRO A 1 334 ? 42.935 2.220 -22.695 1.00 43.94 334 PRO A N 1
ATOM 2586 C CA . PRO A 1 334 ? 43.172 3.446 -21.942 1.00 43.94 334 PRO A CA 1
ATOM 2587 C C . PRO A 1 334 ? 44.686 3.605 -21.734 1.00 43.94 334 PRO A C 1
ATOM 2589 O O . PRO A 1 334 ? 45.401 2.616 -21.584 1.00 43.94 334 PRO A O 1
ATOM 2592 N N . GLY A 1 335 ? 45.169 4.845 -21.823 1.00 51.53 335 GLY A N 1
ATOM 2593 C CA . GLY A 1 335 ? 46.575 5.192 -22.037 1.00 51.53 335 GLY A CA 1
ATOM 2594 C C . GLY A 1 335 ? 47.594 4.403 -21.205 1.00 51.53 335 GLY A C 1
ATOM 2595 O O . GLY A 1 335 ? 47.511 4.336 -19.984 1.00 51.53 335 GLY A O 1
ATOM 2596 N N . GLY A 1 336 ? 48.596 3.860 -21.896 1.00 41.31 336 GLY A N 1
ATOM 2597 C CA . GLY A 1 336 ? 49.759 3.202 -21.314 1.00 41.31 336 GLY A CA 1
ATOM 2598 C C . GLY A 1 336 ? 50.913 3.228 -22.313 1.00 41.31 336 GLY A C 1
ATOM 2599 O O . GLY A 1 336 ? 50.765 2.820 -23.463 1.00 41.31 336 GLY A O 1
ATOM 2600 N N . THR A 1 337 ? 52.037 3.788 -21.887 1.00 42.19 337 THR A N 1
ATOM 2601 C CA . THR A 1 337 ? 53.260 4.033 -22.657 1.00 42.19 337 THR A CA 1
ATOM 2602 C C . THR A 1 337 ? 53.972 2.749 -23.092 1.00 42.19 337 THR A C 1
ATOM 2604 O O . THR A 1 337 ? 54.334 1.952 -22.236 1.00 42.19 337 THR A O 1
ATOM 2607 N N . GLY A 1 338 ? 54.292 2.650 -24.389 1.00 46.97 338 GLY A N 1
ATOM 2608 C CA . GLY A 1 338 ? 55.429 1.892 -24.936 1.00 46.97 338 GLY A CA 1
ATOM 2609 C C . GLY A 1 338 ? 55.320 0.354 -24.958 1.00 46.97 338 GLY A C 1
ATOM 2610 O O . GLY A 1 338 ? 54.722 -0.246 -24.070 1.00 46.97 338 GLY A O 1
ATOM 2611 N N . PRO A 1 339 ? 55.915 -0.319 -25.962 1.00 46.41 339 PRO A N 1
ATOM 2612 C CA . PRO A 1 339 ? 55.902 -1.773 -26.046 1.00 46.41 339 PRO A CA 1
ATOM 2613 C C . PRO A 1 339 ? 56.909 -2.364 -25.049 1.00 46.41 339 PRO A C 1
ATOM 2615 O O . PRO A 1 339 ? 58.115 -2.355 -25.294 1.00 46.41 339 PRO A O 1
ATOM 2618 N N . GLN A 1 340 ? 56.424 -2.897 -23.927 1.00 49.69 340 GLN A N 1
ATOM 2619 C CA . GLN A 1 340 ? 57.157 -3.942 -23.217 1.00 49.69 340 GLN A CA 1
ATOM 2620 C C . GLN A 1 340 ? 56.961 -5.249 -23.981 1.00 49.69 340 GLN A C 1
ATOM 2622 O O . GLN A 1 340 ? 55.858 -5.583 -24.404 1.00 49.69 340 GLN A O 1
ATOM 2627 N N . SER A 1 341 ? 58.069 -5.935 -24.232 1.00 48.66 341 SER A N 1
ATOM 2628 C CA . SER A 1 341 ? 58.113 -7.212 -24.925 1.00 48.66 341 SER A CA 1
ATOM 2629 C C . SER A 1 341 ? 57.241 -8.241 -24.207 1.00 48.66 341 SER A C 1
ATOM 2631 O O . SER A 1 341 ? 57.644 -8.742 -23.158 1.00 48.66 341 SER A O 1
ATOM 2633 N N . ASP A 1 342 ? 56.100 -8.582 -24.807 1.00 50.28 342 ASP A N 1
ATOM 2634 C CA . ASP A 1 342 ? 55.352 -9.811 -24.532 1.00 50.28 342 ASP A CA 1
ATOM 2635 C C . ASP A 1 342 ? 56.228 -11.004 -24.931 1.00 50.28 342 ASP A C 1
ATOM 2637 O O . ASP A 1 342 ? 56.166 -11.536 -26.040 1.00 50.28 342 ASP A O 1
ATOM 2641 N N . ARG A 1 343 ? 57.131 -11.390 -24.039 1.00 53.53 343 ARG A N 1
ATOM 2642 C CA . ARG A 1 343 ? 57.675 -12.740 -23.995 1.00 53.53 343 ARG A CA 1
ATOM 2643 C C . ARG A 1 343 ? 57.074 -13.339 -22.734 1.00 53.53 343 ARG A C 1
ATOM 2645 O O . ARG A 1 343 ? 57.314 -12.794 -21.665 1.00 53.53 343 ARG A O 1
ATOM 2652 N N . ASP A 1 344 ? 56.255 -14.373 -22.922 1.00 56.06 344 ASP A N 1
ATOM 2653 C CA . ASP A 1 344 ? 55.532 -15.168 -21.910 1.00 56.06 344 ASP A CA 1
ATOM 2654 C C . ASP A 1 344 ? 54.008 -14.950 -21.798 1.00 56.06 344 ASP A C 1
ATOM 2656 O O . ASP A 1 344 ? 53.409 -15.357 -20.804 1.00 56.06 344 ASP A O 1
ATOM 2660 N N . ILE A 1 345 ? 53.326 -14.421 -22.826 1.00 56.91 345 ILE A N 1
ATOM 2661 C CA . ILE A 1 345 ? 51.893 -14.742 -22.982 1.00 56.91 345 ILE A CA 1
ATOM 2662 C C . ILE A 1 345 ? 51.811 -16.116 -23.670 1.00 56.91 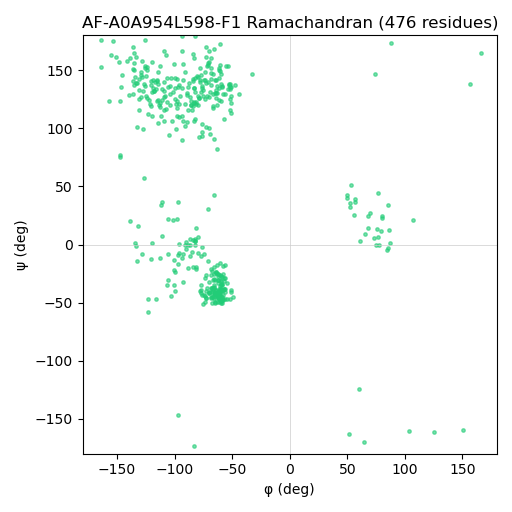345 ILE A C 1
ATOM 2664 O O . ILE A 1 345 ? 52.373 -16.264 -24.759 1.00 56.91 345 ILE A O 1
ATOM 2668 N N . PRO A 1 346 ? 51.154 -17.128 -23.067 1.00 62.47 346 PRO A N 1
ATOM 2669 C CA . PRO A 1 346 ? 50.904 -18.407 -23.728 1.00 62.47 346 PRO A CA 1
ATOM 2670 C C . PRO A 1 346 ? 50.214 -18.187 -25.079 1.00 62.47 346 PRO A C 1
ATOM 2672 O O . PRO A 1 346 ? 49.510 -17.197 -25.257 1.00 62.47 346 PRO A O 1
ATOM 2675 N N . ASP A 1 347 ? 50.372 -19.103 -26.031 1.00 71.69 347 ASP A N 1
ATOM 2676 C CA . ASP A 1 347 ? 49.649 -19.032 -27.306 1.00 71.69 347 ASP A CA 1
ATOM 2677 C C . ASP A 1 347 ? 48.136 -19.216 -27.052 1.00 71.69 347 ASP A C 1
ATOM 2679 O O . ASP A 1 347 ? 47.630 -20.335 -26.950 1.00 71.69 347 ASP A O 1
ATOM 2683 N N . VAL A 1 348 ? 47.415 -18.110 -26.827 1.00 69.25 348 VAL A N 1
ATOM 2684 C CA . VAL A 1 348 ? 45.980 -18.114 -26.512 1.00 69.25 348 VAL A CA 1
ATOM 2685 C C . VAL A 1 348 ? 45.187 -17.828 -27.780 1.00 69.25 348 VAL A C 1
ATOM 2687 O O . VAL A 1 348 ? 45.246 -16.740 -28.352 1.00 69.25 348 VAL A O 1
ATOM 2690 N N . ARG A 1 349 ? 44.371 -18.800 -28.193 1.00 74.69 349 ARG A N 1
ATOM 2691 C CA . ARG A 1 349 ? 43.465 -18.673 -29.336 1.00 74.69 349 ARG A CA 1
ATOM 2692 C C . ARG A 1 349 ? 42.042 -18.360 -28.880 1.00 74.69 349 ARG A C 1
ATOM 2694 O O . ARG A 1 349 ? 41.499 -19.035 -28.010 1.00 74.69 349 ARG A O 1
ATOM 2701 N N . LEU A 1 350 ? 41.396 -17.400 -29.546 1.00 73.12 350 LEU A N 1
ATOM 2702 C CA . LEU A 1 350 ? 39.956 -17.180 -29.411 1.00 73.12 350 LEU A CA 1
ATOM 2703 C C . LEU A 1 350 ? 39.188 -18.376 -29.997 1.00 73.12 350 LEU A C 1
ATOM 2705 O O . LEU A 1 350 ? 39.257 -18.646 -31.199 1.00 73.12 350 LEU A O 1
ATOM 2709 N N . LEU A 1 351 ? 38.436 -19.076 -29.149 1.00 80.19 351 LEU A N 1
ATOM 2710 C CA . LEU A 1 351 ? 37.492 -20.112 -29.561 1.00 80.19 351 LEU A CA 1
ATOM 2711 C C . LEU A 1 351 ? 36.105 -19.480 -29.721 1.00 80.19 351 LEU A C 1
ATOM 2713 O O . LEU A 1 351 ? 35.482 -19.084 -28.740 1.00 80.19 351 LEU A O 1
ATOM 2717 N N . ALA A 1 352 ? 35.617 -19.386 -30.957 1.00 82.12 352 ALA A N 1
ATOM 2718 C CA . ALA A 1 352 ? 34.285 -18.876 -31.272 1.00 82.12 352 ALA A CA 1
ATOM 2719 C C . ALA A 1 352 ? 33.530 -19.866 -32.170 1.00 82.12 352 ALA A C 1
ATOM 2721 O O . ALA A 1 352 ? 34.122 -20.508 -33.037 1.00 82.12 352 ALA A O 1
ATOM 2722 N N . ARG A 1 353 ? 32.212 -19.982 -31.971 1.00 82.00 353 ARG A N 1
ATOM 2723 C CA . ARG A 1 353 ? 31.302 -20.792 -32.794 1.00 82.00 353 ARG A CA 1
ATOM 2724 C C . ARG A 1 353 ? 30.081 -19.951 -33.144 1.00 82.00 353 ARG A C 1
ATOM 2726 O O . ARG A 1 353 ? 29.567 -19.240 -32.282 1.00 82.00 353 ARG A O 1
ATOM 2733 N N . ARG A 1 354 ? 29.595 -20.030 -34.386 1.00 75.19 354 ARG A N 1
ATOM 2734 C CA . ARG A 1 354 ? 28.338 -19.365 -34.746 1.00 75.19 354 ARG A CA 1
ATOM 2735 C C . ARG A 1 354 ? 27.182 -20.104 -34.089 1.00 75.19 354 ARG A C 1
ATOM 2737 O O . ARG A 1 354 ? 27.149 -21.330 -34.076 1.00 75.19 354 ARG A O 1
ATOM 2744 N N . VAL A 1 355 ? 26.199 -19.361 -33.592 1.00 72.00 355 VAL A N 1
ATOM 2745 C CA . VAL A 1 355 ? 25.008 -19.953 -32.964 1.00 72.00 355 VAL A CA 1
ATOM 2746 C C . VAL A 1 355 ? 24.234 -20.841 -33.948 1.00 72.00 355 VAL A C 1
ATOM 2748 O O . VAL A 1 355 ? 23.658 -21.840 -33.535 1.00 72.00 355 VAL A O 1
ATOM 2751 N N . CYS A 1 356 ? 24.266 -20.541 -35.253 1.00 79.69 356 CYS A N 1
ATOM 2752 C CA . CYS A 1 356 ? 23.665 -21.398 -36.283 1.00 79.69 356 CYS A CA 1
ATOM 2753 C C . CYS A 1 356 ? 24.325 -22.780 -36.400 1.00 79.69 356 CYS A C 1
ATOM 2755 O O . CYS A 1 356 ? 23.669 -23.721 -36.835 1.00 79.69 356 CYS A O 1
ATOM 2757 N N . ASP A 1 357 ? 25.581 -22.907 -35.970 1.00 85.62 357 ASP A N 1
ATOM 2758 C CA . ASP A 1 357 ? 26.340 -24.160 -35.992 1.00 85.62 357 ASP A CA 1
ATOM 2759 C C . ASP A 1 357 ? 26.159 -24.947 -34.679 1.00 85.62 357 ASP A C 1
ATOM 2761 O O . ASP A 1 357 ? 26.726 -26.025 -34.497 1.00 85.62 357 ASP A O 1
ATOM 2765 N N . VAL A 1 358 ? 25.384 -24.408 -33.729 1.00 84.81 358 VAL A N 1
ATOM 2766 C CA . VAL A 1 358 ? 25.019 -25.088 -32.486 1.00 84.81 358 VAL A CA 1
ATOM 2767 C C . VAL A 1 358 ? 23.748 -25.891 -32.731 1.00 84.81 358 VAL A C 1
ATOM 2769 O O . VAL A 1 358 ? 22.673 -25.339 -32.977 1.00 84.81 358 VAL A O 1
ATOM 2772 N N . ARG A 1 359 ? 23.859 -27.217 -32.628 1.00 81.00 359 ARG A N 1
ATOM 2773 C CA . ARG A 1 359 ? 22.691 -28.096 -32.607 1.00 81.00 359 ARG A CA 1
ATOM 2774 C C . ARG A 1 359 ? 21.816 -27.714 -31.414 1.00 81.00 359 ARG A C 1
ATOM 2776 O O . ARG A 1 359 ? 22.282 -27.692 -30.279 1.00 81.00 359 ARG A O 1
ATOM 2783 N N . ARG A 1 360 ? 20.549 -27.397 -31.679 1.00 80.19 360 ARG A N 1
ATOM 2784 C CA . ARG A 1 360 ? 19.563 -27.157 -30.622 1.00 80.19 360 ARG A CA 1
ATOM 2785 C C . ARG A 1 360 ? 19.197 -28.498 -30.003 1.00 80.19 360 ARG A C 1
ATOM 2787 O O . ARG A 1 360 ? 18.788 -29.408 -30.722 1.00 80.19 360 ARG A O 1
ATOM 2794 N N . GLU A 1 361 ? 19.339 -28.601 -28.694 1.00 80.38 361 GLU A N 1
ATOM 2795 C CA . GLU A 1 361 ? 18.977 -29.787 -27.924 1.00 80.38 361 GLU A CA 1
ATOM 2796 C C . GLU A 1 361 ? 17.840 -29.425 -26.971 1.00 80.38 361 GLU A C 1
ATOM 2798 O O . GLU A 1 361 ? 17.793 -28.317 -26.429 1.00 80.38 361 GLU A O 1
ATOM 2803 N N . GLN A 1 362 ? 16.884 -30.338 -26.820 1.00 81.19 362 GLN A N 1
ATOM 2804 C CA . GLN A 1 362 ? 15.808 -30.179 -25.853 1.00 81.19 362 GLN A CA 1
ATOM 2805 C C . GLN A 1 362 ? 16.360 -30.470 -24.457 1.00 81.19 362 GLN A C 1
ATOM 2807 O O . GLN A 1 362 ? 17.101 -31.430 -24.272 1.00 81.19 362 GLN A O 1
ATOM 2812 N N . LEU A 1 363 ? 16.006 -29.636 -23.476 1.00 88.12 363 LEU A N 1
ATOM 2813 C CA . LEU A 1 363 ? 16.362 -29.894 -22.083 1.00 88.12 363 LEU A CA 1
ATOM 2814 C C . LEU A 1 363 ? 15.613 -31.132 -21.587 1.00 88.12 363 LEU A C 1
ATOM 2816 O O . LEU A 1 363 ? 14.381 -31.134 -21.545 1.00 88.12 363 LEU A O 1
ATOM 2820 N N . GLU A 1 364 ? 16.363 -32.150 -21.185 1.00 89.94 364 GLU A N 1
ATOM 2821 C CA . GLU A 1 364 ? 15.840 -33.267 -20.408 1.00 89.94 364 GLU A CA 1
ATOM 2822 C C . GLU A 1 364 ? 15.818 -32.887 -18.922 1.00 89.94 364 GLU A C 1
ATOM 2824 O O . GLU A 1 364 ? 16.711 -32.193 -18.429 1.00 89.94 364 GLU A O 1
ATOM 2829 N N . TRP A 1 365 ? 14.787 -33.319 -18.200 1.00 91.00 365 TRP A N 1
ATOM 2830 C CA . TRP A 1 365 ? 14.565 -32.944 -16.804 1.00 91.00 365 TRP A CA 1
ATOM 2831 C C . TRP A 1 365 ? 14.582 -34.176 -15.910 1.00 91.00 365 TRP A C 1
ATOM 2833 O O . TRP A 1 365 ? 13.924 -35.167 -16.211 1.00 91.00 365 TRP A O 1
ATOM 2843 N N . LEU A 1 366 ? 15.282 -34.076 -14.781 1.00 92.62 366 LEU A N 1
ATOM 2844 C CA . LEU A 1 366 ? 15.115 -35.003 -13.667 1.00 92.62 366 LEU A CA 1
ATOM 2845 C C . LEU A 1 366 ? 13.807 -34.676 -12.940 1.00 92.62 366 LEU A C 1
ATOM 2847 O O . LEU A 1 366 ? 12.941 -35.527 -12.781 1.00 92.62 366 LEU A O 1
ATOM 2851 N N . TRP A 1 367 ? 13.641 -33.399 -12.581 1.00 92.56 367 TRP A N 1
ATOM 2852 C CA . TRP A 1 367 ? 12.409 -32.845 -12.029 1.00 92.56 367 TRP A CA 1
ATOM 2853 C C . TRP A 1 367 ? 11.947 -31.692 -12.910 1.00 92.56 367 TRP A C 1
ATOM 2855 O O . TRP A 1 367 ? 12.611 -30.654 -12.986 1.00 92.56 367 TRP A O 1
ATOM 2865 N N . GLN A 1 368 ? 10.817 -31.881 -13.592 1.00 89.50 368 GLN A N 1
ATOM 2866 C CA . GLN A 1 368 ? 10.287 -30.932 -14.569 1.00 89.50 368 GLN A CA 1
ATOM 2867 C C . GLN A 1 368 ? 10.212 -29.504 -14.005 1.00 89.50 368 GLN A C 1
ATOM 2869 O O . GLN A 1 368 ? 9.568 -29.254 -12.990 1.00 89.50 368 GLN A O 1
ATOM 2874 N N . GLY A 1 369 ? 10.889 -28.564 -14.672 1.00 90.19 369 GLY A N 1
ATOM 2875 C CA . GLY A 1 369 ? 10.916 -27.149 -14.288 1.00 90.19 369 GLY A CA 1
ATOM 2876 C C . GLY A 1 369 ? 11.776 -26.808 -13.064 1.00 90.19 369 GLY A C 1
ATOM 2877 O O . GLY A 1 369 ? 11.859 -25.631 -12.722 1.00 90.19 369 GLY A O 1
ATOM 2878 N N . ARG A 1 370 ? 12.430 -27.787 -12.416 1.00 92.81 370 ARG A N 1
ATOM 2879 C CA . ARG A 1 370 ? 13.302 -27.555 -11.246 1.00 92.81 370 ARG A CA 1
ATOM 2880 C C . ARG A 1 370 ? 14.731 -28.057 -11.416 1.00 92.81 370 ARG A C 1
ATOM 2882 O O . ARG A 1 370 ? 15.651 -27.306 -11.121 1.00 92.81 370 ARG A O 1
ATOM 2889 N N . ILE A 1 371 ? 14.929 -29.287 -11.896 1.00 94.31 371 ILE A N 1
ATOM 2890 C CA . ILE A 1 371 ? 16.261 -29.905 -12.019 1.00 94.31 371 ILE A CA 1
ATOM 2891 C C . ILE A 1 371 ? 16.462 -30.417 -13.455 1.00 94.31 371 ILE A C 1
ATOM 2893 O O . ILE A 1 371 ? 15.951 -31.493 -13.788 1.00 94.31 371 ILE A O 1
ATOM 2897 N N . PRO A 1 372 ? 17.166 -29.669 -14.326 1.00 94.50 372 PRO A N 1
ATOM 2898 C CA . PRO A 1 372 ? 17.535 -30.138 -15.657 1.00 94.50 372 PRO A CA 1
ATOM 2899 C C . PRO A 1 372 ? 18.735 -31.096 -15.604 1.00 94.50 372 PRO A C 1
ATOM 2901 O O . PRO A 1 372 ? 19.697 -30.862 -14.872 1.00 94.50 372 PRO A O 1
ATOM 2904 N N . LEU A 1 373 ? 18.701 -32.162 -16.406 1.00 90.81 373 LEU A N 1
ATOM 2905 C CA . LEU A 1 373 ? 19.799 -33.127 -16.508 1.00 90.81 373 LEU A CA 1
ATOM 2906 C C . LEU A 1 373 ? 21.028 -32.498 -17.178 1.00 90.81 373 LEU A C 1
ATOM 2908 O O . LEU A 1 373 ? 20.918 -31.686 -18.100 1.00 90.81 373 LEU A O 1
ATOM 2912 N N . GLY A 1 374 ? 22.219 -32.868 -16.698 1.00 88.62 374 GLY A N 1
ATOM 2913 C CA . GLY A 1 374 ? 23.496 -32.368 -17.222 1.00 88.62 374 GLY A CA 1
ATOM 2914 C C . GLY A 1 374 ? 23.761 -30.881 -16.948 1.00 88.62 374 GLY A C 1
ATOM 2915 O O . GLY A 1 374 ? 24.637 -30.287 -17.580 1.00 88.62 374 GLY A O 1
ATOM 2916 N N . LYS A 1 375 ? 23.001 -30.254 -16.042 1.00 91.62 375 LYS A N 1
ATOM 2917 C CA . LYS A 1 375 ? 23.150 -28.850 -15.636 1.00 91.62 375 LYS A CA 1
ATOM 2918 C C . LYS A 1 375 ? 23.348 -28.750 -14.123 1.00 91.62 375 LYS A C 1
ATOM 2920 O O . LYS A 1 375 ? 22.822 -29.558 -13.365 1.00 91.62 375 LYS A O 1
ATOM 2925 N N . LEU A 1 376 ? 24.067 -27.719 -13.682 1.00 92.25 376 LEU A N 1
ATOM 2926 C CA . LEU A 1 376 ? 24.209 -27.402 -12.262 1.00 92.25 376 LEU A CA 1
ATOM 2927 C C . LEU A 1 376 ? 22.921 -26.751 -11.737 1.00 92.25 376 LEU A C 1
ATOM 2929 O O . LEU A 1 376 ? 22.458 -25.761 -12.302 1.00 92.25 376 LEU A O 1
ATOM 2933 N N . THR A 1 377 ? 22.377 -27.283 -10.642 1.00 94.69 377 THR A N 1
ATOM 2934 C CA . THR A 1 377 ? 21.219 -26.715 -9.932 1.00 94.69 377 THR A CA 1
ATOM 2935 C C . THR A 1 377 ? 21.634 -26.323 -8.516 1.00 94.69 377 THR A C 1
ATOM 2937 O O . THR A 1 377 ? 22.258 -27.122 -7.823 1.00 94.69 377 THR A O 1
ATOM 2940 N N . LEU A 1 378 ? 21.286 -25.108 -8.079 1.00 94.50 378 LEU A N 1
ATOM 2941 C CA . LEU A 1 378 ? 21.580 -24.607 -6.733 1.00 94.50 378 LEU A CA 1
ATOM 2942 C C . LEU A 1 378 ? 20.307 -24.579 -5.877 1.00 94.50 378 LEU A C 1
ATOM 2944 O O . LEU A 1 378 ? 19.345 -23.899 -6.228 1.00 94.50 378 LEU A O 1
ATOM 2948 N N . LEU A 1 379 ? 20.323 -25.270 -4.734 1.00 91.56 379 LEU A N 1
ATOM 2949 C CA . LEU A 1 379 ? 19.284 -25.173 -3.705 1.00 91.56 379 LEU A CA 1
ATOM 2950 C C . LEU A 1 379 ? 19.732 -24.181 -2.619 1.00 91.56 379 LEU A C 1
ATOM 2952 O O . LEU A 1 379 ? 20.650 -24.472 -1.856 1.00 91.56 379 LEU A O 1
ATOM 2956 N N . ALA A 1 380 ? 19.089 -23.013 -2.547 1.00 91.38 380 ALA A N 1
ATOM 2957 C CA . ALA A 1 380 ? 19.453 -21.925 -1.634 1.00 91.38 380 ALA A CA 1
ATOM 2958 C C . ALA A 1 380 ? 18.278 -21.492 -0.740 1.00 91.38 380 ALA A C 1
ATOM 2960 O O . ALA A 1 380 ? 17.115 -21.621 -1.114 1.00 91.38 380 ALA A O 1
ATOM 2961 N N . GLY A 1 381 ? 18.592 -20.970 0.447 1.00 89.44 381 GLY A N 1
ATOM 2962 C CA . GLY A 1 381 ? 17.628 -20.498 1.445 1.00 89.44 381 GLY A CA 1
ATOM 2963 C C . GLY A 1 381 ? 18.293 -20.285 2.806 1.00 89.44 381 GLY A C 1
ATOM 2964 O O . GLY A 1 381 ? 19.395 -20.797 3.036 1.00 89.44 381 GLY A O 1
ATOM 2965 N N . ASP A 1 382 ? 17.635 -19.568 3.715 1.00 91.56 382 ASP A N 1
ATOM 2966 C CA . ASP A 1 382 ? 18.184 -19.249 5.040 1.00 91.56 382 ASP A CA 1
ATOM 2967 C C . ASP A 1 382 ? 18.497 -20.512 5.875 1.00 91.56 382 ASP A C 1
ATOM 2969 O O . ASP A 1 382 ? 17.936 -21.597 5.633 1.00 91.56 382 ASP A O 1
ATOM 2973 N N . PRO A 1 383 ? 19.436 -20.435 6.839 1.00 88.62 383 PRO A N 1
ATOM 2974 C CA . PRO A 1 383 ? 19.692 -21.523 7.780 1.00 88.62 383 PRO A CA 1
ATOM 2975 C C . PRO A 1 383 ? 18.405 -21.986 8.483 1.00 88.62 383 PRO A C 1
ATOM 2977 O O . PRO A 1 383 ? 17.573 -21.172 8.869 1.00 88.62 383 PRO A O 1
ATOM 2980 N N . GLY A 1 384 ? 18.223 -23.300 8.638 1.00 86.81 384 GLY A N 1
ATOM 2981 C CA . GLY A 1 384 ? 17.057 -23.872 9.329 1.00 86.81 384 GLY A CA 1
ATOM 2982 C C . GLY A 1 384 ? 15.782 -24.058 8.493 1.00 86.81 384 GLY A C 1
ATOM 2983 O O . GLY A 1 384 ? 14.847 -24.684 8.977 1.00 86.81 384 GLY A O 1
ATOM 2984 N N . LEU A 1 385 ? 15.733 -23.621 7.227 1.00 91.19 385 LEU A N 1
ATOM 2985 C CA . LEU A 1 385 ? 14.543 -23.779 6.363 1.00 91.19 385 LEU A CA 1
ATOM 2986 C C . LEU A 1 385 ? 14.398 -25.162 5.691 1.00 91.19 385 LEU A C 1
ATOM 2988 O O . LEU A 1 385 ? 13.633 -25.316 4.742 1.00 91.19 385 LEU A O 1
ATOM 2992 N N . GLY A 1 386 ? 15.141 -26.176 6.144 1.00 90.00 386 GLY A N 1
ATOM 2993 C CA . GLY A 1 386 ? 14.960 -27.556 5.674 1.00 90.00 386 GLY A CA 1
ATOM 2994 C C . GLY A 1 386 ? 15.605 -27.907 4.326 1.00 90.00 386 GLY A C 1
ATOM 2995 O O . GLY A 1 386 ? 15.198 -28.885 3.711 1.00 90.00 386 GLY A O 1
ATOM 2996 N N . LYS A 1 387 ? 16.633 -27.177 3.866 1.00 93.00 387 LYS A N 1
ATOM 2997 C CA . LYS A 1 387 ? 17.374 -27.501 2.623 1.00 93.00 387 LYS A CA 1
ATOM 2998 C C . LYS A 1 387 ? 17.876 -28.952 2.589 1.00 93.00 387 LYS A C 1
ATOM 3000 O O . LYS A 1 387 ? 17.647 -29.645 1.604 1.00 93.00 387 LYS A O 1
ATOM 3005 N N . SER A 1 388 ? 18.484 -29.417 3.683 1.00 90.12 388 SER A N 1
ATOM 3006 C CA . SER A 1 388 ? 18.954 -30.802 3.819 1.00 90.12 388 SER A CA 1
ATOM 3007 C C . SER A 1 388 ? 17.798 -31.807 3.841 1.00 90.12 388 SER A C 1
ATOM 3009 O O . SER A 1 388 ? 17.933 -32.923 3.364 1.00 90.12 388 SER A O 1
ATOM 3011 N N . MET A 1 389 ? 16.622 -31.413 4.341 1.00 92.62 389 MET A N 1
ATOM 3012 C CA . MET A 1 389 ? 15.435 -32.270 4.293 1.00 92.62 389 MET A CA 1
ATOM 3013 C C . MET A 1 389 ? 14.925 -32.425 2.855 1.00 92.62 389 MET A C 1
ATOM 3015 O O . MET A 1 389 ? 14.576 -33.521 2.429 1.00 92.62 389 MET A O 1
ATOM 3019 N N . VAL A 1 390 ? 14.931 -31.332 2.087 1.00 94.50 390 VAL A N 1
ATOM 3020 C CA . VAL A 1 390 ? 14.564 -31.347 0.666 1.00 94.50 390 VAL A CA 1
ATOM 3021 C C . VAL A 1 390 ? 15.557 -32.176 -0.150 1.00 94.50 390 VAL A C 1
ATOM 3023 O O . VAL A 1 390 ? 15.129 -32.943 -1.008 1.00 94.50 390 VAL A O 1
ATOM 3026 N N . SER A 1 391 ? 16.865 -32.075 0.111 1.00 94.25 391 SER A N 1
ATOM 3027 C CA . SER A 1 391 ? 17.848 -32.906 -0.596 1.00 94.25 391 SER A CA 1
ATOM 3028 C C . SER A 1 391 ? 17.677 -34.395 -0.283 1.00 94.25 391 SER A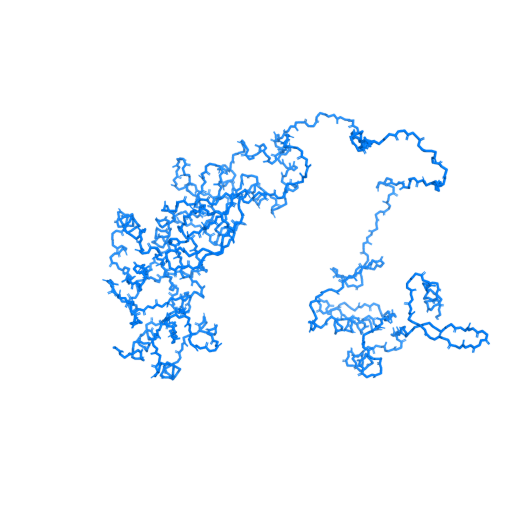 C 1
ATOM 3030 O O . SER A 1 391 ? 17.743 -35.202 -1.205 1.00 94.25 391 SER A O 1
ATOM 3032 N N . ILE A 1 392 ? 17.377 -34.761 0.967 1.00 95.44 392 ILE A N 1
ATOM 3033 C CA . ILE A 1 392 ? 17.068 -36.147 1.355 1.00 95.44 392 ILE A CA 1
ATOM 3034 C C . ILE A 1 392 ? 15.803 -36.667 0.652 1.00 95.44 392 ILE A C 1
ATOM 3036 O O . ILE A 1 392 ? 15.824 -37.772 0.112 1.00 95.44 392 ILE A O 1
ATOM 3040 N N . ASP A 1 393 ? 14.725 -35.879 0.592 1.00 95.81 393 ASP A N 1
ATOM 3041 C CA . ASP A 1 393 ? 13.490 -36.259 -0.116 1.00 95.81 393 ASP A CA 1
ATOM 3042 C C . ASP A 1 393 ? 13.735 -36.466 -1.622 1.00 95.81 393 ASP A C 1
ATOM 3044 O O . ASP A 1 393 ? 13.292 -37.461 -2.200 1.00 95.81 393 ASP A O 1
ATOM 3048 N N . ILE A 1 394 ? 14.510 -35.576 -2.252 1.00 95.94 394 ILE A N 1
ATOM 3049 C CA . ILE A 1 394 ? 14.932 -35.728 -3.650 1.00 95.94 394 ILE A CA 1
ATOM 3050 C C . ILE A 1 394 ? 15.727 -37.027 -3.823 1.00 95.94 394 ILE A C 1
ATOM 3052 O O . ILE A 1 394 ? 15.405 -37.817 -4.713 1.00 95.94 394 ILE A O 1
ATOM 3056 N N . THR A 1 395 ? 16.717 -37.285 -2.962 1.00 96.31 395 THR A N 1
ATOM 3057 C CA . THR A 1 395 ? 17.520 -38.515 -2.986 1.00 96.31 395 THR A CA 1
ATOM 3058 C C . THR A 1 395 ? 16.642 -39.760 -2.893 1.00 96.31 395 THR A C 1
ATOM 3060 O O . THR A 1 395 ? 16.787 -40.667 -3.711 1.00 96.31 395 THR A O 1
ATOM 3063 N N . ALA A 1 396 ? 15.683 -39.791 -1.964 1.00 96.88 396 ALA A N 1
ATOM 3064 C CA . ALA A 1 396 ? 14.783 -40.925 -1.771 1.00 96.88 396 ALA A CA 1
ATOM 3065 C C . ALA A 1 396 ? 13.844 -41.168 -2.966 1.00 96.88 396 ALA A C 1
ATOM 3067 O O . ALA A 1 396 ? 13.545 -42.315 -3.316 1.00 96.88 396 ALA A O 1
ATOM 3068 N N . ARG A 1 397 ? 13.373 -40.098 -3.621 1.00 96.12 397 ARG A N 1
ATOM 3069 C CA . ARG A 1 397 ? 12.542 -40.203 -4.832 1.00 96.12 397 ARG A CA 1
ATOM 3070 C C . ARG A 1 397 ? 13.345 -40.697 -6.024 1.00 96.12 397 ARG A C 1
ATOM 3072 O O . ARG A 1 397 ? 12.846 -41.529 -6.778 1.00 96.12 397 ARG A O 1
ATOM 3079 N N . VAL A 1 398 ? 14.571 -40.209 -6.199 1.00 96.69 398 VAL A N 1
ATOM 3080 C CA . VAL A 1 398 ? 15.440 -40.635 -7.303 1.00 96.69 398 VAL A CA 1
ATOM 3081 C C . VAL A 1 398 ? 15.877 -42.084 -7.111 1.00 96.69 398 VAL A C 1
ATOM 3083 O O . VAL A 1 398 ? 15.756 -42.869 -8.051 1.00 96.69 398 VAL A O 1
ATOM 3086 N N . SER A 1 399 ? 16.296 -42.472 -5.902 1.00 96.94 399 SER A N 1
ATOM 3087 C CA . SER A 1 399 ? 16.763 -43.835 -5.619 1.00 96.94 399 SER A CA 1
ATOM 3088 C C . SER A 1 399 ? 15.687 -44.889 -5.876 1.00 96.94 399 SER A C 1
ATOM 3090 O O . SER A 1 399 ? 15.981 -45.947 -6.426 1.00 96.94 399 SER A O 1
ATOM 3092 N N . ARG A 1 400 ? 14.416 -44.579 -5.597 1.00 94.88 400 ARG A N 1
ATOM 3093 C CA . ARG A 1 400 ? 13.288 -45.498 -5.824 1.00 94.88 400 ARG A CA 1
ATOM 3094 C C . ARG A 1 400 ? 12.568 -45.348 -7.162 1.00 94.88 400 ARG A C 1
ATOM 3096 O O . ARG A 1 400 ? 11.730 -46.184 -7.492 1.00 94.88 400 ARG A O 1
ATOM 3103 N N . GLY A 1 401 ? 12.831 -44.284 -7.918 1.00 93.31 401 GLY A N 1
ATOM 3104 C CA . GLY A 1 401 ? 12.002 -43.928 -9.076 1.00 93.31 401 GLY A CA 1
ATOM 3105 C C . GLY A 1 401 ? 10.603 -43.418 -8.693 1.00 93.31 401 GLY A C 1
ATOM 3106 O O . GLY A 1 401 ? 9.648 -43.559 -9.455 1.00 93.31 401 GLY A O 1
ATOM 3107 N N . GLY A 1 402 ? 10.461 -42.839 -7.499 1.00 91.38 402 GLY A N 1
ATOM 3108 C CA . GLY A 1 402 ? 9.202 -42.299 -6.990 1.00 91.38 402 GLY A CA 1
ATOM 3109 C C . GLY A 1 402 ? 8.727 -41.059 -7.751 1.00 91.38 402 GLY A C 1
ATOM 3110 O O . GLY A 1 402 ? 9.503 -40.382 -8.422 1.00 91.38 402 GLY A O 1
ATOM 3111 N N . CYS A 1 403 ? 7.438 -40.752 -7.629 1.00 92.56 403 CYS A N 1
ATOM 3112 C CA . CYS A 1 403 ? 6.832 -39.573 -8.246 1.00 92.56 403 CYS A CA 1
ATOM 3113 C C . CYS A 1 403 ? 7.288 -38.270 -7.563 1.00 92.56 403 CYS A C 1
ATOM 3115 O O . CYS A 1 403 ? 7.596 -38.259 -6.365 1.00 92.56 403 CYS A O 1
ATOM 3117 N N . TRP A 1 404 ? 7.267 -37.152 -8.290 1.00 94.06 404 TRP A N 1
ATOM 3118 C CA . TRP A 1 404 ? 7.515 -35.827 -7.709 1.00 94.06 404 TRP A CA 1
ATOM 3119 C C . TRP A 1 404 ? 6.280 -35.300 -6.954 1.00 94.06 404 TRP A C 1
ATOM 3121 O O . TRP A 1 404 ? 5.156 -35.656 -7.316 1.00 94.06 404 TRP A O 1
ATOM 3131 N N . PRO A 1 405 ? 6.440 -34.440 -5.926 1.00 89.56 405 PRO A N 1
ATOM 3132 C CA . PRO A 1 405 ? 5.314 -33.929 -5.131 1.00 89.56 405 PRO A CA 1
ATOM 3133 C C . PRO A 1 405 ? 4.238 -33.208 -5.950 1.00 89.56 405 PRO A C 1
ATOM 3135 O O . PRO A 1 405 ? 3.060 -33.248 -5.609 1.00 89.56 405 PRO A O 1
ATOM 3138 N N . ASP A 1 406 ? 4.641 -32.553 -7.036 1.00 90.38 406 ASP A N 1
ATOM 3139 C CA . ASP A 1 406 ? 3.765 -31.820 -7.948 1.00 90.38 406 ASP A CA 1
ATOM 3140 C C . ASP A 1 406 ? 3.337 -32.637 -9.173 1.00 90.38 406 ASP A C 1
ATOM 3142 O O . ASP A 1 406 ? 2.585 -32.148 -10.015 1.00 90.38 406 ASP A O 1
ATOM 3146 N N . ASN A 1 407 ? 3.789 -33.887 -9.273 1.00 83.50 407 ASN A N 1
ATOM 3147 C CA . ASN A 1 407 ? 3.387 -34.805 -10.324 1.00 83.50 407 ASN A CA 1
ATOM 3148 C C . ASN A 1 407 ? 3.362 -36.243 -9.801 1.00 83.50 407 ASN A C 1
ATOM 3150 O O . ASN A 1 407 ? 4.240 -37.056 -10.086 1.00 83.50 407 ASN A O 1
ATOM 3154 N N . THR A 1 408 ? 2.328 -36.548 -9.019 1.00 83.12 408 THR A N 1
ATOM 3155 C CA . THR A 1 408 ? 2.170 -37.822 -8.305 1.00 83.12 408 THR A CA 1
ATOM 3156 C C . THR A 1 408 ? 1.785 -39.001 -9.203 1.00 83.12 408 THR A C 1
ATOM 3158 O O . THR A 1 408 ? 1.780 -40.139 -8.739 1.00 83.12 408 THR A O 1
ATOM 3161 N N . LEU A 1 409 ? 1.475 -38.751 -10.479 1.00 78.38 409 LEU A N 1
ATOM 3162 C CA . LEU A 1 409 ? 0.996 -39.760 -11.430 1.00 78.38 409 LEU A CA 1
ATOM 3163 C C . LEU A 1 409 ? 2.085 -40.277 -12.376 1.00 78.38 409 LEU A C 1
ATOM 3165 O O . LEU A 1 409 ? 1.869 -41.283 -13.049 1.00 78.38 409 LEU A O 1
ATOM 3169 N N . LEU A 1 410 ? 3.237 -39.607 -12.440 1.00 76.75 410 LEU A N 1
ATOM 3170 C CA . LEU A 1 410 ? 4.358 -40.005 -13.286 1.00 76.75 410 LEU A CA 1
ATOM 3171 C C . LEU A 1 410 ? 5.546 -40.406 -12.414 1.00 76.75 410 LEU A C 1
ATOM 3173 O O . LEU A 1 410 ? 6.238 -39.556 -11.850 1.00 76.75 410 LEU A O 1
ATOM 3177 N N . SER A 1 411 ? 5.781 -41.713 -12.322 1.00 78.00 411 SER A N 1
ATOM 3178 C CA . SER A 1 411 ? 7.018 -42.247 -11.764 1.00 78.00 411 SER A CA 1
ATOM 3179 C C . SER A 1 411 ? 8.180 -42.023 -12.730 1.00 78.00 411 SER A C 1
ATOM 3181 O O . SER A 1 411 ? 8.010 -41.914 -13.947 1.00 78.00 411 SER A O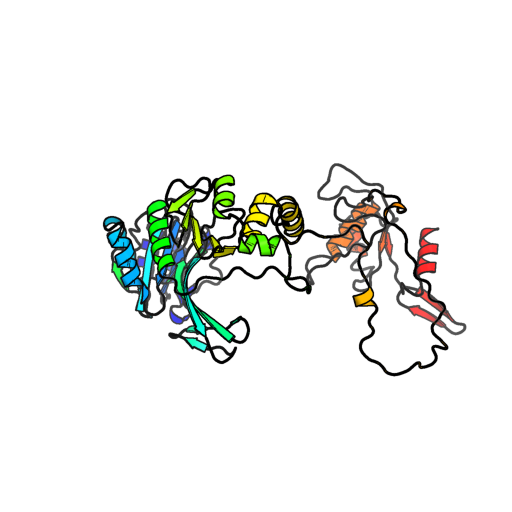 1
ATOM 3183 N N . GLN A 1 412 ? 9.380 -41.948 -12.170 1.00 85.81 412 GLN A N 1
ATOM 3184 C CA . GLN A 1 412 ? 10.618 -41.768 -12.921 1.00 85.81 412 GLN A CA 1
ATOM 3185 C C . GLN A 1 412 ? 11.452 -43.047 -12.889 1.00 85.81 412 GLN A C 1
ATOM 3187 O O . GLN A 1 412 ? 11.196 -43.966 -12.113 1.00 85.81 412 GLN A O 1
ATOM 3192 N N . ARG A 1 413 ? 12.474 -43.131 -13.743 1.00 87.56 413 ARG A N 1
ATOM 3193 C CA . ARG A 1 413 ? 13.422 -44.249 -13.669 1.00 87.56 413 ARG A CA 1
ATOM 3194 C C . ARG A 1 413 ? 14.245 -44.101 -12.388 1.00 87.56 413 ARG A C 1
ATOM 3196 O O . ARG A 1 413 ? 14.774 -43.024 -12.133 1.00 87.56 413 ARG A O 1
ATOM 3203 N N . ALA A 1 414 ? 14.351 -45.178 -11.611 1.00 93.19 414 ALA A N 1
ATOM 3204 C CA . ALA A 1 414 ? 15.229 -45.218 -10.447 1.00 93.19 414 ALA A CA 1
ATOM 3205 C C . ALA A 1 414 ? 16.684 -44.947 -10.862 1.00 93.19 414 ALA A C 1
ATOM 3207 O O . ALA A 1 414 ? 17.159 -45.504 -11.858 1.00 93.19 414 ALA A O 1
ATOM 3208 N N . GLY A 1 415 ? 17.375 -44.103 -10.101 1.00 92.50 415 GLY A N 1
ATOM 3209 C CA . GLY A 1 415 ? 18.750 -43.679 -10.358 1.00 92.50 415 GLY A CA 1
ATOM 3210 C C . GLY A 1 415 ? 19.642 -43.858 -9.135 1.00 92.50 415 GLY A C 1
ATOM 3211 O O . GLY A 1 415 ? 19.154 -43.929 -8.012 1.00 92.50 415 GLY A O 1
ATOM 3212 N N . THR A 1 416 ? 20.949 -43.950 -9.358 1.00 93.75 416 THR A N 1
ATOM 3213 C CA . THR A 1 416 ? 21.941 -43.913 -8.277 1.00 93.75 416 THR A CA 1
ATOM 3214 C C . THR A 1 416 ? 22.228 -42.459 -7.915 1.00 93.75 416 THR A C 1
ATOM 3216 O O . THR A 1 416 ? 22.403 -41.624 -8.803 1.00 93.75 416 THR A O 1
ATOM 3219 N N . VAL A 1 417 ? 22.260 -42.147 -6.621 1.00 94.75 417 VAL A N 1
ATOM 3220 C CA . VAL A 1 417 ? 22.543 -40.811 -6.092 1.00 94.75 417 VAL A CA 1
ATOM 3221 C C . VAL A 1 417 ? 23.877 -40.846 -5.365 1.00 94.75 417 VAL A C 1
ATOM 3223 O O . VAL A 1 417 ? 24.041 -41.593 -4.404 1.00 94.75 417 VAL A O 1
ATOM 3226 N N . ILE A 1 418 ? 24.818 -40.013 -5.808 1.00 93.69 418 ILE A N 1
ATOM 3227 C CA . ILE A 1 418 ? 26.070 -39.780 -5.089 1.00 93.69 418 ILE A CA 1
ATOM 3228 C C . ILE A 1 418 ? 25.899 -38.524 -4.244 1.00 93.69 418 ILE A C 1
ATOM 3230 O O . ILE A 1 418 ? 25.621 -37.444 -4.769 1.00 93.69 418 ILE A O 1
ATOM 3234 N N . MET A 1 419 ? 26.058 -38.668 -2.935 1.00 91.75 419 MET A N 1
ATOM 3235 C CA . MET A 1 419 ? 25.893 -37.595 -1.971 1.00 91.75 419 MET A CA 1
ATOM 3236 C C . MET A 1 419 ? 27.251 -37.176 -1.413 1.00 91.75 419 MET A C 1
ATOM 3238 O O . MET A 1 419 ? 28.026 -37.994 -0.920 1.00 91.75 419 MET A O 1
ATOM 3242 N N . PHE A 1 420 ? 27.514 -35.874 -1.471 1.00 89.12 420 PHE A N 1
ATOM 3243 C CA . PHE A 1 420 ? 28.627 -35.242 -0.777 1.00 89.12 420 PHE A CA 1
ATOM 3244 C C . PHE A 1 420 ? 28.076 -34.513 0.435 1.00 89.12 420 PHE A C 1
ATOM 3246 O O . PHE A 1 420 ? 27.131 -33.731 0.324 1.00 89.12 420 PHE A O 1
ATOM 3253 N N . ASN A 1 421 ? 28.679 -34.766 1.584 1.00 82.44 421 ASN A N 1
ATOM 3254 C CA . ASN A 1 421 ? 28.306 -34.149 2.838 1.00 82.44 421 ASN A CA 1
ATOM 3255 C C . ASN A 1 421 ? 29.577 -33.722 3.583 1.00 82.44 421 ASN A C 1
ATOM 3257 O O . ASN A 1 421 ? 30.581 -34.428 3.558 1.00 82.44 421 ASN A O 1
ATOM 3261 N N . ALA A 1 422 ? 29.519 -32.554 4.217 1.00 72.88 422 ALA A N 1
ATOM 3262 C CA . ALA A 1 422 ? 30.591 -32.014 5.048 1.00 72.88 422 ALA A CA 1
ATOM 3263 C C . ALA A 1 422 ? 30.083 -31.454 6.391 1.00 72.88 422 ALA A C 1
ATOM 3265 O O . ALA A 1 422 ? 30.884 -30.909 7.147 1.00 72.88 422 ALA A O 1
ATOM 3266 N N . GLU A 1 423 ? 28.775 -31.537 6.666 1.00 78.12 423 GLU A N 1
ATOM 3267 C CA . GLU A 1 423 ? 28.133 -30.878 7.815 1.00 78.12 423 GLU A CA 1
ATOM 3268 C C . GLU A 1 423 ? 27.544 -31.874 8.820 1.00 78.12 423 GLU A C 1
ATOM 3270 O O . GLU A 1 423 ? 27.756 -31.713 10.019 1.00 78.12 423 GLU A O 1
ATOM 3275 N N . ASP A 1 424 ? 26.813 -32.881 8.338 1.00 85.12 424 ASP A N 1
ATOM 3276 C CA . ASP A 1 424 ? 26.054 -33.828 9.163 1.00 85.12 424 ASP A CA 1
ATOM 3277 C C . ASP A 1 424 ? 26.813 -35.165 9.312 1.00 85.12 424 ASP A C 1
ATOM 3279 O O . ASP A 1 424 ? 27.623 -35.522 8.463 1.00 85.12 424 ASP A O 1
ATOM 3283 N N . ASP A 1 425 ? 26.563 -35.939 10.364 1.00 88.38 425 ASP A N 1
ATOM 3284 C CA . ASP A 1 425 ? 27.147 -3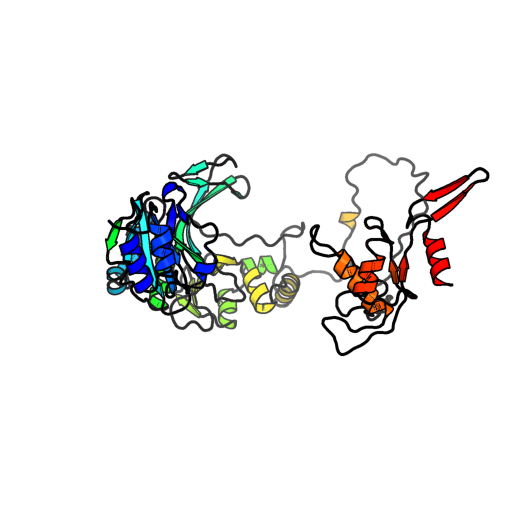7.281 10.529 1.00 88.38 425 ASP A CA 1
ATOM 3285 C C . ASP A 1 425 ? 26.364 -38.333 9.713 1.00 88.38 425 ASP A C 1
ATOM 3287 O O . ASP A 1 425 ? 25.143 -38.220 9.522 1.00 88.38 425 ASP A O 1
ATOM 3291 N N . LEU A 1 426 ? 27.054 -39.339 9.161 1.00 89.19 426 LEU A N 1
ATOM 3292 C CA . LEU A 1 426 ? 26.407 -40.328 8.296 1.00 89.19 426 LEU A CA 1
ATOM 3293 C C . LEU A 1 426 ? 25.529 -41.280 9.114 1.00 89.19 426 LEU A C 1
ATOM 3295 O O . LEU A 1 426 ? 24.387 -41.545 8.733 1.00 89.19 426 LEU A O 1
ATOM 3299 N N . GLU A 1 427 ? 26.049 -41.774 10.228 1.00 92.44 427 GLU A N 1
ATOM 3300 C CA . GLU A 1 427 ? 25.451 -42.816 11.045 1.00 92.44 427 GLU A CA 1
ATOM 3301 C C . GLU A 1 427 ? 24.263 -42.313 11.863 1.00 92.44 427 GLU A C 1
ATOM 3303 O O . GLU A 1 427 ? 23.240 -42.999 11.926 1.00 92.44 427 GLU A O 1
ATOM 3308 N N . ASP A 1 428 ? 24.371 -41.136 12.483 1.00 92.12 428 ASP A N 1
ATOM 3309 C CA . ASP A 1 428 ? 23.333 -40.635 13.393 1.00 92.12 428 ASP A CA 1
ATOM 3310 C C . ASP A 1 428 ? 22.341 -39.648 12.756 1.00 92.12 428 ASP A C 1
ATOM 3312 O O . ASP A 1 428 ? 21.248 -39.439 13.294 1.00 92.12 428 ASP A O 1
ATOM 3316 N N . THR A 1 429 ? 22.682 -39.078 11.594 1.00 91.69 429 THR A N 1
ATOM 3317 C CA . THR A 1 429 ? 21.898 -37.999 10.985 1.00 91.69 429 THR A CA 1
ATOM 3318 C C . THR A 1 429 ? 21.434 -38.325 9.569 1.00 91.69 429 THR A C 1
ATOM 3320 O O . THR A 1 429 ? 20.229 -38.304 9.307 1.00 91.69 429 THR A O 1
ATOM 3323 N N . ILE A 1 430 ? 22.339 -38.615 8.633 1.00 92.44 430 ILE A N 1
ATOM 3324 C CA . ILE A 1 430 ? 21.962 -38.812 7.222 1.00 92.44 430 ILE A CA 1
ATOM 3325 C C . ILE A 1 430 ? 21.247 -40.146 7.022 1.00 92.44 430 ILE A C 1
ATOM 3327 O O . ILE A 1 430 ? 20.168 -40.163 6.429 1.00 92.44 430 ILE A O 1
ATOM 3331 N N . SER A 1 431 ? 21.813 -41.240 7.535 1.00 93.75 431 SER A N 1
ATOM 3332 C CA . SER A 1 431 ? 21.259 -42.585 7.371 1.00 93.75 431 SER A CA 1
ATOM 3333 C C . SER A 1 431 ? 19.840 -42.703 7.960 1.00 93.75 431 SER A C 1
ATOM 3335 O O . SER A 1 431 ? 18.920 -43.020 7.203 1.00 93.75 431 SER A O 1
ATOM 3337 N N . PRO A 1 432 ? 19.560 -42.278 9.215 1.00 95.75 432 PRO A N 1
ATOM 3338 C CA . PRO A 1 432 ? 18.196 -42.315 9.752 1.00 95.75 432 PRO A CA 1
ATOM 3339 C C . PRO A 1 432 ? 17.200 -41.433 8.983 1.00 95.75 432 PRO A C 1
ATOM 3341 O O . PRO A 1 432 ? 16.011 -41.749 8.913 1.00 95.75 432 PRO A O 1
ATOM 3344 N N . ARG A 1 433 ? 17.654 -40.315 8.395 1.00 96.06 433 ARG A N 1
ATOM 3345 C CA . ARG A 1 433 ? 16.804 -39.452 7.555 1.00 96.06 433 ARG A CA 1
ATOM 3346 C C . ARG A 1 433 ? 16.489 -40.103 6.207 1.00 96.06 433 ARG A C 1
ATOM 3348 O O . ARG A 1 433 ? 15.366 -39.950 5.730 1.00 96.06 433 ARG A O 1
ATOM 3355 N N . LEU A 1 434 ? 17.443 -40.817 5.604 1.00 96.06 434 LEU A N 1
ATOM 3356 C CA . LEU A 1 434 ? 17.218 -41.603 4.387 1.00 96.06 434 LEU A CA 1
ATOM 3357 C C . LEU A 1 434 ? 16.227 -42.742 4.645 1.00 96.06 434 LEU A C 1
ATOM 3359 O O . LEU A 1 434 ? 15.295 -42.898 3.858 1.00 96.06 434 LEU A O 1
ATOM 3363 N N . ASP A 1 435 ? 16.363 -43.451 5.769 1.00 96.00 435 ASP A N 1
ATOM 3364 C CA . ASP A 1 435 ? 15.415 -44.486 6.202 1.00 96.00 435 ASP A CA 1
ATOM 3365 C C . ASP A 1 435 ? 14.010 -43.912 6.407 1.00 96.00 435 ASP A C 1
ATOM 3367 O O . ASP A 1 435 ? 13.026 -44.457 5.907 1.00 96.00 435 ASP A O 1
ATOM 3371 N N . ALA A 1 436 ? 13.905 -42.769 7.092 1.00 96.31 436 ALA A N 1
ATOM 3372 C CA . ALA A 1 436 ? 12.629 -42.091 7.321 1.00 96.31 436 ALA A CA 1
ATOM 3373 C C . ALA A 1 436 ? 11.981 -41.579 6.022 1.00 96.31 436 ALA A C 1
ATOM 3375 O O . ALA A 1 436 ? 10.756 -41.527 5.923 1.00 96.31 436 ALA A O 1
ATOM 3376 N N . ALA A 1 437 ? 12.788 -41.210 5.024 1.00 96.06 437 ALA A N 1
ATOM 3377 C CA . ALA A 1 437 ? 12.331 -40.874 3.675 1.00 96.06 437 ALA A CA 1
ATOM 3378 C C . ALA A 1 437 ? 12.115 -42.117 2.786 1.00 96.06 437 ALA A C 1
ATOM 3380 O O . ALA A 1 437 ? 11.712 -41.989 1.623 1.00 96.06 437 ALA A O 1
ATOM 3381 N N . GLU A 1 438 ? 12.368 -43.307 3.339 1.00 95.94 438 GLU A N 1
ATOM 3382 C CA . GLU A 1 438 ? 12.276 -44.618 2.707 1.00 95.94 438 GLU A CA 1
ATOM 3383 C C . GLU A 1 438 ? 13.152 -44.743 1.445 1.00 95.94 438 GLU A C 1
ATOM 3385 O O . GLU A 1 438 ? 12.728 -45.342 0.462 1.00 95.94 438 GLU A O 1
ATOM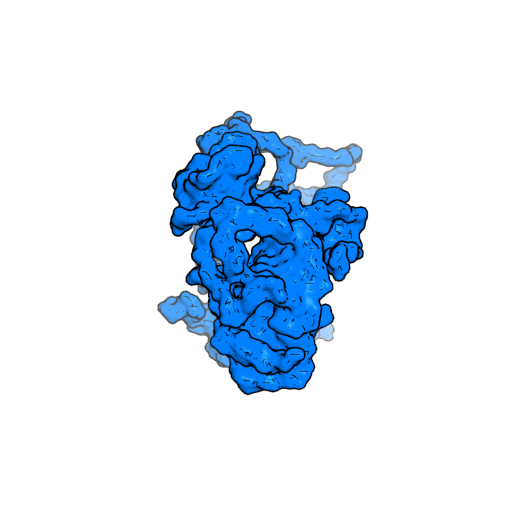 3390 N N . ALA A 1 439 ? 14.345 -44.146 1.408 1.00 96.88 439 ALA A N 1
ATOM 3391 C CA . ALA A 1 439 ? 15.250 -44.253 0.260 1.00 96.88 439 ALA A CA 1
ATOM 3392 C C . ALA A 1 439 ? 15.670 -45.716 -0.031 1.00 96.88 439 ALA A C 1
ATOM 3394 O O . ALA A 1 439 ? 15.794 -46.522 0.884 1.00 96.88 439 ALA A O 1
ATOM 3395 N N . ASP A 1 440 ? 15.937 -46.059 -1.303 1.00 96.19 440 ASP A N 1
ATOM 3396 C CA . ASP A 1 440 ? 16.657 -47.304 -1.641 1.00 96.19 440 ASP A CA 1
ATOM 3397 C C . ASP A 1 440 ? 18.157 -47.081 -1.402 1.00 96.19 440 ASP A C 1
ATOM 3399 O O . ASP A 1 440 ? 18.863 -46.558 -2.267 1.00 96.19 440 ASP A O 1
ATOM 3403 N N . ASP A 1 441 ? 18.619 -47.421 -0.201 1.00 92.25 441 ASP A N 1
ATOM 3404 C CA . ASP A 1 441 ? 19.993 -47.245 0.287 1.00 92.25 441 ASP A CA 1
ATOM 3405 C C . ASP A 1 441 ? 21.058 -47.887 -0.619 1.00 92.25 441 ASP A C 1
ATOM 3407 O O . ASP A 1 441 ? 22.119 -47.307 -0.832 1.00 92.25 441 ASP A O 1
ATOM 3411 N N . ARG A 1 442 ? 20.748 -49.007 -1.283 1.00 93.81 442 ARG A N 1
ATOM 3412 C CA . ARG A 1 442 ? 21.623 -49.670 -2.277 1.00 93.81 442 ARG A CA 1
ATOM 3413 C C . ARG A 1 442 ? 21.954 -48.792 -3.487 1.00 93.81 442 ARG A C 1
ATOM 3415 O O . ARG A 1 442 ? 22.833 -49.137 -4.274 1.00 93.81 442 ARG A O 1
ATOM 3422 N N . ARG A 1 443 ? 21.208 -47.704 -3.688 1.00 94.38 443 ARG A N 1
ATOM 3423 C CA . ARG A 1 443 ? 21.393 -46.722 -4.764 1.00 94.38 443 ARG A CA 1
ATOM 3424 C C . ARG A 1 443 ? 21.882 -45.374 -4.244 1.00 94.38 443 ARG A C 1
ATOM 3426 O O . ARG A 1 443 ? 21.936 -44.427 -5.025 1.00 94.38 443 ARG A O 1
ATOM 3433 N N . VAL A 1 444 ? 22.227 -45.263 -2.965 1.00 94.94 444 VAL A N 1
ATOM 3434 C CA . VAL A 1 444 ? 22.771 -44.040 -2.373 1.00 94.94 444 VAL A CA 1
ATOM 3435 C C . VAL A 1 444 ? 24.221 -44.290 -1.979 1.00 94.94 444 VAL A C 1
ATOM 3437 O O . VAL A 1 444 ? 24.511 -45.146 -1.154 1.00 94.94 444 VAL A O 1
ATOM 3440 N N . ILE A 1 445 ? 25.139 -43.536 -2.577 1.00 93.62 445 ILE A N 1
ATOM 3441 C CA . ILE A 1 445 ? 26.573 -43.630 -2.299 1.00 93.62 445 ILE A CA 1
ATOM 3442 C C . ILE A 1 445 ? 27.006 -42.327 -1.637 1.00 93.62 445 ILE A C 1
ATOM 3444 O O . ILE A 1 445 ? 26.865 -41.258 -2.230 1.00 93.62 445 ILE A O 1
ATOM 3448 N N . VAL A 1 446 ? 27.533 -42.395 -0.417 1.00 91.69 446 VAL A N 1
ATOM 3449 C CA . VAL A 1 446 ? 28.036 -41.216 0.301 1.00 91.69 446 VAL A CA 1
ATOM 3450 C C . VAL A 1 446 ? 29.551 -41.155 0.158 1.00 91.69 446 VAL A C 1
ATOM 3452 O O . VAL A 1 446 ? 30.250 -42.119 0.457 1.00 91.69 446 VAL A O 1
ATOM 3455 N N . VAL A 1 447 ? 30.070 -40.024 -0.321 1.00 90.19 447 VAL A N 1
ATOM 3456 C CA . VAL A 1 447 ? 31.517 -39.817 -0.454 1.00 90.19 447 VAL A CA 1
ATOM 3457 C C . VAL A 1 447 ? 32.062 -39.227 0.841 1.00 90.19 447 VAL A C 1
ATOM 3459 O O . VAL A 1 447 ? 31.884 -38.043 1.115 1.00 90.19 447 VAL A O 1
ATOM 3462 N N . GLU A 1 448 ? 32.760 -40.053 1.617 1.00 85.38 448 GLU A N 1
ATOM 3463 C CA . GLU A 1 448 ? 33.326 -39.675 2.923 1.00 85.38 448 GLU A CA 1
ATOM 3464 C C . GLU A 1 448 ? 34.694 -38.975 2.812 1.00 85.38 448 GLU A C 1
ATOM 3466 O O . GLU A 1 448 ? 35.132 -38.269 3.719 1.00 85.38 448 GLU A O 1
ATOM 3471 N N . GLY A 1 449 ? 35.388 -39.137 1.681 1.00 87.56 449 GLY A N 1
ATOM 3472 C CA . GLY A 1 449 ? 36.686 -38.516 1.435 1.00 87.56 449 GLY A CA 1
ATOM 3473 C C . GLY A 1 449 ? 37.569 -39.330 0.497 1.00 87.56 449 GLY A C 1
ATOM 3474 O O . GLY A 1 449 ? 37.100 -40.163 -0.274 1.00 87.56 449 GLY A O 1
ATOM 3475 N N . VAL A 1 450 ? 38.873 -39.068 0.554 1.00 86.38 450 VAL A N 1
ATOM 3476 C CA . VAL A 1 450 ? 39.898 -39.759 -0.233 1.00 86.38 450 VAL A CA 1
ATOM 3477 C C . VAL A 1 450 ? 41.005 -40.244 0.700 1.00 86.38 450 VAL A C 1
ATOM 3479 O O . VAL A 1 450 ? 41.589 -39.455 1.447 1.00 86.38 450 VAL A O 1
ATOM 3482 N N . GLU A 1 451 ? 41.328 -41.539 0.638 1.00 85.38 451 GLU A N 1
ATOM 3483 C CA . GLU A 1 451 ? 42.521 -42.102 1.283 1.00 85.38 451 GLU A CA 1
ATOM 3484 C C . GLU A 1 451 ? 43.729 -41.946 0.348 1.00 85.38 451 GLU A C 1
ATOM 3486 O O . GLU A 1 451 ? 43.766 -42.490 -0.756 1.00 85.38 451 GLU A O 1
ATOM 3491 N N . ALA A 1 452 ? 44.755 -41.236 0.811 1.00 78.94 452 ALA A N 1
ATOM 3492 C CA . ALA A 1 452 ? 46.068 -41.214 0.187 1.00 78.94 452 ALA A CA 1
ATOM 3493 C C . ALA A 1 452 ? 47.025 -42.126 0.963 1.00 78.94 452 ALA A C 1
ATOM 3495 O O . ALA A 1 452 ? 47.153 -42.036 2.188 1.00 78.94 452 ALA A O 1
ATOM 3496 N N . ARG A 1 453 ? 47.740 -42.994 0.243 1.00 75.44 453 ARG A N 1
ATOM 3497 C CA . ARG A 1 453 ? 48.816 -43.808 0.816 1.00 75.44 453 ARG A CA 1
ATOM 3498 C C . ARG A 1 453 ? 50.163 -43.161 0.533 1.00 75.44 453 ARG A C 1
ATOM 3500 O O . ARG A 1 453 ? 50.515 -42.946 -0.621 1.00 75.44 453 ARG A O 1
ATOM 3507 N N . SER A 1 454 ? 50.919 -42.897 1.592 1.00 67.12 454 SER A N 1
ATOM 3508 C CA . SER A 1 454 ? 52.356 -42.625 1.513 1.00 67.12 454 SER A CA 1
ATOM 3509 C C . SER A 1 454 ? 53.135 -43.825 2.057 1.00 67.12 454 SER A C 1
ATOM 3511 O O . SER A 1 454 ? 52.582 -44.632 2.804 1.00 67.12 454 SER A O 1
ATOM 3513 N N . GLU A 1 455 ? 54.432 -43.918 1.751 1.00 67.50 455 GLU A N 1
ATOM 3514 C CA . GLU A 1 455 ? 55.320 -44.979 2.263 1.00 67.50 455 GLU A CA 1
ATOM 3515 C C . GLU A 1 455 ? 55.356 -45.076 3.803 1.00 67.50 455 GLU A C 1
ATOM 3517 O O . GLU A 1 455 ? 55.789 -46.093 4.339 1.00 67.50 455 GLU A O 1
ATOM 3522 N N . LYS A 1 456 ? 54.908 -44.038 4.528 1.00 59.62 456 LYS A N 1
ATOM 3523 C CA . LYS A 1 456 ? 54.985 -43.956 5.998 1.00 59.62 456 LYS A CA 1
ATOM 3524 C C . LYS A 1 456 ? 53.637 -43.815 6.715 1.00 59.62 456 LYS A C 1
ATOM 3526 O O . LYS A 1 456 ? 53.608 -43.974 7.931 1.00 59.62 456 LYS A O 1
ATOM 3531 N N . ALA A 1 457 ? 52.539 -43.522 6.011 1.00 60.88 457 ALA A N 1
ATOM 3532 C CA . ALA A 1 457 ? 51.217 -43.343 6.622 1.00 60.88 457 ALA A CA 1
ATOM 3533 C C . ALA A 1 457 ? 50.065 -43.393 5.603 1.00 60.88 457 ALA A C 1
ATOM 3535 O O . ALA A 1 457 ? 50.227 -42.998 4.442 1.00 60.88 457 ALA A O 1
ATOM 3536 N N . ARG A 1 458 ? 48.885 -43.804 6.085 1.00 74.12 458 ARG A N 1
ATOM 3537 C CA . ARG A 1 458 ? 47.583 -43.557 5.449 1.00 74.12 458 ARG A CA 1
ATOM 3538 C C . ARG A 1 458 ? 47.056 -42.205 5.919 1.00 74.12 458 ARG A C 1
ATOM 3540 O O . ARG A 1 458 ? 46.992 -41.974 7.123 1.00 74.12 458 ARG A O 1
ATOM 3547 N N . ILE A 1 459 ? 46.699 -41.331 4.985 1.00 75.88 459 ILE A N 1
ATOM 3548 C CA . ILE A 1 459 ? 46.114 -40.020 5.277 1.00 75.88 459 ILE A CA 1
ATOM 3549 C C . ILE A 1 459 ? 44.739 -39.972 4.621 1.00 75.88 459 ILE A C 1
ATOM 3551 O O . ILE A 1 459 ? 44.636 -40.092 3.401 1.00 75.88 459 ILE A O 1
ATOM 3555 N N . GLN A 1 460 ? 43.695 -39.792 5.426 1.00 81.44 460 GLN A N 1
ATOM 3556 C CA . GLN A 1 460 ? 42.362 -39.460 4.933 1.00 81.44 460 GLN A CA 1
ATOM 3557 C C . GLN A 1 460 ? 42.230 -37.942 4.822 1.00 81.44 460 GLN A C 1
ATOM 3559 O O . GLN A 1 460 ? 42.656 -37.204 5.712 1.00 81.44 460 GLN A O 1
ATOM 3564 N N . ARG A 1 461 ? 41.662 -37.476 3.713 1.00 86.69 461 ARG A N 1
ATOM 3565 C CA . ARG A 1 461 ? 41.349 -36.062 3.487 1.00 86.69 461 ARG A CA 1
ATOM 3566 C C . ARG A 1 461 ? 39.992 -35.913 2.813 1.00 86.69 461 ARG A C 1
ATOM 3568 O O . ARG A 1 461 ? 39.520 -36.843 2.163 1.00 86.69 461 ARG A O 1
ATOM 3575 N N . SER A 1 462 ? 39.410 -34.721 2.900 1.00 85.44 462 SER A N 1
ATOM 3576 C CA . SER A 1 462 ? 38.191 -34.378 2.166 1.00 85.44 462 SER A CA 1
ATOM 3577 C C . SER A 1 462 ? 38.398 -34.464 0.648 1.00 85.44 462 SER A C 1
ATOM 3579 O O . SER A 1 462 ? 39.512 -34.280 0.137 1.00 85.44 462 SER A O 1
ATOM 3581 N N . PHE A 1 463 ? 37.311 -34.748 -0.067 1.00 87.25 463 PHE A N 1
ATOM 3582 C CA . PHE A 1 463 ? 37.281 -34.798 -1.526 1.00 87.25 463 PHE A CA 1
ATOM 3583 C C . PHE A 1 463 ? 37.467 -33.398 -2.132 1.00 87.25 463 PHE A C 1
ATOM 3585 O O . PHE A 1 463 ? 36.861 -32.434 -1.666 1.00 87.25 463 PHE A O 1
ATOM 3592 N N . SER A 1 464 ? 38.277 -33.284 -3.188 1.00 87.12 464 SER A N 1
ATOM 3593 C CA . SER A 1 464 ? 38.448 -32.044 -3.950 1.00 87.12 464 SER A CA 1
ATOM 3594 C C . SER A 1 464 ? 37.948 -32.221 -5.380 1.00 87.12 464 SER A C 1
ATOM 3596 O O . SER A 1 464 ? 38.462 -33.060 -6.116 1.00 87.12 464 SER A O 1
ATOM 3598 N N . LEU A 1 465 ? 37.003 -31.376 -5.807 1.00 83.75 465 LEU A N 1
ATOM 3599 C CA . LEU A 1 465 ? 36.522 -31.356 -7.196 1.00 83.75 465 LEU A CA 1
ATOM 3600 C C . LEU A 1 465 ? 37.648 -31.089 -8.208 1.00 83.75 465 LEU A C 1
ATOM 3602 O O . LEU A 1 465 ? 37.559 -31.551 -9.339 1.00 83.75 465 LEU A O 1
ATOM 3606 N N . GLU A 1 466 ? 38.705 -30.374 -7.815 1.00 84.62 466 GLU A N 1
ATOM 3607 C CA . GLU A 1 466 ? 39.844 -30.072 -8.691 1.00 84.62 466 GLU A CA 1
ATOM 3608 C C . GLU A 1 466 ? 40.782 -31.277 -8.858 1.00 84.62 466 GLU A C 1
ATOM 3610 O O . GLU A 1 466 ? 41.250 -31.553 -9.960 1.00 84.62 466 GLU A O 1
ATOM 3615 N N . ALA A 1 467 ? 41.056 -32.009 -7.774 1.00 86.31 467 ALA A N 1
ATOM 3616 C CA . ALA A 1 467 ? 42.094 -33.044 -7.759 1.00 86.31 467 ALA A CA 1
ATOM 3617 C C . ALA A 1 467 ? 41.560 -34.479 -7.909 1.00 86.31 467 ALA A C 1
ATOM 3619 O O . ALA A 1 467 ? 42.321 -35.384 -8.267 1.00 86.31 467 ALA A O 1
ATOM 3620 N N . ASP A 1 468 ? 40.282 -34.712 -7.598 1.00 89.44 468 ASP A N 1
ATOM 3621 C CA . ASP A 1 468 ? 39.720 -36.057 -7.424 1.00 89.44 468 ASP A CA 1
ATOM 3622 C C . ASP A 1 468 ? 38.579 -36.399 -8.378 1.00 89.44 468 ASP A C 1
ATOM 3624 O O . ASP A 1 468 ? 38.079 -37.521 -8.324 1.00 89.44 468 ASP A O 1
ATOM 3628 N N . LEU A 1 469 ? 38.206 -35.499 -9.293 1.00 87.44 469 LEU A N 1
ATOM 3629 C CA . LEU A 1 469 ? 37.180 -35.780 -10.302 1.00 87.44 469 LEU A CA 1
ATOM 3630 C C . LEU A 1 469 ? 37.428 -37.094 -11.078 1.00 87.44 469 LEU A C 1
ATOM 3632 O O . LEU A 1 469 ? 36.483 -37.870 -11.197 1.00 87.44 469 LEU A O 1
ATOM 3636 N N . PRO A 1 470 ? 38.673 -37.446 -11.481 1.00 87.81 470 PRO A N 1
ATOM 3637 C CA . PRO A 1 470 ? 38.934 -38.733 -12.138 1.00 87.81 470 PRO A CA 1
ATOM 3638 C C . PRO A 1 470 ? 38.632 -39.967 -11.268 1.00 87.81 470 PRO A C 1
ATOM 3640 O O . PRO A 1 470 ? 38.375 -41.047 -11.788 1.00 87.81 470 PRO A O 1
ATOM 3643 N N . ARG A 1 471 ? 38.672 -39.844 -9.932 1.00 86.56 471 ARG A N 1
ATOM 3644 C CA . ARG A 1 471 ? 38.317 -40.943 -9.012 1.00 86.56 471 ARG A CA 1
ATOM 3645 C C . ARG A 1 471 ? 36.806 -41.120 -8.919 1.00 86.56 471 ARG A C 1
ATOM 3647 O O . ARG A 1 471 ? 36.338 -42.243 -8.780 1.00 86.56 471 ARG A O 1
ATOM 3654 N N . LEU A 1 472 ? 36.065 -40.014 -9.001 1.00 86.31 472 LEU A N 1
ATOM 3655 C CA . LEU A 1 472 ? 34.608 -40.038 -9.059 1.00 86.31 472 LEU A CA 1
ATOM 3656 C C . LEU A 1 472 ? 34.111 -40.652 -10.374 1.00 86.31 472 LEU A C 1
ATOM 3658 O O . LEU A 1 472 ? 33.140 -41.394 -10.347 1.00 86.31 472 LEU A O 1
ATOM 3662 N N . GLU A 1 473 ? 34.792 -40.394 -11.496 1.00 83.06 473 GLU A N 1
ATOM 3663 C CA . GLU A 1 473 ? 34.508 -41.073 -12.771 1.00 83.06 473 GLU A CA 1
ATOM 3664 C C . GLU A 1 473 ? 34.674 -42.594 -12.643 1.00 83.06 473 GLU A C 1
ATOM 3666 O O . GLU A 1 473 ? 33.768 -43.330 -13.014 1.00 83.06 473 GLU A O 1
ATOM 3671 N N . GLY A 1 474 ? 35.756 -43.066 -12.013 1.00 81.56 474 GLY A N 1
ATOM 3672 C CA . GLY A 1 474 ? 35.953 -44.501 -11.770 1.00 81.56 474 GLY A CA 1
ATOM 3673 C C . GLY A 1 474 ? 34.849 -45.150 -10.926 1.00 81.56 474 GLY A C 1
ATOM 3674 O O . GLY A 1 474 ? 34.475 -46.283 -11.195 1.00 81.56 474 GLY A O 1
ATOM 3675 N N . LEU A 1 475 ? 34.284 -44.424 -9.955 1.00 82.00 475 LEU A N 1
ATOM 3676 C CA . LEU A 1 475 ? 33.152 -44.894 -9.143 1.00 82.00 475 LEU A CA 1
ATOM 3677 C C . LEU A 1 475 ? 31.845 -45.014 -9.949 1.00 82.00 475 LEU A C 1
ATOM 3679 O O . LEU A 1 475 ? 30.964 -45.773 -9.566 1.00 82.00 475 LEU A O 1
ATOM 3683 N N . LEU A 1 476 ? 31.689 -44.240 -11.028 1.00 75.12 476 LEU A N 1
ATOM 3684 C CA . LEU A 1 476 ? 30.504 -44.283 -11.893 1.00 75.12 476 LEU A CA 1
ATOM 3685 C C . LEU A 1 476 ? 30.548 -45.434 -12.912 1.00 75.12 476 LEU A C 1
ATOM 3687 O O . LEU A 1 476 ? 29.499 -45.791 -13.450 1.00 75.12 476 LEU A O 1
ATOM 3691 N N . ASP A 1 477 ? 31.739 -45.975 -13.182 1.00 71.62 477 ASP A N 1
ATOM 3692 C CA . ASP A 1 477 ? 31.978 -47.061 -14.140 1.00 71.62 477 ASP A CA 1
ATOM 3693 C C . ASP A 1 477 ? 31.942 -48.472 -13.499 1.00 71.62 477 ASP A C 1
ATOM 3695 O O . ASP A 1 477 ? 31.966 -49.471 -14.226 1.00 71.62 477 ASP A O 1
ATOM 3699 N N . GLU A 1 478 ? 31.879 -48.561 -12.163 1.00 57.31 478 GLU A N 1
ATOM 3700 C CA . GLU A 1 478 ? 31.673 -49.790 -11.365 1.00 57.31 478 GLU A CA 1
ATOM 3701 C C . GLU A 1 478 ? 30.181 -50.075 -11.120 1.00 57.31 478 GLU A C 1
ATOM 3703 O O . GLU A 1 478 ? 29.798 -51.271 -11.188 1.00 57.31 478 GLU A O 1
#

pLDDT: mean 86.82, std 12.9, range [41.12, 98.69]

Mean predicted aligned error: 17.64 Å

Secondary structure (DSSP, 8-state):
--HHHHHHHHHHTT-EEEEEETTTTEESSS--GGGGTSPPPHHHHHHHHTS-SEEEEE-BGGGTSEEEEEE-GGGTTHHHHHHHHHTT-HHHHTTSEEEE-TTS-EEEEEEESS---S--EEEEEEEEESSSS-EEETTEEE--EEETTEEEEEEEEEEEE-TT-EEE-TTSTT-EEEES-GGGPPEEPHHHHHHHHHHHHHT-S--PPPPPP---SS-STT-HHHHHHHH--HHHHHHHTT-EEEE-SSEEEEEPTT--SS-SEEEETTEEEE--TT-TTSPTTEEE-HHHHHHHHHHTT-HHHHHHHHHHTT-S-----SS----HHHH------S-----S---PPP----GGGS---PPPEEETTTEETTS-------TTSSHHHHHHHHHHHHHHTPPBTTBTT-------EEEE-SSS-IIIIIHHHHHHTT--GGGEEEE--EEEEETTEEEEE---TTTSHHHHHHHH--

Solvent-accessible surface area (backbone atoms only — not comparable to full-atom values): 27790 Å² total; per-residue (Å²): 132,65,59,40,63,52,46,54,49,33,40,72,57,41,33,13,58,43,37,18,38,67,93,78,71,40,65,71,58,97,72,60,71,71,42,54,74,35,63,68,49,73,67,55,45,53,65,49,33,73,81,43,73,21,38,27,38,36,25,3,65,45,24,55,14,21,37,30,40,41,25,33,79,48,20,70,62,47,64,66,33,49,54,56,43,38,76,77,39,47,79,59,58,77,53,39,25,31,28,38,37,76,69,55,14,32,40,43,36,35,20,37,80,53,83,54,58,57,61,45,84,40,14,29,41,74,40,84,42,97,51,69,59,76,43,76,54,96,90,39,84,41,74,34,42,81,56,89,97,40,22,33,37,75,46,68,40,27,29,41,30,13,34,72,26,74,42,74,41,67,86,17,84,56,29,44,71,77,34,74,43,86,66,65,57,38,75,35,49,72,56,56,49,46,49,61,51,46,45,40,35,73,66,31,75,47,77,77,70,45,77,79,72,88,73,71,98,63,79,86,79,48,44,20,45,60,41,28,51,74,69,51,65,53,70,63,53,41,41,78,68,53,32,40,81,77,40,76,69,79,59,25,30,29,20,45,60,95,59,90,67,71,64,34,31,38,40,39,93,69,32,40,36,29,64,32,80,84,41,78,91,46,59,50,77,38,40,30,43,38,39,53,50,47,8,40,76,78,39,78,57,36,57,68,61,31,33,54,53,33,40,77,74,66,28,35,58,80,84,88,66,101,60,79,86,82,58,69,78,77,69,60,73,78,91,77,85,76,90,72,81,84,77,85,71,74,96,79,78,89,87,82,78,61,72,89,78,50,82,88,75,84,87,53,56,78,40,84,98,73,36,52,60,98,55,93,73,86,91,83,77,68,91,88,75,46,67,72,56,52,52,42,47,50,48,17,25,37,26,60,14,43,43,48,95,93,39,75,86,53,65,47,77,56,39,76,41,79,43,80,72,91,83,73,52,59,80,85,46,49,46,56,50,33,56,74,54,62,32,40,60,96,29,53,46,73,55,87,48,41,81,46,80,53,102,87,49,81,45,79,44,77,72,42,80,89,83,40,48,73,59,55,52,55,64,74,76,109

Radius of gyration: 32.77 Å; Cα contacts (8 Å, |Δi|>4): 790; chains: 1; bounding box: 83×73×77 Å

Sequence (478 aa):
MNLTICAQRYVRSGLSVLAADPPEKRPTLPSWKPFQHRLPTDSEITQWFGAADGLCIVTGAVSGNLEVLDFDAAGELFSPWYAAVASQAPDLVDRLVIERSPSDGLHVAYRCEHPVCGSLKLAQRRMDVPTGDQVEIAGKMHVPRRDGDKWVVLLTLIETRGEGGLVLCDPTPGYELQQESYVNLPVVTAAERDLLLQTAWELTEYRPVPEPTPIPRSEPMGRPGDDFNARGNVSALLQSHGWHIVRGGENEYWRRPGKTEGWSATLKDRVLYVFSSNAAPFEPGRAYSPFGVYALLEHSGDFGAAARGLRQLGYGEPVTSETDVDLTGLLKRPGGTGPQSDRDIPDVRLLARRVCDVRREQLEWLWQGRIPLGKLTLLAGDPGLGKSMVSIDITARVSRGGCWPDNTLLSQRAGTVIMFNAEDDLEDTISPRLDAAEADDRRVIVVEGVEARSEKARIQRSFSLEADLPRLEGLLDE

Nearest PDB structures (foldseek):
  1rni-assembly1_A  TM=6.829E-01  e=4.473E-09  Saccharolobus islandicus
  3m1m-assembly1_A  TM=6.798E-01  e=3.006E-08  Saccharolobus islandicus
  6we1-assembly2_D  TM=3.916E-01  e=8.972E+00  Wheat dwarf virus
  1fj7-assembly1_A  TM=3.287E-01  e=8.469E+00  Mesocricetus auratus